Protein AF-A0A929ZGW4-F1 (afdb_monomer_lite)

Foldseek 3Di:
DVPDLFFKWKWFQLFFQSPDTKIKTKDFPFDRDDDLAQLFQGWIWIDIDPDDTDTGGRNAWDADDQFSRIFGAAQPDPQQVRDGARWGGQVNQPPDDDQDDPSTQWHGRRRTIHGNMDMDHDDNADPPDPPFDFADLQFFFWAFAAQDFDLFFDDAQKFFADFLPPDPDFPQWRFFEWDDQDQKIKTFGGGQAMAGFPPGDGDGAGGIFIAGNVHRHGPPQHKDFNFTFQYWDQDPVRKIKTAFQTQDIPNHGDAGIFIARPVPRDTDPLQFKDFAAPPVVFGDGWHEWDDDDQKIKTFFATFWIDDPPDDIAGAGRIFIAGPSNHTDNQAHFAFPDGWQYWDAAPQQRKIKTFFQGQATDPRQGAHRMWIFHPDGPRHTDNQQDDDAQDPDHDWIWNEWDYDHQWIWIWFQSQKTWIAGNPNSDTQWMKHLAPQRATWAYWEAFPSQKIKIFGLHWAKIFIPRHHRDPPPRGNDIATEDRMFIARNVRRHTSRHYRDPWDAPSSNGFNYWYADPQRKIKTFGRTAWTGNDPPDMGGHHGITITGGDDGDAFAEWADWDFPDDDPWKTKIFTHDTPQFCKKFKDARRGTDDIGSDRIDIGTDDDPRFIWMWGAGPNGIIRTIHRD

Structure (mmCIF, N/CA/C/O backbone):
data_AF-A0A929ZGW4-F1
#
_entry.id   AF-A0A929ZGW4-F1
#
loop_
_atom_site.group_PDB
_atom_site.id
_atom_site.type_symbol
_atom_site.label_atom_id
_atom_site.label_alt_id
_atom_site.label_comp_id
_atom_site.label_asym_id
_atom_site.label_entity_id
_atom_site.label_seq_id
_atom_site.pdbx_PDB_ins_code
_atom_site.Cartn_x
_atom_site.Cartn_y
_atom_site.Cartn_z
_atom_site.occupancy
_atom_site.B_iso_or_equiv
_atom_site.auth_seq_id
_atom_site.auth_comp_id
_atom_site.auth_asym_id
_atom_site.auth_atom_id
_atom_site.pdbx_PDB_model_num
ATOM 1 N N . VAL A 1 1 ? -26.237 13.673 29.118 1.00 53.03 1 VAL A N 1
ATOM 2 C CA . VAL A 1 1 ? -26.124 12.707 27.996 1.00 53.03 1 VAL A CA 1
ATOM 3 C C . VAL A 1 1 ? -27.483 12.127 27.616 1.00 53.03 1 VAL A C 1
ATOM 5 O O . VAL A 1 1 ? -27.784 12.096 26.434 1.00 53.03 1 VAL A O 1
ATOM 8 N N . LYS A 1 2 ? -28.330 11.761 28.597 1.00 45.22 2 LYS A N 1
ATOM 9 C CA . LYS A 1 2 ? -29.700 11.238 28.403 1.00 45.22 2 LYS A CA 1
ATOM 10 C C . LYS A 1 2 ? -30.576 12.021 27.403 1.00 45.22 2 LYS A C 1
ATOM 12 O O . LYS A 1 2 ? -31.358 11.400 26.692 1.00 45.22 2 LYS A O 1
ATOM 17 N N . ASP A 1 3 ? -30.396 13.339 27.302 1.00 54.88 3 ASP A N 1
ATOM 18 C CA . ASP A 1 3 ? -31.224 14.213 26.450 1.00 54.88 3 ASP A CA 1
ATOM 19 C C . ASP A 1 3 ? -30.641 14.485 25.049 1.00 54.88 3 ASP A C 1
ATOM 21 O O . ASP A 1 3 ? -31.132 15.361 24.342 1.00 54.88 3 ASP A O 1
ATOM 25 N N . GLN A 1 4 ? -29.564 13.803 24.641 1.00 60.78 4 GLN A N 1
ATOM 26 C CA . GLN A 1 4 ? -29.049 13.916 23.271 1.00 60.78 4 GLN A CA 1
ATOM 27 C C . GLN A 1 4 ? -29.622 12.821 22.381 1.00 60.78 4 GLN A C 1
ATOM 29 O O . GLN A 1 4 ? -29.531 11.651 22.746 1.00 60.78 4 GLN A O 1
ATOM 34 N N . ALA A 1 5 ? -30.199 13.218 21.243 1.00 60.53 5 ALA A N 1
ATOM 35 C CA . ALA A 1 5 ? -30.783 12.302 20.267 1.00 60.53 5 ALA A CA 1
ATOM 36 C C . ALA A 1 5 ? -29.721 11.359 19.676 1.00 60.53 5 ALA A C 1
ATOM 38 O O . ALA A 1 5 ? -29.942 10.166 19.755 1.00 60.53 5 ALA A O 1
ATOM 39 N N . ASP A 1 6 ? -28.570 11.895 19.232 1.00 67.06 6 ASP A N 1
ATOM 40 C CA . ASP A 1 6 ? -27.356 11.186 18.778 1.00 67.06 6 ASP A CA 1
ATOM 41 C C . ASP A 1 6 ? -26.136 12.137 18.853 1.00 67.06 6 ASP A C 1
ATOM 43 O O . ASP A 1 6 ? -26.317 13.362 18.818 1.00 67.06 6 ASP A O 1
ATOM 47 N N . GLY A 1 7 ? -24.905 11.602 18.948 1.00 75.56 7 GLY A N 1
ATOM 48 C CA . GLY A 1 7 ? -23.654 12.374 18.832 1.00 75.56 7 GLY A CA 1
ATOM 49 C C . GLY A 1 7 ? -22.710 12.363 20.047 1.00 75.56 7 GLY A C 1
ATOM 50 O O . GLY A 1 7 ? -22.718 11.447 20.873 1.00 75.56 7 GLY A O 1
ATOM 51 N N . VAL A 1 8 ? -21.850 13.386 20.129 1.00 84.69 8 VAL A N 1
ATOM 52 C CA . VAL A 1 8 ? -20.827 13.550 21.179 1.00 84.69 8 VAL A CA 1
ATOM 53 C C . VAL A 1 8 ? -21.098 14.828 21.960 1.00 84.69 8 VAL A C 1
ATOM 55 O O . VAL A 1 8 ? -21.173 15.911 21.379 1.00 84.69 8 VAL A O 1
ATOM 58 N N . ARG A 1 9 ? -21.175 14.723 23.288 1.00 89.56 9 ARG A N 1
ATOM 59 C CA . ARG A 1 9 ? -21.149 15.880 24.189 1.00 89.56 9 ARG A CA 1
ATOM 60 C C . ARG A 1 9 ? -19.779 16.005 24.821 1.00 89.56 9 ARG A C 1
ATOM 62 O O . ARG A 1 9 ? -19.270 15.041 25.369 1.00 89.56 9 ARG A O 1
ATOM 69 N N . VAL A 1 10 ? -19.232 17.205 24.844 1.00 91.56 10 VAL A N 1
ATOM 70 C CA . VAL A 1 10 ? -18.002 17.527 25.556 1.00 91.56 10 VAL A CA 1
ATOM 71 C C . VAL A 1 10 ? -18.309 18.579 26.611 1.00 91.56 10 VAL A C 1
ATOM 73 O O . VAL A 1 10 ? -18.920 19.607 26.316 1.00 91.56 10 VAL A O 1
ATOM 76 N N . LEU A 1 11 ? -17.894 18.326 27.848 1.00 94.94 11 LEU A N 1
ATOM 77 C CA . LEU A 1 11 ? -17.835 19.337 28.899 1.00 94.94 11 LEU A CA 1
ATOM 78 C C . LEU A 1 11 ? -16.381 19.750 29.043 1.00 94.94 11 LEU A C 1
ATOM 80 O O . LEU A 1 11 ? -15.556 18.946 29.467 1.00 94.94 11 LEU A O 1
ATOM 84 N N . ARG A 1 12 ? -16.055 20.981 28.656 1.00 95.44 12 ARG A N 1
ATOM 85 C CA . ARG A 1 12 ? -14.683 21.494 28.733 1.00 95.44 12 ARG A CA 1
ATOM 86 C C . ARG A 1 12 ? -14.593 22.673 29.684 1.00 95.44 12 ARG A C 1
ATOM 88 O O . ARG A 1 12 ? -15.490 23.516 29.680 1.00 95.44 12 ARG A O 1
ATOM 95 N N . ALA A 1 13 ? -13.546 22.713 30.503 1.00 96.69 13 ALA A N 1
ATOM 96 C CA . ALA A 1 13 ? -13.340 23.790 31.468 1.00 96.69 13 ALA A CA 1
ATOM 97 C C . ALA A 1 13 ? -13.337 25.152 30.757 1.00 96.69 13 ALA A C 1
ATOM 99 O O . ALA A 1 13 ? -12.750 25.273 29.689 1.00 96.69 13 ALA A O 1
ATOM 100 N N . ARG A 1 14 ? -13.986 26.164 31.341 1.00 94.69 14 ARG A N 1
ATOM 101 C CA . ARG A 1 14 ? -14.085 27.544 30.824 1.00 94.69 14 ARG A CA 1
ATOM 102 C C . ARG A 1 14 ? -13.102 28.501 31.501 1.00 94.69 14 ARG A C 1
ATOM 104 O O . ARG A 1 14 ? -12.905 29.616 31.029 1.00 94.69 14 ARG A O 1
ATOM 111 N N . ASN A 1 15 ? -12.457 28.058 32.577 1.00 94.31 15 ASN A N 1
ATOM 112 C CA . ASN A 1 15 ? -11.430 28.797 33.298 1.00 94.31 15 ASN A CA 1
ATOM 113 C C . ASN A 1 15 ? -10.309 27.862 33.787 1.00 94.31 15 ASN A C 1
ATOM 115 O O . ASN A 1 15 ? -10.465 26.641 33.826 1.00 94.31 15 ASN A O 1
ATOM 119 N N . SER A 1 16 ? -9.175 28.447 34.179 1.00 94.94 16 SER A N 1
ATOM 120 C CA . SER A 1 16 ? -7.986 27.704 34.615 1.00 94.94 16 SER A CA 1
ATOM 121 C C . SER A 1 16 ? -8.160 26.974 35.951 1.00 94.94 16 SER A C 1
ATOM 123 O O . SER A 1 16 ? -7.392 26.063 36.242 1.00 94.94 16 SER A O 1
ATOM 125 N N . SER A 1 17 ? -9.169 27.330 36.755 1.00 94.94 17 SER A N 1
ATOM 126 C CA . SER A 1 17 ? -9.496 26.651 38.015 1.00 94.94 17 SER A CA 1
ATOM 127 C C . SER A 1 17 ? -10.391 25.420 37.846 1.00 94.94 17 SER A C 1
ATOM 129 O O . SER A 1 17 ? -10.569 24.683 38.812 1.00 94.94 17 SER A O 1
ATOM 131 N N . GLY A 1 18 ? -10.994 25.212 36.669 1.00 93.19 18 GLY A N 1
ATOM 132 C CA . GLY A 1 18 ? -11.944 24.118 36.437 1.00 93.19 18 GLY A CA 1
ATOM 133 C C . GLY A 1 18 ? -13.288 24.287 37.157 1.00 93.19 18 GLY A C 1
ATOM 134 O O . GLY A 1 18 ? -14.015 23.311 37.338 1.00 93.19 18 GLY A O 1
ATOM 135 N N . SER A 1 19 ? -13.631 25.506 37.592 1.00 95.38 19 SER A N 1
ATOM 136 C CA . SER A 1 19 ? -14.876 25.780 38.331 1.00 95.38 19 SER A CA 1
ATOM 137 C C . SER A 1 19 ? -16.072 26.082 37.426 1.00 95.38 19 SER A C 1
ATOM 139 O O . SER A 1 19 ? -17.210 26.096 37.887 1.00 95.38 19 SER A O 1
ATOM 141 N N . GLU A 1 20 ? -15.826 26.318 36.139 1.00 95.88 20 GLU A N 1
ATOM 142 C CA . GLU A 1 20 ? -16.847 26.576 35.126 1.00 95.88 20 GLU A CA 1
ATOM 143 C C . GLU A 1 20 ? -16.610 25.690 33.908 1.00 95.88 20 GLU A C 1
ATOM 145 O O . GLU A 1 20 ? -15.464 25.414 33.553 1.00 95.88 20 GLU A O 1
ATOM 150 N N . TYR A 1 21 ? -17.688 25.292 33.230 1.00 95.50 21 TYR A N 1
ATOM 151 C CA . TYR A 1 21 ? -17.628 24.437 32.047 1.00 95.50 21 TYR A CA 1
ATOM 152 C C . TYR A 1 21 ? -18.452 25.026 30.906 1.00 95.50 21 TYR A C 1
ATOM 154 O O . TYR A 1 21 ? -19.541 25.561 31.112 1.00 95.50 21 TYR A O 1
ATOM 162 N N . GLN A 1 22 ? -17.932 24.892 29.691 1.00 95.75 22 GLN A N 1
ATOM 163 C CA . GLN A 1 22 ? -18.681 25.079 28.459 1.00 95.75 22 GLN A CA 1
ATOM 164 C C . GLN A 1 22 ? -19.182 23.719 27.981 1.00 95.75 22 GLN A C 1
ATOM 166 O O . GLN A 1 22 ? -18.421 22.748 27.908 1.00 95.75 22 GLN A O 1
ATOM 171 N N . LYS A 1 23 ? -20.462 23.664 27.624 1.00 93.88 23 LYS A N 1
ATOM 172 C CA . LYS A 1 23 ? -21.063 22.479 27.015 1.00 93.88 23 LYS A CA 1
ATOM 173 C C . LYS A 1 23 ? -20.917 22.570 25.501 1.00 93.88 23 LYS A C 1
ATOM 175 O O . LYS A 1 23 ? -21.338 23.556 24.906 1.00 93.88 23 LYS A O 1
ATOM 180 N N . LEU A 1 24 ? -20.377 21.534 24.882 1.00 92.12 24 LEU A N 1
ATOM 181 C CA . LEU A 1 24 ? -20.208 21.410 23.440 1.00 92.12 24 LEU A CA 1
ATOM 182 C C . LEU A 1 24 ? -20.940 20.156 22.961 1.00 92.12 24 LEU A C 1
ATOM 184 O O . LEU A 1 24 ? -20.586 19.049 23.338 1.00 92.12 24 LEU A O 1
ATOM 188 N N . ASP A 1 25 ? -21.951 20.335 22.129 1.00 89.94 25 ASP A N 1
ATOM 189 C CA . ASP A 1 25 ? -22.787 19.280 21.575 1.00 89.94 25 ASP A CA 1
ATOM 190 C C . ASP A 1 25 ? -22.466 19.130 20.076 1.00 89.94 25 ASP A C 1
ATOM 192 O O . ASP A 1 25 ? -22.524 20.108 19.328 1.00 89.94 25 ASP A O 1
ATOM 196 N N . LEU A 1 26 ? -22.093 17.922 19.643 1.00 87.00 26 LEU A N 1
ATOM 197 C CA . LEU A 1 26 ? -21.679 17.597 18.275 1.00 87.00 26 LEU A CA 1
ATOM 198 C C . LEU A 1 26 ? -22.591 16.523 17.685 1.00 87.00 26 LEU A C 1
ATOM 200 O O . LEU A 1 26 ? -22.729 15.451 18.269 1.00 87.00 26 LEU A O 1
ATOM 204 N N . GLN A 1 27 ? -23.148 16.778 16.503 1.00 86.19 27 GLN A N 1
ATOM 205 C CA . GLN A 1 27 ? -23.888 15.784 15.723 1.00 86.19 27 GLN A CA 1
ATOM 206 C C . GLN A 1 27 ? -23.189 15.562 14.389 1.00 86.19 27 GLN A C 1
ATOM 208 O O . GLN A 1 27 ? -23.043 16.499 13.604 1.00 86.19 27 GLN A O 1
ATOM 213 N N . PHE A 1 28 ? -22.777 14.330 14.118 1.00 81.75 28 PHE A N 1
ATOM 214 C CA . PHE A 1 28 ? -22.212 13.958 12.827 1.00 81.75 28 PHE A CA 1
ATOM 215 C C . PHE A 1 28 ? -23.346 13.545 11.893 1.00 81.75 28 PHE A C 1
ATOM 217 O O . PHE A 1 28 ? -24.110 12.637 12.202 1.00 81.75 28 PHE A O 1
ATOM 224 N N . THR A 1 29 ? -23.489 14.226 10.757 1.00 81.25 29 THR A N 1
ATOM 225 C CA . THR A 1 29 ? -24.658 14.041 9.873 1.00 81.25 29 THR A CA 1
ATOM 226 C C . THR A 1 29 ? -24.462 12.962 8.812 1.00 81.25 29 THR A C 1
ATOM 228 O O . THR A 1 29 ? -25.335 12.764 7.972 1.00 81.25 29 THR A O 1
ATOM 231 N N . LYS A 1 30 ? -23.307 12.288 8.815 1.00 83.00 30 LYS A N 1
ATOM 232 C CA . LYS A 1 30 ? -22.930 11.347 7.758 1.00 83.00 30 LYS A CA 1
ATOM 233 C C . LYS A 1 30 ? -22.222 10.106 8.276 1.00 83.00 30 LYS A C 1
ATOM 235 O O . LYS A 1 30 ? -22.668 9.001 8.010 1.00 83.00 30 LYS A O 1
ATOM 240 N N . MET A 1 31 ? -21.142 10.287 9.032 1.00 79.94 31 MET A N 1
ATOM 241 C CA . MET A 1 31 ? -20.497 9.184 9.738 1.00 79.94 31 MET A CA 1
ATOM 242 C C . MET A 1 31 ? -21.031 9.102 11.156 1.00 79.94 31 MET A C 1
ATOM 244 O O . MET A 1 31 ? -20.939 10.075 11.894 1.00 79.94 31 MET A O 1
ATOM 248 N N . THR A 1 32 ? -21.567 7.947 11.527 1.00 69.56 32 THR A N 1
ATOM 249 C CA . THR A 1 32 ? -22.071 7.677 12.880 1.00 69.56 32 THR A CA 1
ATOM 250 C C . THR A 1 32 ? -21.014 7.042 13.785 1.00 69.56 32 THR A C 1
ATOM 252 O O . THR A 1 32 ? -21.165 7.061 15.003 1.00 69.56 32 THR A O 1
ATOM 255 N N . ASP A 1 33 ? -19.925 6.518 13.212 1.00 72.19 33 ASP A N 1
ATOM 256 C CA . ASP A 1 33 ? -18.769 6.030 13.966 1.00 72.19 33 ASP A CA 1
ATOM 257 C C . ASP A 1 33 ? -18.014 7.209 14.595 1.00 72.19 33 ASP A C 1
ATOM 259 O O . ASP A 1 33 ? -17.675 8.182 13.913 1.00 72.19 33 ASP A O 1
ATOM 263 N N . PHE A 1 34 ? -17.682 7.105 15.882 1.00 72.69 34 PHE A N 1
ATOM 264 C CA . PHE A 1 34 ? -16.762 8.050 16.506 1.00 72.69 34 PHE A CA 1
ATOM 265 C C . PHE A 1 34 ? -15.330 7.785 16.028 1.00 72.69 34 PHE A C 1
ATOM 267 O O . PHE A 1 34 ? -14.795 6.695 16.228 1.00 72.69 34 PHE A O 1
ATOM 274 N N . VAL A 1 35 ? -14.689 8.802 15.449 1.00 69.12 35 VAL A N 1
ATOM 275 C CA . VAL A 1 35 ? -13.266 8.782 15.086 1.00 69.12 35 VAL A CA 1
ATOM 276 C C . VAL A 1 35 ? -12.576 10.016 15.663 1.00 69.12 35 VAL A C 1
ATOM 278 O O . VAL A 1 35 ? -13.096 11.125 15.576 1.00 69.12 35 VAL A O 1
ATOM 281 N N . TRP A 1 36 ? -11.405 9.831 16.277 1.00 64.94 36 TRP A N 1
ATOM 282 C CA . TRP A 1 36 ? -10.628 10.925 16.873 1.00 64.94 36 TRP A CA 1
ATOM 283 C C . TRP A 1 36 ? -10.068 11.953 15.871 1.00 64.94 36 TRP A C 1
ATOM 285 O O . TRP A 1 36 ? -10.062 13.144 16.202 1.00 64.94 36 TRP A O 1
ATOM 295 N N . PRO A 1 37 ? -9.580 11.582 14.669 1.00 63.09 37 PRO A N 1
ATOM 296 C CA . PRO A 1 37 ? -9.074 12.580 13.734 1.00 63.09 37 PRO A CA 1
ATOM 297 C C . PRO A 1 37 ? -10.231 13.280 13.010 1.00 63.09 37 PRO A C 1
ATOM 299 O O . PRO A 1 37 ? -10.662 12.868 11.941 1.00 63.09 37 PRO A O 1
ATOM 302 N N . PHE A 1 38 ? -10.714 14.395 13.563 1.00 66.25 38 PHE A N 1
ATOM 303 C CA . PHE A 1 38 ? -11.865 15.095 12.988 1.00 66.25 38 PHE A CA 1
ATOM 304 C C . PHE A 1 38 ? -11.579 15.989 11.759 1.00 66.25 38 PHE A C 1
ATOM 306 O O . PHE A 1 38 ? -12.533 16.467 11.153 1.00 66.25 38 PHE A O 1
ATOM 313 N N . LYS A 1 39 ? -10.321 16.247 11.358 1.00 62.25 39 LYS A N 1
ATOM 314 C CA . LYS A 1 39 ? -9.951 17.166 10.240 1.00 62.25 39 LYS A CA 1
ATOM 315 C C . LYS A 1 39 ? -10.190 16.587 8.838 1.00 62.25 39 LYS A C 1
ATOM 317 O O . LYS A 1 39 ? -9.501 16.909 7.881 1.00 62.25 39 LYS A O 1
ATOM 322 N N . MET A 1 40 ? -11.183 15.741 8.663 1.00 72.50 40 MET A N 1
ATOM 323 C CA . MET A 1 40 ? -11.356 15.040 7.391 1.00 72.50 40 MET A CA 1
ATOM 324 C C . MET A 1 40 ? -12.629 15.483 6.687 1.00 72.50 40 MET A C 1
ATOM 326 O O . MET A 1 40 ? -13.382 14.681 6.154 1.00 72.50 40 MET A O 1
ATOM 330 N N . ALA A 1 41 ? -12.908 16.791 6.737 1.00 75.75 41 ALA A N 1
ATOM 331 C CA . ALA A 1 41 ? -14.135 17.370 6.203 1.00 75.75 41 ALA A CA 1
ATOM 332 C C . ALA A 1 41 ? -15.406 16.722 6.776 1.00 75.75 41 ALA A C 1
ATOM 334 O O . ALA A 1 41 ? -16.425 16.680 6.087 1.00 75.75 41 ALA A O 1
ATOM 335 N N . HIS A 1 42 ? -15.370 16.193 8.006 1.00 80.69 42 HIS A N 1
ATOM 336 C CA . HIS A 1 42 ? -16.550 15.554 8.583 1.00 80.69 42 HIS A CA 1
ATOM 337 C C . HIS A 1 42 ? -17.669 16.592 8.721 1.00 80.69 42 HIS A C 1
ATOM 339 O O . HIS A 1 42 ? -17.467 17.612 9.393 1.00 80.69 42 HIS A O 1
ATOM 345 N N . PRO A 1 43 ? -18.840 16.362 8.103 1.00 83.81 43 PRO A N 1
ATOM 346 C CA . PRO A 1 43 ? -19.990 17.219 8.286 1.00 83.81 43 PRO A CA 1
ATOM 347 C C . PRO A 1 43 ? -20.470 17.093 9.726 1.00 83.81 43 PRO A C 1
ATOM 349 O O . PRO A 1 43 ? -20.740 15.992 10.217 1.00 83.81 43 PRO A O 1
ATOM 352 N N . VAL A 1 44 ? -20.542 18.230 10.408 1.00 85.00 44 VAL A N 1
ATOM 353 C CA . VAL A 1 44 ? -20.886 18.298 11.824 1.00 85.00 44 VAL A CA 1
ATOM 354 C C . VAL A 1 44 ? -21.836 19.460 12.077 1.00 85.00 44 VAL A C 1
ATOM 356 O O . VAL A 1 44 ? -21.642 20.562 11.559 1.00 85.00 44 VAL A O 1
ATOM 359 N N . ASN A 1 45 ? -22.842 19.232 12.915 1.00 89.62 45 ASN A N 1
ATOM 360 C CA . ASN A 1 45 ? -23.579 20.302 13.572 1.00 89.62 45 ASN A CA 1
ATOM 361 C C . ASN A 1 45 ? -22.998 20.500 14.967 1.00 89.62 45 ASN A C 1
ATOM 363 O O . ASN A 1 45 ? -22.848 19.543 15.726 1.00 89.62 45 ASN A O 1
ATOM 367 N N . VAL A 1 46 ? -22.677 21.745 15.299 1.00 90.56 46 VAL A N 1
ATOM 368 C CA . VAL A 1 46 ? -22.078 22.129 16.575 1.00 90.56 46 VAL A CA 1
ATOM 369 C C . VAL A 1 46 ? -23.025 23.057 17.315 1.00 90.56 46 VAL A C 1
ATOM 371 O O . VAL A 1 46 ? -23.506 24.039 16.747 1.00 90.56 46 VAL A O 1
ATOM 374 N N . GLN A 1 47 ? -23.250 22.777 18.592 1.00 92.44 47 GLN A N 1
ATOM 375 C CA . GLN A 1 47 ? -23.914 23.680 19.520 1.00 92.44 47 GLN A CA 1
ATOM 376 C C . GLN A 1 47 ? -23.032 23.876 20.753 1.00 92.44 47 GLN A C 1
ATOM 378 O O . GLN A 1 47 ? -22.652 22.923 21.422 1.00 92.44 47 GLN A O 1
ATOM 383 N N . MET A 1 48 ? -22.728 25.129 21.079 1.00 93.25 48 MET A N 1
ATOM 384 C CA . MET A 1 48 ? -22.065 25.507 22.328 1.00 93.25 48 MET A CA 1
ATOM 385 C C . MET A 1 48 ? -23.067 26.157 23.286 1.00 93.25 48 MET A C 1
ATOM 387 O O . MET A 1 48 ? -23.831 27.045 22.893 1.00 93.25 48 MET A O 1
ATOM 391 N N . ASP A 1 49 ? -23.069 25.694 24.533 1.00 90.69 49 ASP A N 1
ATOM 392 C CA . ASP A 1 49 ? -23.969 26.074 25.620 1.00 90.69 49 ASP A CA 1
ATOM 393 C C . ASP A 1 49 ? -25.458 26.022 25.219 1.00 90.69 49 ASP A C 1
ATOM 395 O O . ASP A 1 49 ? -26.004 24.944 24.959 1.00 90.69 49 ASP A O 1
ATOM 399 N N . LYS A 1 50 ? -26.130 27.178 25.203 1.00 81.94 50 LYS A N 1
ATOM 400 C CA . LYS A 1 50 ? -27.524 27.356 24.758 1.00 81.94 50 LYS A CA 1
ATOM 401 C C . LYS A 1 50 ? -27.616 28.106 23.420 1.00 81.94 50 LYS A C 1
ATOM 403 O O . LYS A 1 50 ? -28.682 28.608 23.077 1.00 81.94 50 LYS A O 1
ATOM 408 N N . GLY A 1 51 ? -26.503 28.227 22.691 1.00 85.06 51 GLY A N 1
ATOM 409 C CA . GLY A 1 51 ? -26.485 28.844 21.363 1.00 85.06 51 GLY A CA 1
ATOM 410 C C . GLY A 1 51 ? -27.235 28.009 20.318 1.00 85.06 51 GLY A C 1
ATOM 411 O O . GLY A 1 51 ? -27.604 26.862 20.564 1.00 85.06 51 GLY A O 1
ATOM 412 N N . GLY A 1 52 ? -27.471 28.583 19.139 1.00 89.94 52 GLY A N 1
ATOM 413 C CA . GLY A 1 52 ? -28.094 27.866 18.022 1.00 89.94 52 GLY A CA 1
ATOM 414 C C . GLY A 1 52 ? -27.133 26.886 17.342 1.00 89.94 52 GLY A C 1
ATOM 415 O O . GLY A 1 52 ? -25.935 27.147 17.271 1.00 89.94 52 GLY A O 1
ATOM 416 N N . TRP A 1 53 ? -27.661 25.786 16.802 1.00 91.94 53 TRP A N 1
ATOM 417 C CA . TRP A 1 53 ? -26.878 24.840 16.002 1.00 91.94 53 TRP A CA 1
ATOM 418 C C . TRP A 1 53 ? -26.212 25.527 14.805 1.00 91.94 53 TRP A C 1
ATOM 420 O O . TRP A 1 53 ? -26.846 26.309 14.095 1.00 91.94 53 TRP A O 1
ATOM 430 N N . ARG A 1 54 ? -24.944 25.196 14.551 1.00 91.00 54 ARG A N 1
ATOM 431 C CA . ARG A 1 54 ? -24.221 25.586 13.336 1.00 91.00 54 ARG A CA 1
ATOM 432 C C . ARG A 1 54 ? -23.672 24.371 12.610 1.00 91.00 54 ARG A C 1
ATOM 434 O O . ARG A 1 54 ? -22.889 23.616 13.179 1.00 91.00 54 ARG A O 1
ATOM 441 N N . SER A 1 55 ? -24.051 24.226 11.347 1.00 90.94 55 SER A N 1
ATOM 442 C CA . SER A 1 55 ? -23.486 23.228 10.440 1.00 90.94 55 SER A CA 1
ATOM 443 C C . SER A 1 55 ? -22.150 23.709 9.881 1.00 90.94 55 SER A C 1
ATOM 445 O O . SER A 1 55 ? -22.008 24.874 9.507 1.00 90.94 55 SER A O 1
ATOM 447 N N . SER A 1 56 ? -21.170 22.815 9.816 1.00 86.12 56 SER A N 1
ATOM 448 C CA . SER A 1 56 ? -19.857 23.087 9.235 1.00 86.12 56 SER A CA 1
ATOM 449 C C . SER A 1 56 ? -19.184 21.791 8.774 1.00 86.12 56 SER A C 1
ATOM 451 O O . SER A 1 56 ? -19.657 20.690 9.060 1.00 86.12 56 SER A O 1
ATOM 453 N N . LEU A 1 57 ? -18.055 21.925 8.081 1.00 82.50 57 LEU A N 1
ATOM 454 C CA . LEU A 1 57 ? -17.105 20.839 7.856 1.00 82.50 57 LEU A CA 1
ATOM 455 C C . LEU A 1 57 ? -15.971 20.987 8.867 1.00 82.50 57 LEU A C 1
ATOM 457 O O . LEU A 1 57 ? -15.358 22.055 8.970 1.00 82.50 57 LEU A O 1
ATOM 461 N N . MET A 1 58 ? -15.672 19.929 9.617 1.00 80.62 58 MET A N 1
ATOM 462 C CA . MET A 1 58 ? -14.596 19.982 10.599 1.00 80.62 58 MET A CA 1
ATOM 463 C C . MET A 1 58 ? -13.234 19.890 9.887 1.00 80.62 58 MET A C 1
ATOM 465 O O . MET A 1 58 ? -12.739 18.814 9.584 1.00 80.62 58 MET A O 1
ATOM 469 N N . TRP A 1 59 ? -12.641 21.046 9.567 1.00 76.25 59 TRP A N 1
ATOM 470 C CA . TRP A 1 59 ? -11.309 21.154 8.942 1.00 76.25 59 TRP A CA 1
ATOM 471 C C . TRP A 1 59 ? -10.200 21.574 9.907 1.00 76.25 59 TRP A C 1
ATOM 473 O O . TRP A 1 59 ? -9.026 21.327 9.664 1.00 76.25 59 TRP A O 1
ATOM 483 N N . GLY A 1 60 ? -10.533 22.265 10.988 1.00 72.00 60 GLY A N 1
ATOM 484 C CA . GLY A 1 60 ? -9.529 22.752 11.931 1.00 72.00 60 GLY A CA 1
ATOM 485 C C . GLY A 1 60 ? -10.120 23.662 12.991 1.00 72.00 60 GLY A C 1
ATOM 486 O O . GLY A 1 60 ? -9.807 23.490 14.161 1.00 72.00 60 GLY A O 1
ATOM 487 N N . LEU A 1 61 ? -11.023 24.562 12.594 1.00 81.88 61 LEU A N 1
ATOM 488 C CA . LEU A 1 61 ? -11.821 25.389 13.494 1.00 81.88 61 LEU A CA 1
ATOM 489 C C . LEU A 1 61 ? -13.288 25.359 13.054 1.00 81.88 61 LEU A C 1
ATOM 491 O O . LEU A 1 61 ? -13.592 25.551 11.879 1.00 81.88 61 LEU A O 1
ATOM 495 N N . THR A 1 62 ? -14.191 25.148 14.002 1.00 87.44 62 THR A N 1
ATOM 496 C CA . THR A 1 62 ? -15.641 25.319 13.828 1.00 87.44 62 THR A CA 1
ATOM 497 C C . THR A 1 62 ? -16.225 26.012 15.061 1.00 87.44 62 THR A C 1
ATOM 499 O O . THR A 1 62 ? -15.535 26.145 16.065 1.00 87.44 62 THR A O 1
ATOM 502 N N . GLY A 1 63 ? -17.476 26.465 15.015 1.00 89.19 63 GLY A N 1
ATOM 503 C CA . GLY A 1 63 ? -18.138 27.123 16.145 1.00 89.19 63 GLY A CA 1
ATOM 504 C C . GLY A 1 63 ? -18.661 28.519 15.820 1.00 89.19 63 GLY A C 1
ATOM 505 O O . GLY A 1 63 ? -19.055 28.809 14.686 1.00 89.19 63 GLY A O 1
ATOM 506 N N . TYR A 1 64 ? -18.742 29.369 16.842 1.00 92.00 64 TYR A N 1
ATOM 507 C CA . TYR A 1 64 ? -19.366 30.688 16.734 1.00 92.00 64 TYR A CA 1
ATOM 508 C C . TYR A 1 64 ? -18.364 31.813 16.461 1.00 92.00 64 TYR A C 1
ATOM 510 O O . TYR A 1 64 ? -18.727 32.767 15.771 1.00 92.00 64 TYR A O 1
ATOM 518 N N . ASP A 1 65 ? -17.129 31.675 16.952 1.00 91.12 65 ASP A N 1
ATOM 519 C CA . ASP A 1 65 ? -16.039 32.647 16.826 1.00 91.12 65 ASP A CA 1
ATOM 520 C C . ASP A 1 65 ? -14.653 31.960 16.795 1.00 91.12 65 ASP A C 1
ATOM 522 O O . ASP A 1 65 ? -14.547 30.732 16.795 1.00 91.12 65 ASP A O 1
ATOM 526 N N . ASN A 1 66 ? -13.580 32.759 16.724 1.00 90.19 66 ASN A N 1
ATOM 527 C CA . ASN A 1 66 ? -12.186 32.296 16.794 1.00 90.19 66 ASN A CA 1
ATOM 528 C C . ASN A 1 66 ? -11.571 32.487 18.199 1.00 90.19 66 ASN A C 1
ATOM 530 O O . ASN A 1 66 ? -10.351 32.564 18.341 1.00 90.19 66 ASN A O 1
ATOM 534 N N . GLU A 1 67 ? -12.407 32.571 19.233 1.00 92.75 67 GLU A N 1
ATOM 535 C CA . GLU A 1 67 ? -12.037 32.765 20.636 1.00 92.75 67 GLU A CA 1
ATOM 536 C C . GLU A 1 67 ? -12.619 31.614 21.486 1.00 92.75 67 GLU A C 1
ATOM 538 O O . GLU A 1 67 ? -12.414 30.433 21.191 1.00 92.75 67 GLU A O 1
ATOM 543 N N . TRP A 1 68 ? -13.336 31.935 22.563 1.00 93.06 68 TRP A N 1
ATOM 544 C CA . TRP A 1 68 ? -13.863 30.983 23.541 1.00 93.06 68 TRP A CA 1
ATOM 545 C C . TRP A 1 68 ? -15.065 30.172 23.036 1.00 93.06 68 TRP A C 1
ATOM 547 O O . TRP A 1 68 ? -15.426 29.167 23.651 1.00 93.06 68 TRP A O 1
ATOM 557 N N . ASN A 1 69 ? -15.674 30.551 21.909 1.00 93.69 69 ASN A N 1
ATOM 558 C CA . ASN A 1 69 ? -16.694 29.749 21.229 1.00 93.69 69 ASN A CA 1
ATOM 559 C C . ASN A 1 69 ? -16.177 29.178 19.897 1.00 93.69 69 ASN A C 1
ATOM 561 O O . ASN A 1 69 ? -16.961 28.853 19.000 1.00 93.69 69 ASN A O 1
ATOM 565 N N . GLY A 1 70 ? -14.857 29.034 19.778 1.00 91.25 70 GLY A N 1
ATOM 566 C CA . GLY A 1 70 ? -14.201 28.220 18.766 1.00 91.25 70 GLY A CA 1
ATOM 567 C C . GLY A 1 70 ? -13.958 26.796 19.268 1.00 91.25 70 GLY A C 1
ATOM 568 O O . GLY A 1 70 ? -13.608 26.575 20.428 1.00 91.25 70 GLY A O 1
ATOM 569 N N . LEU A 1 71 ? -14.143 25.815 18.394 1.00 89.56 71 LEU A N 1
ATOM 570 C CA . LEU A 1 71 ? -13.751 24.426 18.584 1.00 89.56 71 LEU A CA 1
ATOM 571 C C . LEU A 1 71 ? -12.599 24.114 17.637 1.00 89.56 71 LEU A C 1
ATOM 573 O O . LEU A 1 71 ? -12.796 23.982 16.427 1.00 89.56 71 LEU A O 1
ATOM 577 N N . GLN A 1 72 ? -11.415 23.965 18.215 1.00 86.25 72 GLN A N 1
ATOM 578 C CA . GLN A 1 72 ? -10.210 23.534 17.537 1.00 86.25 72 GLN A CA 1
ATOM 579 C C . GLN A 1 72 ? -9.851 22.121 17.987 1.00 86.25 72 GLN A C 1
ATOM 581 O O . GLN A 1 72 ? -9.447 21.902 19.127 1.00 86.25 72 GLN A O 1
ATOM 586 N N . THR A 1 73 ? -10.007 21.155 17.086 1.00 78.38 73 THR A N 1
ATOM 587 C CA . THR A 1 73 ? -9.807 19.733 17.398 1.00 78.38 73 THR A CA 1
ATOM 588 C C . THR A 1 73 ? -8.445 19.180 16.993 1.00 78.38 73 THR A C 1
ATOM 590 O O . THR A 1 73 ? -8.175 18.009 17.255 1.00 78.38 73 THR A O 1
ATOM 593 N N . TYR A 1 74 ? -7.589 19.977 16.330 1.00 69.44 74 TYR A N 1
ATOM 594 C CA . TYR A 1 74 ? -6.620 19.390 15.400 1.00 69.44 74 TYR A CA 1
ATOM 595 C C . TYR A 1 74 ? -5.103 19.734 15.562 1.00 69.44 74 TYR A C 1
ATOM 597 O O . TYR A 1 74 ? -4.750 20.895 15.800 1.00 69.44 74 TYR A O 1
ATOM 605 N N . PRO A 1 75 ? -4.204 18.747 15.301 1.00 54.97 75 PRO A N 1
ATOM 606 C CA . PRO A 1 75 ? -2.728 18.810 15.366 1.00 54.97 75 PRO A CA 1
ATOM 607 C C . PRO A 1 75 ? -1.886 19.389 14.187 1.00 54.97 75 PRO A C 1
ATOM 609 O O . PRO A 1 75 ? -0.684 19.526 14.356 1.00 54.97 75 PRO A O 1
ATOM 612 N N . SER A 1 76 ? -2.387 19.744 12.993 1.00 49.00 76 SER A N 1
ATOM 613 C CA . SER A 1 76 ? -1.546 19.905 11.756 1.00 49.00 76 SER A CA 1
ATOM 614 C C . SER A 1 76 ? -0.626 21.107 11.727 1.00 49.00 76 SER A C 1
ATOM 616 O O . SER A 1 76 ? 0.101 21.303 10.751 1.00 49.00 76 SER A O 1
ATOM 618 N N . ALA A 1 77 ? -0.695 21.976 12.717 1.00 54.75 77 ALA A N 1
ATOM 619 C CA . ALA A 1 77 ? 0.131 23.153 12.695 1.00 54.75 77 ALA A CA 1
ATOM 620 C C . ALA A 1 77 ? 1.309 22.950 13.637 1.00 54.75 77 ALA A C 1
ATOM 622 O O . ALA A 1 77 ? 1.158 22.574 14.798 1.00 54.75 77 ALA A O 1
ATOM 623 N N . ARG A 1 78 ? 2.495 23.359 13.175 1.00 53.94 78 ARG A N 1
ATOM 624 C CA . ARG A 1 78 ? 3.637 23.638 14.058 1.00 53.94 78 ARG A CA 1
ATOM 625 C C . ARG A 1 78 ? 3.227 24.554 15.229 1.00 53.94 78 ARG A C 1
ATOM 627 O O . ARG A 1 78 ? 3.860 24.532 16.275 1.00 53.94 78 ARG A O 1
ATOM 634 N N . THR A 1 79 ? 2.147 25.323 15.054 1.00 55.00 79 THR A N 1
ATOM 635 C CA . THR A 1 79 ? 1.522 26.194 16.051 1.00 55.00 79 THR A CA 1
ATOM 636 C C . THR A 1 79 ? 0.616 25.489 17.067 1.00 55.00 79 THR A C 1
ATOM 638 O O . THR A 1 79 ? 0.115 26.187 17.931 1.00 55.00 79 THR A O 1
ATOM 641 N N . THR A 1 80 ? 0.351 24.181 17.005 1.00 58.53 80 THR A N 1
ATOM 642 C CA . THR A 1 80 ? -0.404 23.446 18.052 1.00 58.53 80 THR A CA 1
ATOM 643 C C . THR A 1 80 ? 0.402 22.307 18.673 1.00 58.53 80 THR A C 1
ATOM 645 O O . THR A 1 80 ? -0.131 21.508 19.440 1.00 58.53 80 THR A O 1
ATOM 648 N N . GLY A 1 81 ? 1.695 22.214 18.331 1.00 61.31 81 GLY A N 1
ATOM 649 C CA . GLY A 1 81 ? 2.596 21.185 18.850 1.00 61.31 81 GLY A CA 1
ATOM 650 C C . GLY A 1 81 ? 2.150 19.758 18.528 1.00 61.31 81 GLY A C 1
ATOM 651 O O . GLY A 1 81 ? 2.553 18.844 19.238 1.00 61.31 81 GLY A O 1
ATOM 652 N N . TRP A 1 82 ? 1.314 19.581 17.499 1.00 65.88 82 TRP A N 1
ATOM 653 C CA . TRP A 1 82 ? 0.726 18.297 17.112 1.00 65.88 82 TRP A CA 1
ATOM 654 C C . TRP A 1 82 ? -0.157 17.644 18.183 1.00 65.88 82 TRP A C 1
ATOM 656 O O . TRP A 1 82 ? -0.370 16.435 18.162 1.00 65.88 82 TRP A O 1
ATOM 666 N N . LYS A 1 83 ? -0.727 18.440 19.098 1.00 73.44 83 LYS A N 1
ATOM 667 C CA . LYS A 1 83 ? -1.670 17.948 20.111 1.00 73.44 83 LYS A CA 1
ATOM 668 C C . LYS A 1 83 ? -3.100 17.865 19.565 1.00 73.44 83 LYS A C 1
ATOM 670 O O . LYS A 1 83 ? -3.555 18.761 18.854 1.00 73.44 83 LYS A O 1
ATOM 675 N N . ILE A 1 84 ? -3.804 16.796 19.932 1.00 76.44 84 ILE A N 1
ATOM 676 C CA . ILE A 1 84 ? -5.241 16.584 19.689 1.00 76.44 84 ILE A CA 1
ATOM 677 C C . ILE A 1 84 ? -5.995 16.901 20.984 1.00 76.44 84 ILE A C 1
ATOM 679 O O . ILE A 1 84 ? -5.493 16.640 22.077 1.00 76.44 84 ILE A O 1
ATOM 683 N N . GLY A 1 85 ? -7.200 17.456 20.877 1.00 82.62 85 GLY A N 1
ATOM 684 C CA . GLY A 1 85 ? -8.046 17.717 22.038 1.00 82.62 85 GLY A CA 1
ATOM 685 C C . GLY A 1 85 ? -9.228 18.617 21.706 1.00 82.62 85 GLY A C 1
ATOM 686 O O . GLY A 1 85 ? -9.542 18.838 20.545 1.00 82.62 85 GLY A O 1
ATOM 687 N N . TRP A 1 86 ? -9.872 19.167 22.732 1.00 88.69 86 TRP A N 1
ATOM 688 C CA . TRP A 1 86 ? -11.075 19.998 22.601 1.00 88.69 86 TRP A CA 1
ATOM 689 C C . TRP A 1 86 ? -10.757 21.491 22.774 1.00 88.69 86 TRP A C 1
ATOM 691 O O . TRP A 1 86 ? -11.321 22.168 23.635 1.00 88.69 86 TRP A O 1
ATOM 701 N N . GLY A 1 87 ? -9.815 21.998 21.977 1.00 90.38 87 GLY A N 1
ATOM 702 C CA . GLY A 1 87 ? -9.228 23.332 22.118 1.00 90.38 87 GLY A CA 1
ATOM 703 C C . GLY A 1 87 ? -10.153 24.491 21.746 1.00 90.38 87 GLY A C 1
ATOM 704 O O . GLY A 1 87 ? -11.125 24.338 20.999 1.00 90.38 87 GLY A O 1
ATOM 705 N N . TYR A 1 88 ? -9.842 25.669 22.279 1.00 92.69 88 TYR A N 1
ATOM 706 C CA . TYR A 1 88 ? -10.490 26.931 21.913 1.00 92.69 88 TYR A CA 1
ATOM 707 C C . TYR A 1 88 ? -9.938 27.519 20.607 1.00 92.69 88 TYR A C 1
ATOM 709 O O . TYR A 1 88 ? -8.931 27.046 20.083 1.00 92.69 88 TYR A O 1
ATOM 717 N N . GLY A 1 89 ? -10.597 28.550 20.070 1.00 90.06 89 GLY A N 1
ATOM 718 C CA . GLY A 1 89 ? -10.140 29.256 18.874 1.00 90.06 89 GLY A CA 1
ATOM 719 C C . GLY A 1 89 ? -8.799 29.971 19.077 1.00 90.06 89 GLY A C 1
ATOM 720 O O . GLY A 1 89 ? -8.406 30.309 20.198 1.00 90.06 89 GLY A O 1
ATOM 721 N N . ALA A 1 90 ? -8.086 30.216 17.979 1.00 86.50 90 ALA A N 1
ATOM 722 C CA . ALA A 1 90 ? -6.686 30.637 17.995 1.00 86.50 90 ALA A CA 1
ATOM 723 C C . ALA A 1 90 ? -6.444 32.022 18.629 1.00 86.50 90 ALA A C 1
ATOM 725 O O . ALA A 1 90 ? -5.332 32.305 19.072 1.00 86.50 90 ALA A O 1
ATOM 726 N N . LEU A 1 91 ? -7.458 32.894 18.703 1.00 89.56 91 LEU A N 1
ATOM 727 C CA . LEU A 1 91 ? -7.324 34.208 19.347 1.00 89.56 91 LEU A CA 1
ATOM 728 C C . LEU A 1 91 ? -7.274 34.115 20.881 1.00 89.56 91 LEU A C 1
ATOM 730 O O . LEU A 1 91 ? -6.758 35.030 21.524 1.00 89.56 91 LEU A O 1
ATOM 734 N N . THR A 1 92 ? -7.690 32.986 21.474 1.00 90.25 92 THR A N 1
ATOM 735 C CA . THR A 1 92 ? -7.506 32.736 22.919 1.00 90.25 92 THR A CA 1
ATOM 736 C C . THR A 1 92 ? -6.038 32.648 23.331 1.00 90.25 92 THR A C 1
ATOM 738 O O . THR A 1 92 ? -5.726 32.806 24.509 1.00 90.25 92 THR A O 1
ATOM 741 N N . ALA A 1 93 ? -5.110 32.483 22.380 1.00 86.00 93 ALA A N 1
ATOM 742 C CA . ALA A 1 93 ? -3.675 32.468 22.646 1.00 86.00 93 ALA A CA 1
ATOM 743 C C . ALA A 1 93 ? -3.173 33.715 23.389 1.00 86.00 93 ALA A C 1
ATOM 745 O O . ALA A 1 93 ? -2.169 33.629 24.095 1.00 86.00 93 ALA A O 1
ATOM 746 N N . ASN A 1 94 ? -3.835 34.862 23.219 1.00 88.50 94 ASN A N 1
ATOM 747 C CA . ASN A 1 94 ? -3.445 36.125 23.847 1.00 88.50 94 ASN A CA 1
ATOM 748 C C . ASN A 1 94 ? -3.971 36.276 25.282 1.00 88.50 94 ASN A C 1
ATOM 750 O O . ASN A 1 94 ? -3.672 37.271 25.939 1.00 88.50 94 ASN A O 1
ATOM 754 N N . TRP A 1 95 ? -4.753 35.313 25.776 1.00 91.81 95 TRP A N 1
ATOM 755 C CA . TRP A 1 95 ? -5.222 35.313 27.153 1.00 91.81 95 TRP A CA 1
ATOM 756 C C . TRP A 1 95 ? -4.050 35.140 28.127 1.00 91.81 95 TRP A C 1
ATOM 758 O O . TRP A 1 95 ? -3.188 34.283 27.937 1.00 91.81 95 TRP A O 1
ATOM 768 N N . THR A 1 96 ? -4.020 35.971 29.168 1.00 89.94 96 THR A N 1
ATOM 769 C CA . THR A 1 96 ? -2.890 36.102 30.104 1.00 89.94 96 THR A CA 1
ATOM 770 C C . THR A 1 96 ? -3.076 35.342 31.417 1.00 89.94 96 THR A C 1
ATOM 772 O O . THR A 1 96 ? -2.232 35.450 32.304 1.00 89.94 96 THR A O 1
ATOM 775 N N . GLY A 1 97 ? -4.175 34.598 31.569 1.00 92.06 97 GLY A N 1
ATOM 776 C CA . GLY A 1 97 ? -4.404 33.771 32.750 1.00 92.06 97 GLY A CA 1
ATOM 777 C C . GLY A 1 97 ? -3.537 32.509 32.777 1.00 92.06 97 GLY A C 1
ATOM 778 O O . GLY A 1 97 ? -2.687 32.282 31.914 1.00 92.06 97 GLY A O 1
ATOM 779 N N . ASP A 1 98 ? -3.744 31.678 33.796 1.00 94.88 98 ASP A N 1
ATOM 780 C CA . ASP A 1 98 ? -2.895 30.513 34.039 1.00 94.88 98 ASP A CA 1
ATOM 781 C C . ASP A 1 98 ? -3.135 29.393 33.014 1.00 94.88 98 ASP A C 1
ATOM 783 O O . ASP A 1 98 ? -4.152 28.703 33.042 1.00 94.88 98 ASP A O 1
ATOM 787 N N . VAL A 1 99 ? -2.172 29.193 32.117 1.00 91.75 99 VAL A N 1
ATOM 788 C CA . VAL A 1 99 ? -2.164 28.127 31.096 1.00 91.75 99 VAL A CA 1
ATOM 789 C C . VAL A 1 99 ? -0.920 27.236 31.184 1.00 91.75 99 VAL A C 1
ATOM 791 O O . VAL A 1 99 ? -0.620 26.488 30.247 1.00 91.75 99 VAL A O 1
ATOM 794 N N . THR A 1 100 ? -0.149 27.377 32.267 1.00 90.44 100 THR A N 1
ATOM 795 C CA . THR A 1 100 ? 1.180 26.764 32.412 1.00 90.44 100 THR A CA 1
ATOM 796 C C . THR A 1 100 ? 1.377 26.024 33.727 1.00 90.44 100 THR A C 1
ATOM 798 O O . THR A 1 100 ? 2.239 25.149 33.778 1.00 90.44 100 THR A O 1
ATOM 801 N N . SER A 1 101 ? 0.633 26.360 34.787 1.00 93.62 101 SER A N 1
ATOM 802 C CA . SER A 1 101 ? 0.725 25.637 36.057 1.00 93.62 101 SER A CA 1
ATOM 803 C C . SER A 1 101 ? 0.319 24.174 35.891 1.00 93.62 101 SER A C 1
ATOM 805 O O . SER A 1 101 ? -0.615 23.857 35.157 1.00 93.62 101 SER A O 1
ATOM 807 N N . ALA A 1 102 ? 0.963 23.282 36.646 1.00 92.38 102 ALA A N 1
ATOM 808 C CA . ALA A 1 102 ? 0.601 21.865 36.705 1.00 92.38 102 ALA A CA 1
ATOM 809 C C . ALA A 1 102 ? -0.813 21.622 37.269 1.00 92.38 102 ALA A C 1
ATOM 811 O O . ALA A 1 102 ? -1.384 20.559 37.049 1.00 92.38 102 ALA A O 1
ATOM 812 N N . THR A 1 103 ? -1.376 22.596 37.992 1.00 93.50 103 THR A N 1
ATOM 813 C CA . THR A 1 103 ? -2.745 22.545 38.532 1.00 93.50 103 THR A CA 1
ATOM 814 C C . THR A 1 103 ? -3.766 23.251 37.646 1.00 93.50 103 THR A C 1
ATOM 816 O O . THR A 1 103 ? -4.945 23.279 37.996 1.00 93.50 103 THR A O 1
ATOM 819 N N . SER A 1 104 ? -3.333 23.874 36.546 1.00 95.81 104 SER A N 1
ATOM 820 C CA . SER A 1 104 ? -4.257 24.553 35.647 1.00 95.81 104 SER A CA 1
ATOM 821 C C . SER A 1 104 ? -5.074 23.530 34.869 1.00 95.81 104 SER A C 1
ATOM 823 O O . SER A 1 104 ? -4.544 22.567 34.315 1.00 95.81 104 SER A O 1
ATOM 825 N N . TYR A 1 105 ? -6.373 23.789 34.763 1.00 96.50 105 TYR A N 1
ATOM 826 C CA . TYR A 1 105 ? -7.255 23.069 33.850 1.00 96.50 105 TYR A CA 1
ATOM 827 C C . TYR A 1 105 ? -7.016 23.475 32.393 1.00 96.50 105 TYR A C 1
ATOM 829 O O . TYR A 1 105 ? -7.611 22.882 31.499 1.00 96.50 105 TYR A O 1
ATOM 837 N N . PHE A 1 106 ? -6.159 24.466 32.132 1.00 94.44 106 PHE A N 1
ATOM 838 C CA . PHE A 1 106 ? -5.749 24.880 30.798 1.00 94.44 106 PHE A CA 1
ATOM 839 C C . PHE A 1 106 ? -4.294 24.528 30.524 1.00 94.44 106 PHE A C 1
ATOM 841 O O . PHE A 1 106 ? -3.398 24.782 31.324 1.00 94.44 106 PHE A O 1
ATOM 848 N N . HIS A 1 107 ? -4.055 24.045 29.312 1.00 90.75 107 HIS A N 1
ATOM 849 C CA . HIS A 1 107 ? -2.728 23.837 28.774 1.00 90.75 107 HIS A CA 1
ATOM 850 C C . HIS A 1 107 ? -2.609 24.492 27.400 1.00 90.75 107 HIS A C 1
ATOM 852 O O . HIS A 1 107 ? -3.324 24.144 26.458 1.00 90.75 107 HIS A O 1
ATOM 858 N N . LYS A 1 108 ? -1.683 25.439 27.255 1.00 88.38 108 LYS A N 1
ATOM 859 C CA . LYS A 1 108 ? -1.446 26.099 25.968 1.00 88.38 108 LYS A CA 1
ATOM 860 C C . LYS A 1 108 ? -0.433 25.327 25.126 1.00 88.38 108 LYS A C 1
ATOM 862 O O . LYS A 1 108 ? 0.670 25.031 25.577 1.00 88.38 108 LYS A O 1
ATOM 867 N N . SER A 1 109 ? -0.776 25.070 23.866 1.00 85.25 109 SER A N 1
ATOM 868 C CA . SER A 1 109 ? 0.163 24.575 22.859 1.00 85.25 109 SER A CA 1
ATOM 869 C C . SER A 1 109 ? 0.118 25.467 21.623 1.00 85.25 109 SER A C 1
ATOM 871 O O . SER A 1 109 ? -0.890 25.541 20.923 1.00 85.25 109 SER A O 1
ATOM 873 N N . GLY A 1 110 ? 1.214 26.204 21.417 1.00 84.31 110 GLY A N 1
ATOM 874 C CA . GLY A 1 110 ? 1.325 27.316 20.474 1.00 84.31 110 GLY A CA 1
ATOM 875 C C . GLY A 1 110 ? 0.142 28.292 20.537 1.00 84.31 110 GLY A C 1
ATOM 876 O O . GLY A 1 110 ? 0.070 29.062 21.491 1.00 84.31 110 GLY A O 1
ATOM 877 N N . LEU A 1 111 ? -0.749 28.309 19.540 1.00 84.31 111 LEU A N 1
ATOM 878 C CA . LEU A 1 111 ? -1.897 29.231 19.476 1.00 84.31 111 LEU A CA 1
ATOM 879 C C . LEU A 1 111 ? -3.185 28.682 20.108 1.00 84.31 111 LEU A C 1
ATOM 881 O O . LEU A 1 111 ? -4.176 29.400 20.184 1.00 84.31 111 LEU A O 1
ATOM 885 N N . THR A 1 112 ? -3.202 27.434 20.562 1.00 86.81 112 THR A N 1
ATOM 886 C CA . THR A 1 112 ? -4.425 26.817 21.084 1.00 86.81 112 THR A CA 1
ATOM 887 C C . THR A 1 112 ? -4.333 26.654 22.592 1.00 86.81 112 THR A C 1
ATOM 889 O O . THR A 1 112 ? -3.354 26.116 23.114 1.00 86.81 112 THR A O 1
ATOM 892 N N . VAL A 1 113 ? -5.374 27.096 23.296 1.00 91.31 113 VAL A N 1
ATOM 893 C CA . VAL A 1 113 ? -5.599 26.752 24.702 1.00 91.31 113 VAL A CA 1
ATOM 894 C C . VAL A 1 113 ? -6.437 25.478 24.735 1.00 91.31 113 VAL A C 1
ATOM 896 O O . VAL A 1 113 ? -7.589 25.474 24.294 1.00 91.31 113 VAL A O 1
ATOM 899 N N . PHE A 1 114 ? -5.845 24.390 25.220 1.00 91.44 114 PHE A N 1
ATOM 900 C CA . PHE A 1 114 ? -6.527 23.121 25.439 1.00 91.44 114 PHE A CA 1
ATOM 901 C C . PHE A 1 114 ? -7.030 23.053 26.882 1.00 91.44 114 PHE A C 1
ATOM 903 O O . PHE A 1 114 ? -6.211 23.054 27.802 1.00 91.44 114 PHE A O 1
ATOM 910 N N . PRO A 1 115 ? -8.349 22.999 27.101 1.00 93.88 115 PRO A N 1
ATOM 911 C CA . PRO A 1 115 ? -8.902 22.751 28.420 1.00 93.88 115 PRO A CA 1
ATOM 912 C C . PRO A 1 115 ? -8.893 21.256 28.760 1.00 93.88 115 PRO A C 1
ATOM 914 O O . PRO A 1 115 ? -8.969 20.404 27.870 1.00 93.88 115 PRO A O 1
ATOM 917 N N . TYR A 1 116 ? -8.902 20.940 30.054 1.00 94.44 116 TYR A N 1
ATOM 918 C CA . TYR A 1 116 ? -9.441 19.675 30.537 1.00 94.44 116 TYR A CA 1
ATOM 919 C C . TYR A 1 116 ? -10.871 19.533 30.018 1.00 94.44 116 TYR A C 1
ATOM 921 O O . TYR A 1 116 ? -11.672 20.477 30.065 1.00 94.44 116 TYR A O 1
ATOM 929 N N . ALA A 1 117 ? -11.175 18.357 29.488 1.00 93.50 117 ALA A N 1
ATOM 930 C CA . ALA A 1 117 ? -12.434 18.100 28.830 1.00 93.50 117 ALA A CA 1
ATOM 931 C C . ALA A 1 117 ? -12.856 16.647 29.014 1.00 93.50 117 ALA A C 1
ATOM 933 O O . ALA A 1 117 ? -12.053 15.728 28.864 1.00 93.50 117 ALA A O 1
ATOM 934 N N . GLU A 1 118 ? -14.144 16.460 29.265 1.00 93.25 118 GLU A N 1
ATOM 935 C CA . GLU A 1 118 ? -14.792 15.160 29.366 1.00 93.25 118 GLU A CA 1
ATOM 936 C C . GLU A 1 118 ? -15.688 14.965 28.151 1.00 93.25 118 GLU A C 1
ATOM 938 O O . GLU A 1 118 ? -16.617 15.745 27.926 1.00 93.25 118 GLU A O 1
ATOM 943 N N . ALA A 1 119 ? -15.400 13.936 27.356 1.00 88.56 119 ALA A N 1
ATOM 944 C CA . ALA A 1 119 ? -16.209 13.562 26.208 1.00 88.56 119 ALA A CA 1
ATOM 945 C C . ALA A 1 119 ? -17.160 12.420 26.583 1.00 88.56 119 ALA A C 1
ATOM 947 O O . ALA A 1 119 ? -16.753 11.381 27.096 1.00 88.56 119 ALA A O 1
ATOM 948 N N . TYR A 1 120 ? -18.433 12.618 26.280 1.00 86.50 120 TYR A N 1
ATOM 949 C CA . TYR A 1 120 ? -19.524 11.694 26.508 1.00 86.50 120 TYR A CA 1
ATOM 950 C C . TYR A 1 120 ? -20.066 11.257 25.150 1.00 86.50 120 TYR A C 1
ATOM 952 O O . TYR A 1 120 ? -20.664 12.055 24.423 1.00 86.50 120 TYR A O 1
ATOM 960 N N . VAL A 1 121 ? -19.862 9.986 24.819 1.00 81.38 121 VAL A N 1
ATOM 961 C CA . VAL A 1 121 ? -20.375 9.362 23.595 1.00 81.38 121 VAL A CA 1
ATOM 962 C C . VAL A 1 121 ? -21.609 8.549 23.965 1.00 81.38 121 VAL A C 1
ATOM 964 O O . VAL A 1 121 ? -21.544 7.705 24.860 1.00 81.38 121 VAL A O 1
ATOM 967 N N . ARG A 1 122 ? -22.748 8.813 23.316 1.00 71.94 122 ARG A N 1
ATOM 968 C CA . ARG A 1 122 ? -23.957 8.005 23.511 1.00 71.94 122 ARG A CA 1
ATOM 969 C C . ARG A 1 122 ? -24.008 6.912 22.436 1.00 71.94 122 ARG A C 1
ATOM 971 O O . ARG A 1 122 ? -24.067 7.259 21.260 1.00 71.94 122 ARG A O 1
ATOM 978 N N . PRO A 1 123 ? -24.027 5.619 22.796 1.00 66.19 123 PRO A N 1
ATOM 979 C CA . PRO A 1 123 ? -24.294 4.568 21.821 1.00 66.19 123 PRO A CA 1
ATOM 980 C C . PRO A 1 123 ? -25.741 4.666 21.312 1.00 66.19 123 PRO A C 1
ATOM 982 O O . PRO A 1 123 ? -26.657 4.957 22.083 1.00 66.19 123 PRO A O 1
ATOM 985 N N . HIS A 1 124 ? -25.949 4.394 20.020 1.00 66.31 124 HIS A N 1
ATOM 986 C CA . HIS A 1 124 ? -27.275 4.415 19.375 1.00 66.31 124 HIS A CA 1
ATOM 987 C C . HIS A 1 124 ? -28.221 3.330 19.921 1.00 66.31 124 HIS A C 1
ATOM 989 O O . HIS A 1 124 ? -29.434 3.398 19.743 1.00 66.31 124 HIS A O 1
ATOM 995 N N . ILE A 1 125 ? -27.666 2.323 20.598 1.00 65.38 125 ILE A N 1
ATOM 996 C CA . ILE A 1 125 ? -28.408 1.220 21.198 1.00 65.38 125 ILE A CA 1
ATOM 997 C C . ILE A 1 125 ? -28.157 1.256 22.708 1.00 65.38 125 ILE A C 1
ATOM 999 O O . ILE A 1 125 ? -27.021 1.126 23.162 1.00 65.38 125 ILE A O 1
ATOM 1003 N N . SER A 1 126 ? -29.216 1.466 23.491 1.00 70.56 126 SER A N 1
ATOM 1004 C CA . SER A 1 126 ? -29.166 1.366 24.951 1.00 70.56 126 SER A CA 1
ATOM 1005 C C . SER A 1 126 ? -29.221 -0.091 25.401 1.00 70.56 126 SER A C 1
ATOM 1007 O O . SER A 1 126 ? -29.793 -0.932 24.713 1.00 70.56 126 SER A O 1
ATOM 1009 N N . SER A 1 127 ? -28.686 -0.401 26.585 1.00 68.31 127 SER A N 1
ATOM 1010 C CA . SER A 1 127 ? -28.695 -1.767 27.129 1.00 68.31 127 SER A CA 1
ATOM 1011 C C . SER A 1 127 ? -30.095 -2.336 27.417 1.00 68.31 127 SER A C 1
ATOM 1013 O O . SER A 1 127 ? -30.221 -3.511 27.728 1.00 68.31 127 SER A O 1
ATOM 1015 N N . ASP A 1 128 ? -31.158 -1.558 27.298 1.00 71.75 128 ASP A N 1
ATOM 1016 C CA . ASP A 1 128 ? -32.559 -1.987 27.394 1.00 71.75 128 ASP A CA 1
ATOM 1017 C C . ASP A 1 128 ? -33.287 -1.946 26.036 1.00 71.75 128 ASP A C 1
ATOM 1019 O O . ASP A 1 128 ? -34.497 -2.150 25.969 1.00 71.75 128 ASP A O 1
ATOM 1023 N N . SER A 1 129 ? -32.565 -1.687 24.942 1.00 74.75 129 SER A N 1
ATOM 1024 C CA . SER A 1 129 ? -33.141 -1.612 23.602 1.00 74.75 129 SER A CA 1
ATOM 1025 C C . SER A 1 129 ? -33.686 -2.963 23.140 1.00 74.75 129 SER A C 1
ATOM 1027 O O . SER A 1 129 ? -32.999 -3.981 23.210 1.00 74.75 129 SER A O 1
ATOM 1029 N N . ALA A 1 130 ? -34.888 -2.948 22.562 1.00 75.69 130 ALA A N 1
ATOM 1030 C CA . ALA A 1 130 ? -35.486 -4.104 21.894 1.00 75.69 130 ALA A CA 1
ATOM 1031 C C . ALA A 1 130 ? -34.793 -4.475 20.564 1.00 75.69 130 ALA A C 1
ATOM 1033 O O . ALA A 1 130 ? -35.166 -5.460 19.937 1.00 75.69 130 ALA A O 1
ATOM 1034 N N . ALA A 1 131 ? -33.808 -3.686 20.110 1.00 76.06 131 ALA A N 1
ATOM 1035 C CA . ALA A 1 131 ? -33.037 -3.970 18.897 1.00 76.06 131 ALA A CA 1
ATOM 1036 C C . ALA A 1 131 ? -32.012 -5.104 19.078 1.00 76.06 131 ALA A C 1
ATOM 1038 O O . ALA A 1 131 ? -31.484 -5.615 18.090 1.00 76.06 131 ALA A O 1
ATOM 1039 N N . PHE A 1 132 ? -31.710 -5.493 20.320 1.00 78.31 132 PHE A N 1
ATOM 1040 C CA . PHE A 1 132 ? -30.883 -6.666 20.558 1.00 78.31 132 PHE A CA 1
ATOM 1041 C C . PHE A 1 132 ? -31.635 -7.920 20.124 1.00 78.31 132 PHE A C 1
ATOM 1043 O O . PHE A 1 132 ? -32.771 -8.168 20.524 1.00 78.31 132 PHE A O 1
ATOM 1050 N N . THR A 1 133 ? -30.998 -8.687 19.246 1.00 85.38 133 THR A N 1
ATOM 1051 C CA . THR A 1 133 ? -31.588 -9.899 18.689 1.00 85.38 133 THR A CA 1
ATOM 1052 C C . THR A 1 133 ? -31.197 -11.083 19.555 1.00 85.38 133 THR A C 1
ATOM 1054 O O . THR A 1 133 ? -30.031 -11.232 19.918 1.00 85.38 133 THR A O 1
ATOM 1057 N N . ARG A 1 134 ? -32.175 -11.938 19.863 1.00 91.38 134 ARG A N 1
ATOM 1058 C CA . ARG A 1 134 ? -31.962 -13.203 20.572 1.00 91.38 134 ARG A CA 1
ATOM 1059 C C . ARG A 1 134 ? -30.845 -14.003 19.888 1.00 91.38 134 ARG A C 1
ATOM 1061 O O . ARG A 1 134 ? -30.944 -14.290 18.697 1.00 91.38 134 ARG A O 1
ATOM 1068 N N . ILE A 1 135 ? -29.821 -14.399 20.642 1.00 94.56 135 ILE A N 1
ATOM 1069 C CA . ILE A 1 135 ? -28.796 -15.340 20.173 1.00 94.56 135 ILE A CA 1
ATOM 1070 C C . ILE A 1 135 ? -29.472 -16.708 19.977 1.00 94.56 135 ILE A C 1
ATOM 1072 O O . ILE A 1 135 ? -30.194 -17.135 20.885 1.00 94.56 135 ILE A O 1
ATOM 1076 N N . PRO A 1 136 ? -29.303 -17.395 18.836 1.00 96.19 136 PRO A N 1
ATOM 1077 C CA . PRO A 1 136 ? -29.844 -18.740 18.634 1.00 96.19 136 PRO A CA 1
ATOM 1078 C C . PRO A 1 136 ? -29.339 -19.740 19.684 1.00 96.19 136 PRO A C 1
ATOM 1080 O O . PRO A 1 136 ? -28.310 -19.503 20.309 1.00 96.19 136 PRO A O 1
ATOM 1083 N N . ASP A 1 137 ? -30.046 -20.847 19.914 1.00 95.75 137 ASP A N 1
ATOM 1084 C CA . ASP A 1 137 ? -29.647 -21.801 20.966 1.00 95.75 137 ASP A CA 1
ATOM 1085 C C . ASP A 1 137 ? -28.325 -22.520 20.614 1.00 95.75 137 ASP A C 1
ATOM 1087 O O . ASP A 1 137 ? -27.561 -22.903 21.499 1.00 95.75 137 ASP A O 1
ATOM 1091 N N . GLU A 1 138 ? -28.014 -22.623 19.320 1.00 96.31 138 GLU A N 1
ATOM 1092 C CA . GLU A 1 138 ? -26.731 -23.078 18.783 1.00 96.31 138 GLU A CA 1
ATOM 1093 C C . GLU A 1 138 ? -25.571 -22.085 18.985 1.00 96.31 138 GLU A C 1
ATOM 1095 O O . GLU A 1 138 ? -24.415 -22.459 18.793 1.00 96.31 138 GLU A O 1
ATOM 1100 N N . GLY A 1 139 ? -25.857 -20.843 19.388 1.00 95.62 139 GLY A N 1
ATOM 1101 C CA . GLY A 1 139 ? -24.856 -19.809 19.627 1.00 95.62 139 GLY A CA 1
ATOM 1102 C C . GLY A 1 139 ? -24.556 -18.904 18.427 1.00 95.62 139 GLY A C 1
ATOM 1103 O O . GLY A 1 139 ? -25.286 -18.854 17.437 1.00 95.62 139 GLY A O 1
ATOM 1104 N N . LEU A 1 140 ? -23.476 -18.128 18.544 1.00 96.38 140 LEU A N 1
ATOM 1105 C CA . LEU A 1 140 ? -22.958 -17.253 17.488 1.00 96.38 140 LEU A CA 1
ATOM 1106 C C . LEU A 1 140 ? -21.734 -17.879 16.818 1.00 96.38 140 LEU A C 1
ATOM 1108 O O . LEU A 1 140 ? -20.908 -18.509 17.479 1.00 96.38 140 LEU A O 1
ATOM 1112 N N . GLY A 1 141 ? -21.577 -17.628 15.518 1.00 97.38 141 GLY A N 1
ATOM 1113 C CA . GLY A 1 141 ? -20.356 -17.969 14.790 1.00 97.38 141 GLY A CA 1
ATOM 1114 C C . GLY A 1 141 ? -19.136 -17.175 15.271 1.00 97.38 141 GLY A C 1
ATOM 1115 O O . GLY A 1 141 ? -19.257 -16.130 15.915 1.00 97.38 141 GLY A O 1
ATOM 1116 N N . ALA A 1 142 ? -17.951 -17.680 14.927 1.00 96.50 142 ALA A N 1
ATOM 1117 C CA . ALA A 1 142 ? -16.688 -17.005 15.193 1.00 96.50 142 ALA A CA 1
ATOM 1118 C C . ALA A 1 142 ? -16.586 -15.658 14.455 1.00 96.50 142 ALA A C 1
ATOM 1120 O O . ALA A 1 142 ? -17.174 -15.467 13.388 1.00 96.50 142 ALA A O 1
ATOM 1121 N N . SER A 1 143 ? -15.801 -14.729 15.001 1.00 94.25 143 SER A N 1
ATOM 1122 C CA . SER A 1 143 ? -15.509 -13.438 14.371 1.00 94.25 143 SER A CA 1
ATOM 1123 C C . SER A 1 143 ? -14.045 -13.069 14.560 1.00 94.25 143 SER A C 1
ATOM 1125 O O . SER A 1 143 ? -13.554 -13.078 15.687 1.00 94.25 143 SER A O 1
ATOM 1127 N N . THR A 1 144 ? -13.368 -12.684 13.487 1.00 92.19 144 THR A N 1
ATOM 1128 C CA . THR A 1 144 ? -11.935 -12.375 13.498 1.00 92.19 144 THR A CA 1
ATOM 1129 C C . THR A 1 144 ? -11.685 -10.885 13.295 1.00 92.19 144 THR A C 1
ATOM 1131 O O . THR A 1 144 ? -12.546 -10.144 12.810 1.00 92.19 144 THR A O 1
ATOM 1134 N N . VAL A 1 145 ? -10.503 -10.421 13.694 1.00 88.38 145 VAL A N 1
ATOM 1135 C CA . VAL A 1 145 ? -10.033 -9.083 13.339 1.00 88.38 145 VAL A CA 1
ATOM 1136 C C . VAL A 1 145 ? -9.714 -9.011 11.844 1.00 88.38 145 VAL A C 1
ATOM 1138 O O . VAL A 1 145 ? -9.484 -10.023 11.181 1.00 88.38 145 VAL A O 1
ATOM 1141 N N . SER A 1 146 ? -9.694 -7.798 11.288 1.00 86.19 146 SER A N 1
ATOM 1142 C CA . SER A 1 146 ? -9.324 -7.577 9.885 1.00 86.19 146 SER A CA 1
ATOM 1143 C C . SER A 1 146 ? -7.950 -8.177 9.567 1.00 86.19 146 SER A C 1
ATOM 1145 O O . SER A 1 146 ? -7.027 -8.024 10.364 1.00 86.19 146 SER A O 1
ATOM 1147 N N . GLY A 1 147 ? -7.776 -8.745 8.369 1.00 88.25 147 GLY A N 1
ATOM 1148 C CA . GLY A 1 147 ? -6.515 -9.351 7.906 1.00 88.25 147 GLY A CA 1
ATOM 1149 C C . GLY A 1 147 ? -5.354 -8.378 7.638 1.00 88.25 147 GLY A C 1
ATOM 1150 O O . GLY A 1 147 ? -4.419 -8.734 6.922 1.00 88.25 147 GLY A O 1
ATOM 1151 N N . VAL A 1 148 ? -5.420 -7.151 8.160 1.00 94.94 148 VAL A N 1
ATOM 1152 C CA . VAL A 1 148 ? -4.355 -6.144 8.056 1.00 94.94 148 VAL A CA 1
ATOM 1153 C C . VAL A 1 148 ? -3.204 -6.462 9.018 1.00 94.94 148 VAL A C 1
ATOM 1155 O O . VAL A 1 148 ? -3.396 -7.074 10.069 1.00 94.94 148 VAL A O 1
ATOM 1158 N N . VAL A 1 149 ? -1.998 -6.019 8.670 1.00 96.44 149 VAL A N 1
ATOM 1159 C CA . VAL A 1 149 ? -0.789 -6.152 9.501 1.00 96.44 149 VAL A CA 1
ATOM 1160 C C . VAL A 1 149 ? -0.866 -5.315 10.788 1.00 96.44 149 VAL A C 1
ATOM 1162 O O . VAL A 1 149 ? -1.763 -4.491 10.982 1.00 96.44 149 VAL A O 1
ATOM 1165 N N . SER A 1 150 ? 0.095 -5.498 11.695 1.00 94.81 150 SER A N 1
ATOM 1166 C CA . SER A 1 150 ? 0.262 -4.637 12.870 1.00 94.81 150 SER A CA 1
ATOM 1167 C C . SER A 1 150 ? 0.406 -3.169 12.465 1.00 94.81 150 SER A C 1
ATOM 1169 O O . SER A 1 150 ? 1.028 -2.848 11.459 1.00 94.81 150 SER A O 1
ATOM 1171 N N . GLN A 1 151 ? -0.146 -2.253 13.262 1.00 93.81 151 GLN A N 1
ATOM 1172 C CA . GLN A 1 151 ? 0.104 -0.815 13.098 1.00 93.81 151 GLN A CA 1
ATOM 1173 C C . GLN A 1 151 ? 1.498 -0.403 13.598 1.00 93.81 151 GLN A C 1
ATOM 1175 O O . GLN A 1 151 ? 1.994 0.667 13.241 1.00 93.81 151 GLN A O 1
ATOM 1180 N N . TYR A 1 152 ? 2.125 -1.234 14.434 1.00 96.06 152 TYR A N 1
ATOM 1181 C CA . TYR A 1 152 ? 3.482 -1.033 14.928 1.00 96.06 152 TYR A CA 1
ATOM 1182 C C . TYR A 1 152 ? 4.470 -1.786 14.048 1.00 96.06 152 TYR A C 1
ATOM 1184 O O . TYR A 1 152 ? 4.216 -2.913 13.623 1.00 96.06 152 TYR A O 1
ATOM 1192 N N . ALA A 1 153 ? 5.602 -1.149 13.777 1.00 97.25 153 ALA A N 1
ATOM 1193 C CA . ALA A 1 153 ? 6.646 -1.744 12.971 1.00 97.25 153 ALA A CA 1
ATOM 1194 C C . ALA A 1 153 ? 7.324 -2.896 13.724 1.00 97.25 153 ALA A C 1
ATOM 1196 O O . ALA A 1 153 ? 7.594 -2.804 14.926 1.00 97.25 153 ALA A O 1
ATOM 1197 N N . ALA A 1 154 ? 7.664 -3.944 12.982 1.00 96.62 154 ALA A N 1
ATOM 1198 C CA . ALA A 1 154 ? 8.578 -4.984 13.409 1.00 96.62 154 ALA A CA 1
ATOM 1199 C C . ALA A 1 154 ? 9.924 -4.364 13.808 1.00 96.62 154 ALA A C 1
ATOM 1201 O O . ALA A 1 154 ? 10.372 -3.359 13.238 1.00 96.62 154 ALA A O 1
ATOM 1202 N N . LYS A 1 155 ? 10.592 -4.975 14.786 1.00 95.69 155 LYS A N 1
ATOM 1203 C CA . LYS A 1 155 ? 11.922 -4.525 15.201 1.00 95.69 155 LYS A CA 1
ATOM 1204 C C . LYS A 1 155 ? 12.921 -4.786 14.082 1.00 95.69 155 LYS A C 1
ATOM 1206 O O . LYS A 1 155 ? 13.058 -5.919 13.637 1.00 95.69 155 LYS A O 1
ATOM 1211 N N . THR A 1 156 ? 13.657 -3.757 13.682 1.00 93.31 156 THR A N 1
ATOM 1212 C CA . THR A 1 156 ? 14.715 -3.866 12.669 1.00 93.31 156 THR A CA 1
ATOM 1213 C C . THR A 1 156 ? 15.974 -3.173 13.158 1.00 93.31 156 THR A C 1
ATOM 1215 O O . THR A 1 156 ? 15.900 -2.079 13.718 1.00 93.31 156 THR A O 1
ATOM 1218 N N . SER A 1 157 ? 17.137 -3.784 12.928 1.00 94.00 157 SER A N 1
ATOM 1219 C CA . SER A 1 157 ? 18.428 -3.183 13.290 1.00 94.00 157 SER A CA 1
ATOM 1220 C C . SER A 1 157 ? 19.196 -2.623 12.089 1.00 94.00 157 SER A C 1
ATOM 1222 O O . SER A 1 157 ? 20.084 -1.791 12.273 1.00 94.00 157 SER A O 1
ATOM 1224 N N . TRP A 1 158 ? 18.820 -3.010 10.867 1.00 98.19 158 TRP A N 1
ATOM 1225 C CA . TRP A 1 158 ? 19.491 -2.628 9.628 1.00 98.19 158 TRP A CA 1
ATOM 1226 C C . TRP A 1 158 ? 18.591 -1.818 8.693 1.00 98.19 158 TRP A C 1
ATOM 1228 O O . TRP A 1 158 ? 17.369 -1.938 8.709 1.00 98.19 158 TRP A O 1
ATOM 1238 N N . GLY A 1 159 ? 19.216 -1.000 7.849 1.00 98.00 159 GLY A N 1
ATOM 1239 C CA . GLY A 1 159 ? 18.546 -0.270 6.778 1.00 98.00 159 GLY A CA 1
ATOM 1240 C C . GLY A 1 159 ? 19.540 0.400 5.831 1.00 98.00 159 GLY A C 1
ATOM 1241 O O . GLY A 1 159 ? 20.747 0.385 6.071 1.00 98.00 159 GLY A O 1
ATOM 1242 N N . VAL A 1 160 ? 19.047 0.990 4.744 1.00 98.25 160 VAL A N 1
ATOM 1243 C CA . VAL A 1 160 ? 19.876 1.665 3.733 1.00 98.25 160 VAL A CA 1
ATOM 1244 C C . VAL A 1 160 ? 20.189 3.123 4.096 1.00 98.25 160 VAL A C 1
ATOM 1246 O O . VAL A 1 160 ? 19.493 3.761 4.891 1.00 98.25 160 VAL A O 1
ATOM 1249 N N . SER A 1 161 ? 21.240 3.684 3.497 1.00 96.94 161 SER A N 1
ATOM 1250 C CA . SER A 1 161 ? 21.727 5.040 3.770 1.00 96.94 161 SER A CA 1
ATOM 1251 C C . SER A 1 161 ? 22.317 5.743 2.545 1.00 96.94 161 SER A C 1
ATOM 1253 O O . SER A 1 161 ? 22.615 5.152 1.509 1.00 96.94 161 SER A O 1
ATOM 1255 N N . GLY A 1 162 ? 22.471 7.062 2.666 1.00 95.12 162 GLY A N 1
ATOM 1256 C CA . GLY A 1 162 ? 23.066 7.899 1.628 1.00 95.12 162 GLY A CA 1
ATOM 1257 C C . GLY A 1 162 ? 22.119 8.255 0.481 1.00 95.12 162 GLY A C 1
ATOM 1258 O O . GLY A 1 162 ? 20.898 8.114 0.589 1.00 95.12 162 GLY A O 1
ATOM 1259 N N . ASN A 1 163 ? 22.700 8.803 -0.587 1.00 95.31 163 ASN A N 1
ATOM 1260 C CA . ASN A 1 163 ? 22.003 9.298 -1.774 1.00 95.31 163 ASN A CA 1
ATOM 1261 C C . ASN A 1 163 ? 22.899 9.088 -3.000 1.00 95.31 163 ASN A C 1
ATOM 1263 O O . ASN A 1 163 ? 23.907 9.778 -3.154 1.00 95.31 163 ASN A O 1
ATOM 1267 N N . LEU A 1 164 ? 22.535 8.131 -3.853 1.00 96.12 164 LEU A N 1
ATOM 1268 C CA . LEU A 1 164 ? 23.400 7.642 -4.927 1.00 96.12 164 LEU A CA 1
ATOM 1269 C C . LEU A 1 164 ? 23.677 8.692 -6.008 1.00 96.12 164 LEU A C 1
ATOM 1271 O O . LEU A 1 164 ? 24.810 8.817 -6.470 1.00 96.12 164 LEU A O 1
ATOM 1275 N N . ASN A 1 165 ? 22.648 9.442 -6.405 1.00 92.88 165 ASN A N 1
ATOM 1276 C CA . ASN A 1 165 ? 22.720 10.404 -7.506 1.00 92.88 165 ASN A CA 1
ATOM 1277 C C . ASN A 1 165 ? 22.740 11.877 -7.055 1.00 92.88 165 ASN A C 1
ATOM 1279 O O . ASN A 1 165 ? 22.679 12.777 -7.891 1.00 92.88 165 ASN A O 1
ATOM 1283 N N . GLY A 1 166 ? 22.770 12.132 -5.743 1.00 92.25 166 GLY A N 1
ATOM 1284 C CA . GLY A 1 166 ? 22.776 13.475 -5.153 1.00 92.25 166 GLY A CA 1
ATOM 1285 C C . GLY A 1 166 ? 21.460 14.256 -5.286 1.00 92.25 166 GLY A C 1
ATOM 1286 O O . GLY A 1 166 ? 21.321 15.323 -4.689 1.00 92.25 166 GLY A O 1
ATOM 1287 N N . SER A 1 167 ? 20.467 13.741 -6.016 1.00 91.75 167 SER A N 1
ATOM 1288 C CA . SER A 1 167 ? 19.164 14.382 -6.178 1.00 91.75 167 SER A CA 1
ATOM 1289 C C . SER A 1 167 ? 18.243 14.037 -5.014 1.00 91.75 167 SER A C 1
ATOM 1291 O O . SER A 1 167 ? 18.185 12.901 -4.547 1.00 91.75 167 SER A O 1
ATOM 1293 N N . VAL A 1 168 ? 17.482 15.027 -4.556 1.00 87.25 168 VAL A N 1
ATOM 1294 C CA . VAL A 1 168 ? 16.407 14.855 -3.564 1.00 87.25 168 VAL A CA 1
ATOM 1295 C C . VAL A 1 168 ? 15.037 15.229 -4.124 1.00 87.25 168 VAL A C 1
ATOM 1297 O O . VAL A 1 168 ? 14.075 15.308 -3.368 1.00 87.25 168 VAL A O 1
ATOM 1300 N N . ARG A 1 169 ? 14.951 15.472 -5.440 1.00 89.12 169 ARG A N 1
ATOM 1301 C CA . ARG A 1 169 ? 13.680 15.738 -6.121 1.00 89.12 169 ARG A CA 1
ATOM 1302 C C . ARG A 1 169 ? 12.777 14.514 -6.045 1.00 89.12 169 ARG A C 1
ATOM 1304 O O . ARG A 1 169 ? 13.269 13.389 -5.949 1.00 89.12 169 ARG A O 1
ATOM 1311 N N . GLU A 1 170 ? 11.477 14.743 -6.163 1.00 83.44 170 GLU A N 1
ATOM 1312 C CA . GLU A 1 170 ? 10.481 13.681 -6.265 1.00 83.44 170 GLU A CA 1
ATOM 1313 C C . GLU A 1 170 ? 10.888 12.606 -7.288 1.00 83.44 170 GLU A C 1
ATOM 1315 O O . GLU A 1 170 ? 11.534 12.892 -8.304 1.00 83.44 170 GLU A O 1
ATOM 1320 N N . GLY A 1 171 ? 10.623 11.343 -6.950 1.00 84.50 171 GLY A N 1
ATOM 1321 C CA . GLY A 1 171 ? 11.130 10.193 -7.691 1.00 84.50 171 GLY A CA 1
ATOM 1322 C C . GLY A 1 171 ? 12.625 9.890 -7.497 1.00 84.50 171 GLY A C 1
ATOM 1323 O O . GLY A 1 171 ? 13.139 9.043 -8.220 1.00 84.50 171 GLY A O 1
ATOM 1324 N N . ASN A 1 172 ? 13.345 10.537 -6.565 1.00 91.25 172 ASN A N 1
ATOM 1325 C CA . ASN A 1 172 ? 14.724 10.190 -6.157 1.00 91.25 172 ASN A CA 1
ATOM 1326 C C . ASN A 1 172 ? 14.772 9.744 -4.688 1.00 91.25 172 ASN A C 1
ATOM 1328 O O . ASN A 1 172 ? 15.268 10.439 -3.791 1.00 91.25 172 ASN A O 1
ATOM 1332 N N . ILE A 1 173 ? 14.200 8.571 -4.443 1.00 92.88 173 ILE A N 1
ATOM 1333 C CA . ILE A 1 173 ? 13.849 8.053 -3.120 1.00 92.88 173 ILE A CA 1
ATOM 1334 C C . ILE A 1 173 ? 14.764 6.898 -2.732 1.00 92.88 173 ILE A C 1
ATOM 1336 O O . ILE A 1 173 ? 15.177 6.120 -3.595 1.00 92.88 173 ILE A O 1
ATOM 1340 N N . GLN A 1 174 ? 15.108 6.821 -1.444 1.00 95.81 174 GLN A N 1
ATOM 1341 C CA . GLN A 1 174 ? 16.081 5.850 -0.947 1.00 95.81 174 GLN A CA 1
ATOM 1342 C C . GLN A 1 174 ? 15.636 4.421 -1.232 1.00 95.81 174 GLN A C 1
ATOM 1344 O O . GLN A 1 174 ? 16.424 3.696 -1.811 1.00 95.81 174 GLN A O 1
ATOM 1349 N N . VAL A 1 175 ? 14.391 4.049 -0.949 1.00 98.06 175 VAL A N 1
ATOM 1350 C CA . VAL A 1 175 ? 13.834 2.743 -1.322 1.00 98.06 175 VAL A CA 1
ATOM 1351 C C . VAL A 1 175 ? 12.651 2.934 -2.268 1.00 98.06 175 VAL A C 1
ATOM 1353 O O . VAL A 1 175 ? 11.733 3.695 -1.968 1.00 98.06 175 VAL A O 1
ATOM 1356 N N . GLN A 1 176 ? 12.701 2.274 -3.427 1.00 96.62 176 GLN A N 1
ATOM 1357 C CA . GLN A 1 176 ? 11.710 2.364 -4.514 1.00 96.62 176 GLN A CA 1
ATOM 1358 C C . GLN A 1 176 ? 11.284 1.013 -5.079 1.00 96.62 176 GLN A C 1
ATOM 1360 O O . GLN A 1 176 ? 10.329 0.961 -5.845 1.00 96.62 176 GLN A O 1
ATOM 1365 N N . ALA A 1 177 ? 11.949 -0.075 -4.705 1.00 98.38 177 ALA A N 1
ATOM 1366 C CA . ALA A 1 177 ? 11.559 -1.400 -5.143 1.00 98.38 177 ALA A CA 1
ATOM 1367 C C . ALA A 1 177 ? 11.869 -2.441 -4.074 1.00 98.38 177 ALA A C 1
ATOM 1369 O O . ALA A 1 177 ? 12.872 -2.338 -3.364 1.00 98.38 177 ALA A O 1
ATOM 1370 N N . PHE A 1 178 ? 11.027 -3.466 -4.032 1.00 98.81 178 PHE A N 1
ATOM 1371 C CA . PHE A 1 178 ? 11.252 -4.684 -3.276 1.00 98.81 178 PHE A CA 1
ATOM 1372 C C . PHE A 1 178 ? 11.032 -5.893 -4.178 1.00 98.81 178 PHE A C 1
ATOM 1374 O O . PHE A 1 178 ? 10.172 -5.856 -5.055 1.00 98.81 178 PHE A O 1
ATOM 1381 N N . ALA A 1 179 ? 11.777 -6.966 -3.938 1.00 98.56 179 ALA A N 1
ATOM 1382 C CA . ALA A 1 179 ? 11.417 -8.294 -4.416 1.00 98.56 179 ALA A CA 1
ATOM 1383 C C . ALA A 1 179 ? 11.966 -9.346 -3.461 1.00 98.56 179 ALA A C 1
ATOM 1385 O O . ALA A 1 179 ? 13.133 -9.297 -3.072 1.00 98.56 179 ALA A O 1
ATOM 1386 N N . GLN A 1 180 ? 11.134 -10.320 -3.118 1.00 98.38 180 GLN A N 1
ATOM 1387 C CA . GLN A 1 180 ? 11.563 -11.460 -2.329 1.00 98.38 180 GLN A CA 1
ATOM 1388 C C . GLN A 1 180 ? 12.031 -12.595 -3.243 1.00 98.38 180 GLN A C 1
ATOM 1390 O O . GLN A 1 180 ? 11.307 -12.991 -4.154 1.00 98.38 180 GLN A O 1
ATOM 1395 N N . VAL A 1 181 ? 13.203 -13.167 -2.959 1.00 98.31 181 VAL A N 1
ATOM 1396 C CA . VAL A 1 181 ? 13.629 -14.462 -3.505 1.00 98.31 181 VAL A CA 1
ATOM 1397 C C . VAL A 1 181 ? 14.013 -15.377 -2.347 1.00 98.31 181 VAL A C 1
ATOM 1399 O O . VAL A 1 181 ? 14.948 -15.089 -1.602 1.00 98.31 181 VAL A O 1
ATOM 1402 N N . GLY A 1 182 ? 13.289 -16.486 -2.181 1.00 96.31 182 GLY A N 1
ATOM 1403 C CA . GLY A 1 182 ? 13.495 -17.390 -1.047 1.00 96.31 182 GLY A CA 1
ATOM 1404 C C . GLY A 1 182 ? 13.321 -16.661 0.290 1.00 96.31 182 GLY A C 1
ATOM 1405 O O . GLY A 1 182 ? 12.308 -16.001 0.512 1.00 96.31 182 GLY A O 1
ATOM 1406 N N . SER A 1 183 ? 14.313 -16.756 1.176 1.00 96.62 183 SER A N 1
ATOM 1407 C CA . SER A 1 183 ? 14.331 -16.059 2.472 1.00 96.62 183 SER A CA 1
ATOM 1408 C C . SER A 1 183 ? 14.923 -14.646 2.411 1.00 96.62 183 SER A C 1
ATOM 1410 O O . SER A 1 183 ? 15.111 -14.025 3.453 1.00 96.62 183 SER A O 1
ATOM 1412 N N . THR A 1 184 ? 15.236 -14.125 1.223 1.00 98.25 184 THR A N 1
ATOM 1413 C CA . THR A 1 184 ? 15.907 -12.831 1.057 1.00 98.25 184 THR A CA 1
ATOM 1414 C C . THR A 1 184 ? 14.973 -11.791 0.451 1.00 98.25 184 THR A C 1
ATOM 1416 O O . THR A 1 184 ? 14.403 -11.995 -0.620 1.00 98.25 184 THR A O 1
ATOM 1419 N N . MET A 1 185 ? 14.854 -10.646 1.119 1.00 98.69 185 MET A N 1
ATOM 1420 C CA . MET A 1 185 ? 14.225 -9.440 0.605 1.00 98.69 185 MET A CA 1
ATOM 1421 C C . MET A 1 185 ? 15.289 -8.558 -0.048 1.00 98.69 185 MET A C 1
ATOM 1423 O O . MET A 1 185 ? 16.174 -8.022 0.624 1.00 98.69 185 MET A O 1
ATOM 1427 N N . TYR A 1 186 ? 15.191 -8.384 -1.361 1.00 98.88 186 TYR A N 1
ATOM 1428 C CA . TYR A 1 186 ? 15.993 -7.420 -2.100 1.00 98.88 186 TYR A CA 1
ATOM 1429 C C . TYR A 1 186 ? 15.333 -6.048 -2.055 1.00 98.88 186 TYR A C 1
ATOM 1431 O O . TYR A 1 186 ? 14.140 -5.909 -2.316 1.00 98.88 186 TYR A O 1
ATOM 1439 N N . VAL A 1 187 ? 16.133 -5.032 -1.744 1.00 98.88 187 VAL A N 1
ATOM 1440 C CA . VAL A 1 187 ? 15.716 -3.639 -1.570 1.00 98.88 187 VAL A CA 1
ATOM 1441 C C . VAL A 1 187 ? 16.467 -2.784 -2.581 1.00 98.88 187 VAL A C 1
ATOM 1443 O O . VAL A 1 187 ? 17.694 -2.690 -2.531 1.00 98.88 187 VAL A O 1
ATOM 1446 N N . GLY A 1 188 ? 15.734 -2.166 -3.504 1.00 98.75 188 GLY A N 1
ATOM 1447 C CA . GLY A 1 188 ? 16.274 -1.330 -4.575 1.00 98.75 188 GLY A CA 1
ATOM 1448 C C . GLY A 1 188 ? 15.923 0.148 -4.401 1.00 98.75 188 GLY A C 1
ATOM 1449 O O . GLY A 1 188 ? 14.834 0.481 -3.928 1.00 98.75 188 GLY A O 1
ATOM 1450 N N . GLY A 1 189 ? 16.821 1.052 -4.799 1.00 98.25 189 GLY A N 1
ATOM 1451 C CA . GLY A 1 189 ? 16.530 2.487 -4.806 1.00 98.25 189 GLY A CA 1
ATOM 1452 C C . GLY A 1 189 ? 17.733 3.409 -5.030 1.00 98.25 189 GLY A C 1
ATOM 1453 O O . GLY A 1 189 ? 18.619 3.120 -5.832 1.00 98.25 189 GLY A O 1
ATOM 1454 N N . ASN A 1 190 ? 17.727 4.569 -4.361 1.00 97.75 190 ASN A N 1
ATOM 1455 C CA . ASN A 1 190 ? 18.699 5.665 -4.515 1.00 97.75 190 ASN A CA 1
ATOM 1456 C C . ASN A 1 190 ? 19.606 5.823 -3.279 1.00 97.75 190 ASN A C 1
ATOM 1458 O O . ASN A 1 190 ? 19.586 6.864 -2.618 1.00 97.75 190 ASN A O 1
ATOM 1462 N N . PHE A 1 191 ? 20.387 4.800 -2.942 1.00 98.25 191 PHE A N 1
ATOM 1463 C CA . PHE A 1 191 ? 21.233 4.767 -1.740 1.00 98.25 191 PHE A CA 1
ATOM 1464 C C . PHE A 1 191 ? 22.670 4.334 -2.055 1.00 98.25 191 PHE A C 1
ATOM 1466 O O . PHE A 1 191 ? 22.926 3.725 -3.095 1.00 98.25 191 PHE A O 1
ATOM 1473 N N . THR A 1 192 ? 23.612 4.682 -1.173 1.00 98.31 192 THR A N 1
ATOM 1474 C CA . THR A 1 192 ? 25.043 4.361 -1.330 1.00 98.31 192 THR A CA 1
ATOM 1475 C C . THR A 1 192 ? 25.503 3.186 -0.479 1.00 98.31 192 THR A C 1
ATOM 1477 O O . THR A 1 192 ? 26.515 2.568 -0.810 1.00 98.31 192 THR A O 1
ATOM 1480 N N . GLY A 1 193 ? 24.773 2.861 0.586 1.00 98.19 193 GLY A N 1
ATOM 1481 C CA . GLY A 1 193 ? 25.152 1.773 1.472 1.00 98.19 193 GLY A CA 1
ATOM 1482 C C . GLY A 1 193 ? 24.068 1.333 2.439 1.00 98.19 193 GLY A C 1
ATOM 1483 O O . GLY A 1 193 ? 22.908 1.737 2.341 1.00 98.19 193 GLY A O 1
ATOM 1484 N N . VAL A 1 194 ? 24.483 0.475 3.366 1.00 98.62 194 VAL A N 1
ATOM 1485 C CA . VAL A 1 194 ? 23.667 -0.139 4.415 1.00 98.62 194 VAL A CA 1
ATOM 1486 C C . VAL A 1 194 ? 24.309 0.146 5.773 1.00 98.62 194 VAL A C 1
ATOM 1488 O O . VAL A 1 194 ? 25.535 0.191 5.889 1.00 98.62 194 VAL A O 1
ATOM 1491 N N . LYS A 1 195 ? 23.491 0.345 6.808 1.00 98.12 195 LYS A N 1
ATOM 1492 C CA . LYS A 1 195 ? 23.929 0.623 8.181 1.00 98.12 195 LYS A CA 1
ATOM 1493 C C . LYS A 1 195 ? 23.150 -0.208 9.187 1.00 98.12 195 LYS A C 1
ATOM 1495 O O . LYS A 1 195 ? 21.958 -0.449 8.997 1.00 98.12 195 LYS A O 1
ATOM 1500 N N . GLN A 1 196 ? 23.815 -0.548 10.288 1.00 97.38 196 GLN A N 1
ATOM 1501 C CA . GLN A 1 196 ? 23.165 -1.045 11.495 1.00 97.38 196 GLN A CA 1
ATOM 1502 C C . GLN A 1 196 ? 22.904 0.124 12.453 1.00 97.38 196 GLN A C 1
ATOM 1504 O O . GLN A 1 196 ? 23.833 0.664 13.057 1.00 97.38 196 GLN A O 1
ATOM 1509 N N . GLY A 1 197 ? 21.649 0.549 12.569 1.00 95.31 197 GLY A N 1
ATOM 1510 C CA . GLY A 1 197 ? 21.263 1.735 13.332 1.00 95.31 197 GLY A CA 1
ATOM 1511 C C . GLY A 1 197 ? 21.748 3.069 12.739 1.00 95.31 197 GLY A C 1
ATOM 1512 O O . GLY A 1 197 ? 22.543 3.143 11.797 1.00 95.31 197 GLY A O 1
ATOM 1513 N N . ASP A 1 198 ? 21.287 4.167 13.340 1.00 92.50 198 ASP A N 1
ATOM 1514 C CA . ASP A 1 198 ? 21.566 5.539 12.896 1.00 92.50 198 ASP A CA 1
ATOM 1515 C C . ASP A 1 198 ? 23.061 5.908 12.963 1.00 92.50 198 ASP A C 1
ATOM 1517 O O . ASP A 1 198 ? 23.561 6.648 12.109 1.00 92.50 198 ASP A O 1
ATOM 1521 N N . LYS A 1 199 ? 23.784 5.356 13.945 1.00 94.50 199 LYS A N 1
ATOM 1522 C CA . LYS A 1 199 ? 25.209 5.604 14.229 1.00 94.50 199 LYS A CA 1
ATOM 1523 C C . LYS A 1 199 ? 26.157 4.506 13.742 1.00 94.50 199 LYS A C 1
ATOM 1525 O O . LYS A 1 199 ? 27.363 4.654 13.924 1.00 94.50 199 LYS A O 1
ATOM 1530 N N . GLY A 1 200 ? 25.649 3.435 13.127 1.00 95.44 200 GLY A N 1
ATOM 1531 C CA . GLY A 1 200 ? 26.496 2.377 12.570 1.00 95.44 200 GLY A CA 1
ATOM 1532 C C . GLY A 1 200 ? 27.448 2.888 11.486 1.00 95.44 200 GLY A C 1
ATOM 1533 O O . GLY A 1 200 ? 27.226 3.951 10.901 1.00 95.44 200 GLY A O 1
ATOM 1534 N N . ALA A 1 201 ? 28.505 2.131 11.194 1.00 96.94 201 ALA A N 1
ATOM 1535 C CA . ALA A 1 201 ? 29.332 2.383 10.016 1.00 96.94 201 ALA A CA 1
ATOM 1536 C C . ALA A 1 201 ? 28.546 2.049 8.736 1.00 96.94 201 ALA A C 1
ATOM 1538 O O . ALA A 1 201 ? 27.746 1.114 8.726 1.00 96.94 201 ALA A O 1
ATOM 1539 N N . GLU A 1 202 ? 28.758 2.819 7.666 1.00 97.88 202 GLU A N 1
ATOM 1540 C CA . GLU A 1 202 ? 28.169 2.516 6.357 1.00 97.88 202 GLU A CA 1
ATOM 1541 C C . GLU A 1 202 ? 28.987 1.433 5.649 1.00 97.88 202 GLU A C 1
ATOM 1543 O O . GLU A 1 202 ? 30.194 1.580 5.453 1.00 97.88 202 GLU A O 1
ATOM 1548 N N . ILE A 1 203 ? 28.310 0.356 5.255 1.00 98.50 203 ILE A N 1
ATOM 1549 C CA . ILE A 1 203 ? 28.829 -0.677 4.359 1.00 98.50 203 ILE A CA 1
ATOM 1550 C C . ILE A 1 203 ? 28.386 -0.309 2.944 1.00 98.50 203 ILE A C 1
ATOM 1552 O O . ILE A 1 203 ? 27.191 -0.162 2.688 1.00 98.50 203 ILE A O 1
ATOM 1556 N N . SER A 1 204 ? 29.337 -0.152 2.020 1.00 98.12 204 SER A N 1
ATOM 1557 C CA . SER A 1 204 ? 29.029 0.219 0.634 1.00 98.12 204 SER A CA 1
ATOM 1558 C C . SER A 1 204 ? 28.218 -0.878 -0.058 1.00 98.12 204 SER A C 1
ATOM 1560 O O . SER A 1 204 ? 28.689 -2.000 -0.223 1.00 98.12 204 SER A O 1
ATOM 1562 N N . SER A 1 205 ? 27.016 -0.521 -0.499 1.00 98.25 205 SER A N 1
ATOM 1563 C CA . SER A 1 205 ? 26.149 -1.308 -1.373 1.00 98.25 205 SER A CA 1
ATOM 1564 C C . SER A 1 205 ? 25.232 -0.318 -2.073 1.00 98.25 205 SER A C 1
ATOM 1566 O O . SER A 1 205 ? 24.335 0.263 -1.462 1.00 98.25 205 SER A O 1
ATOM 1568 N N . ARG A 1 206 ? 25.532 -0.025 -3.332 1.00 98.38 206 ARG A N 1
ATOM 1569 C CA . ARG A 1 206 ? 24.964 1.098 -4.072 1.00 98.38 206 ARG A CA 1
ATOM 1570 C C . ARG A 1 206 ? 23.779 0.614 -4.893 1.00 98.38 206 ARG A C 1
ATOM 1572 O O . ARG A 1 206 ? 23.920 -0.287 -5.713 1.00 98.38 206 ARG A O 1
ATOM 1579 N N . GLY A 1 207 ? 22.615 1.220 -4.672 1.00 98.38 207 GLY A N 1
ATOM 1580 C CA . GLY A 1 207 ? 21.379 0.991 -5.430 1.00 98.38 207 GLY A CA 1
ATOM 1581 C C . GLY A 1 207 ? 20.614 -0.304 -5.123 1.00 98.38 207 GLY A C 1
ATOM 1582 O O . GLY A 1 207 ? 19.393 -0.300 -5.269 1.00 98.38 207 GLY A O 1
ATOM 1583 N N . LEU A 1 208 ? 21.284 -1.368 -4.668 1.00 98.81 208 LEU A N 1
ATOM 1584 C CA . LEU A 1 208 ? 20.672 -2.641 -4.270 1.00 98.81 208 LEU A CA 1
ATOM 1585 C C . LEU A 1 208 ? 21.277 -3.152 -2.953 1.00 98.81 208 LEU A C 1
ATOM 1587 O O . LEU A 1 208 ? 22.463 -2.952 -2.692 1.00 98.81 208 LEU A O 1
ATOM 1591 N N . ALA A 1 209 ? 20.459 -3.792 -2.120 1.00 98.62 209 ALA A N 1
ATOM 1592 C CA . ALA A 1 209 ? 20.856 -4.457 -0.881 1.00 98.62 209 ALA A CA 1
ATOM 1593 C C . ALA A 1 209 ? 19.928 -5.648 -0.607 1.00 98.62 209 ALA A C 1
ATOM 1595 O O . ALA A 1 209 ? 18.808 -5.691 -1.116 1.00 98.62 209 ALA A O 1
ATOM 1596 N N . ALA A 1 210 ? 20.393 -6.604 0.192 1.00 98.50 210 ALA A N 1
ATOM 1597 C CA . ALA A 1 210 ? 19.681 -7.845 0.481 1.00 98.50 210 ALA A CA 1
ATOM 1598 C C . ALA A 1 210 ? 19.576 -8.074 1.992 1.00 98.50 210 ALA A C 1
ATOM 1600 O O . ALA A 1 210 ? 20.591 -8.037 2.699 1.00 98.50 210 ALA A O 1
ATOM 1601 N N . PHE A 1 211 ? 18.362 -8.336 2.470 1.00 98.50 211 PHE A N 1
ATOM 1602 C CA . PHE A 1 211 ? 18.034 -8.520 3.883 1.00 9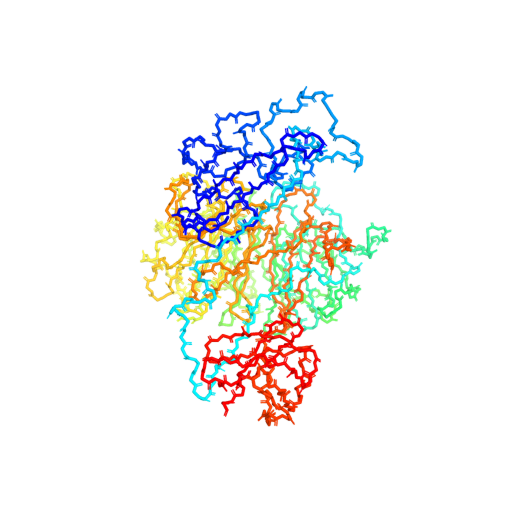8.50 211 PHE A CA 1
ATOM 1603 C C . PHE A 1 211 ? 17.326 -9.856 4.099 1.00 98.50 211 PHE A C 1
ATOM 1605 O O . PHE A 1 211 ? 16.592 -10.311 3.225 1.00 98.50 211 PHE A O 1
ATOM 1612 N N . ASP A 1 212 ? 17.525 -10.487 5.249 1.00 97.62 212 ASP A N 1
ATOM 1613 C CA . ASP A 1 212 ? 16.737 -11.654 5.631 1.00 97.62 212 ASP A CA 1
ATOM 1614 C C . ASP A 1 212 ? 15.277 -11.243 5.872 1.00 97.62 212 ASP A C 1
ATOM 1616 O O . ASP A 1 212 ? 14.995 -10.254 6.551 1.00 97.62 212 ASP A O 1
ATOM 1620 N N . VAL A 1 213 ? 14.335 -11.985 5.295 1.00 97.12 213 VAL A N 1
ATOM 1621 C CA . VAL A 1 213 ? 12.907 -11.657 5.378 1.00 97.12 213 VAL A CA 1
ATOM 1622 C C . VAL A 1 213 ? 12.396 -11.811 6.808 1.00 97.12 213 VAL A C 1
ATOM 1624 O O . VAL A 1 213 ? 11.584 -10.999 7.240 1.00 97.12 213 VAL A O 1
ATOM 1627 N N . ALA A 1 214 ? 12.863 -12.819 7.550 1.00 94.12 214 ALA A N 1
ATOM 1628 C CA . ALA A 1 214 ? 12.367 -13.133 8.884 1.00 94.12 214 ALA A CA 1
ATOM 1629 C C . ALA A 1 214 ? 12.931 -12.184 9.949 1.00 94.12 214 ALA A C 1
ATOM 1631 O O . ALA A 1 214 ? 12.172 -11.736 10.812 1.00 94.12 214 ALA A O 1
ATOM 1632 N N . THR A 1 215 ? 14.215 -11.821 9.872 1.00 93.56 215 THR A N 1
ATOM 1633 C CA . THR A 1 215 ? 14.873 -10.979 10.890 1.00 93.56 215 THR A CA 1
ATOM 1634 C C . THR A 1 215 ? 15.043 -9.515 10.483 1.00 93.56 215 THR A C 1
ATOM 1636 O O . THR A 1 215 ? 15.178 -8.651 11.348 1.00 93.56 215 THR A O 1
ATOM 1639 N N . GLY A 1 216 ? 15.028 -9.210 9.183 1.00 94.88 216 GLY A N 1
ATOM 1640 C CA . GLY A 1 216 ? 15.371 -7.886 8.658 1.00 94.88 216 GLY A CA 1
ATOM 1641 C C . GLY A 1 216 ? 16.871 -7.572 8.698 1.00 94.88 216 GLY A C 1
ATOM 1642 O O . GLY A 1 216 ? 17.254 -6.419 8.489 1.00 94.88 216 GLY A O 1
ATOM 1643 N N . ASP A 1 217 ? 17.727 -8.559 8.977 1.00 96.88 217 ASP A N 1
ATOM 1644 C CA . ASP A 1 217 ? 19.173 -8.355 9.042 1.00 96.88 217 ASP A CA 1
ATOM 1645 C C . ASP A 1 217 ? 19.812 -8.289 7.658 1.00 96.88 217 ASP A C 1
ATOM 1647 O O . ASP A 1 217 ? 19.398 -8.966 6.719 1.00 96.88 217 ASP A O 1
ATOM 1651 N N . PHE A 1 218 ? 20.863 -7.480 7.528 1.00 98.19 218 PHE A N 1
ATOM 1652 C CA . PHE A 1 218 ? 21.642 -7.410 6.298 1.00 98.19 218 PHE A CA 1
ATOM 1653 C C . PHE A 1 218 ? 22.380 -8.733 6.042 1.00 98.19 218 PHE A C 1
ATOM 1655 O O . PHE A 1 218 ? 23.118 -9.221 6.895 1.00 98.19 218 PHE A O 1
ATOM 1662 N N . THR A 1 219 ? 22.228 -9.289 4.839 1.00 97.38 219 THR A N 1
ATOM 1663 C CA . THR A 1 219 ? 22.818 -10.592 4.461 1.00 97.38 219 THR A CA 1
ATOM 1664 C C . THR A 1 219 ? 24.331 -10.551 4.226 1.00 97.38 219 THR A C 1
ATOM 1666 O O . THR A 1 219 ? 24.964 -11.596 4.108 1.00 97.38 219 THR A O 1
ATOM 1669 N N . GLY A 1 220 ? 24.920 -9.356 4.108 1.00 96.62 220 GLY A N 1
ATOM 1670 C CA . GLY A 1 220 ? 26.322 -9.174 3.727 1.00 96.62 220 GLY A CA 1
ATOM 1671 C C . GLY A 1 220 ? 26.563 -9.059 2.217 1.00 96.62 220 GLY A C 1
ATOM 1672 O O . GLY A 1 220 ? 27.671 -8.701 1.822 1.00 96.62 220 GLY A O 1
ATOM 1673 N N . GLN A 1 221 ? 25.558 -9.314 1.367 1.00 96.19 221 GLN A N 1
ATOM 1674 C CA . GLN A 1 221 ? 25.693 -9.136 -0.084 1.00 96.19 221 GLN A CA 1
ATOM 1675 C C . GLN A 1 221 ? 25.773 -7.652 -0.454 1.00 96.19 221 GLN A C 1
ATOM 1677 O O . GLN A 1 221 ? 24.914 -6.860 -0.062 1.00 96.19 221 GLN A O 1
ATOM 1682 N N . THR A 1 222 ? 26.781 -7.287 -1.247 1.00 97.00 222 THR A N 1
ATOM 1683 C CA . THR A 1 222 ? 26.992 -5.916 -1.715 1.00 97.00 222 THR A CA 1
ATOM 1684 C C . THR A 1 222 ? 26.932 -5.823 -3.233 1.00 97.00 222 THR A C 1
ATOM 1686 O O . THR A 1 222 ? 27.290 -6.753 -3.954 1.00 97.00 222 THR A O 1
ATOM 1689 N N . PHE A 1 223 ? 26.473 -4.671 -3.714 1.00 98.12 223 PHE A N 1
ATOM 1690 C CA . PHE A 1 223 ? 26.278 -4.388 -5.133 1.00 98.12 223 PHE A CA 1
ATOM 1691 C C . PHE A 1 223 ? 26.804 -2.991 -5.474 1.00 98.12 223 PHE A C 1
ATOM 1693 O O . PHE A 1 223 ? 26.840 -2.116 -4.606 1.00 98.12 223 PHE A O 1
ATOM 1700 N N . ASP A 1 224 ? 27.181 -2.752 -6.731 1.00 98.12 224 ASP A N 1
ATOM 1701 C CA . ASP A 1 224 ? 27.601 -1.427 -7.201 1.00 98.12 224 ASP A CA 1
ATOM 1702 C C . ASP A 1 224 ? 26.840 -0.989 -8.458 1.00 98.12 224 ASP A C 1
ATOM 1704 O O . ASP A 1 224 ? 27.288 -1.186 -9.589 1.00 98.12 224 ASP A O 1
ATOM 1708 N N . PHE A 1 225 ? 25.667 -0.385 -8.257 1.00 98.50 225 PHE A N 1
ATOM 1709 C CA . PHE A 1 225 ? 24.919 0.288 -9.317 1.00 98.50 225 PHE A CA 1
ATOM 1710 C C . PHE A 1 225 ? 25.334 1.760 -9.423 1.00 98.50 225 PHE A C 1
ATOM 1712 O O . PHE A 1 225 ? 25.425 2.481 -8.426 1.00 98.50 225 PHE A O 1
ATOM 1719 N N . ASN A 1 226 ? 25.512 2.255 -10.652 1.00 97.44 226 ASN A N 1
ATOM 1720 C CA . ASN A 1 226 ? 25.829 3.671 -10.884 1.00 97.44 226 ASN A CA 1
ATOM 1721 C C . ASN A 1 226 ? 24.597 4.593 -10.971 1.00 97.44 226 ASN A C 1
ATOM 1723 O O . ASN A 1 226 ? 24.749 5.810 -11.082 1.00 97.44 226 ASN A O 1
ATOM 1727 N N . GLY A 1 227 ? 23.392 4.026 -10.936 1.00 97.06 227 GLY A N 1
ATOM 1728 C CA . GLY A 1 227 ? 22.118 4.731 -11.034 1.00 97.06 227 GLY A CA 1
ATOM 1729 C C . GLY A 1 227 ? 21.038 4.039 -10.207 1.00 97.06 227 GLY A C 1
ATOM 1730 O O . GLY A 1 227 ? 21.262 2.980 -9.628 1.00 97.06 227 GLY A O 1
ATOM 1731 N N . GLN A 1 228 ? 19.864 4.661 -10.124 1.00 97.31 228 GLN A N 1
ATOM 1732 C CA . GLN A 1 228 ? 18.784 4.171 -9.268 1.00 97.31 228 GLN A CA 1
ATOM 1733 C C . GLN A 1 228 ? 18.242 2.830 -9.756 1.00 97.31 228 GLN A C 1
ATOM 1735 O O . GLN A 1 228 ? 17.941 2.680 -10.941 1.00 97.31 228 GLN A O 1
ATOM 1740 N N . VAL A 1 229 ? 18.014 1.915 -8.819 1.00 98.69 229 VAL A N 1
ATOM 1741 C CA . VAL A 1 229 ? 17.141 0.759 -9.038 1.00 98.69 229 VAL A CA 1
ATOM 1742 C C . VAL A 1 229 ? 15.697 1.208 -8.810 1.00 98.69 229 VAL A C 1
ATOM 1744 O O . VAL A 1 229 ? 15.390 1.835 -7.797 1.00 98.69 229 VAL A O 1
ATOM 1747 N N . LYS A 1 230 ? 14.820 0.944 -9.779 1.00 98.06 230 LYS A N 1
ATOM 1748 C CA . LYS A 1 230 ? 13.418 1.400 -9.796 1.00 98.06 230 LYS A CA 1
ATOM 1749 C C . LYS A 1 230 ? 12.412 0.261 -9.759 1.00 98.06 230 LYS A C 1
ATOM 1751 O O . LYS A 1 230 ? 11.289 0.481 -9.332 1.00 98.06 230 LYS A O 1
ATOM 1756 N N . ALA A 1 231 ? 12.809 -0.921 -10.213 1.00 98.56 231 ALA A N 1
ATOM 1757 C CA . ALA A 1 231 ? 11.968 -2.101 -10.262 1.00 98.56 231 ALA A CA 1
ATOM 1758 C C . ALA A 1 231 ? 12.795 -3.335 -9.909 1.00 98.56 231 ALA A C 1
ATOM 1760 O O . ALA A 1 231 ? 13.966 -3.442 -10.278 1.00 98.56 231 ALA A O 1
ATOM 1761 N N . LEU A 1 232 ? 12.165 -4.272 -9.216 1.00 98.81 232 LEU A N 1
ATOM 1762 C CA . LEU A 1 232 ? 12.713 -5.584 -8.914 1.00 98.81 232 LEU A CA 1
ATOM 1763 C C . LEU A 1 232 ? 11.639 -6.620 -9.228 1.00 98.81 232 LEU A C 1
ATOM 1765 O O . LEU A 1 232 ? 10.464 -6.393 -8.952 1.00 98.81 232 LEU A O 1
ATOM 1769 N N . LEU A 1 233 ? 12.042 -7.740 -9.818 1.00 98.69 233 LEU A N 1
ATOM 1770 C CA . LEU A 1 233 ? 11.151 -8.847 -10.138 1.00 98.69 233 LEU A CA 1
ATOM 1771 C C . LEU A 1 233 ? 11.859 -10.164 -9.826 1.00 98.69 233 LEU A C 1
ATOM 1773 O O . LEU A 1 233 ? 12.895 -10.474 -10.416 1.00 98.69 233 LEU A O 1
ATOM 1777 N N . ALA A 1 234 ? 11.284 -10.943 -8.913 1.00 98.25 234 ALA A N 1
ATOM 1778 C CA . ALA A 1 234 ? 11.673 -12.332 -8.724 1.00 98.25 234 ALA A CA 1
ATOM 1779 C C . ALA A 1 234 ? 11.196 -13.147 -9.933 1.00 98.25 234 ALA A C 1
ATOM 1781 O O . ALA A 1 234 ? 10.011 -13.141 -10.268 1.00 98.25 234 ALA A O 1
ATOM 1782 N N . LEU A 1 235 ? 12.126 -13.809 -10.614 1.00 97.44 235 LEU A N 1
ATOM 1783 C CA . LEU A 1 235 ? 11.826 -14.677 -11.745 1.00 97.44 235 LEU A CA 1
ATOM 1784 C C . LEU A 1 235 ? 11.454 -16.084 -11.245 1.00 97.44 235 LEU A C 1
ATOM 1786 O O . LEU A 1 235 ? 11.948 -16.519 -10.201 1.00 97.44 235 LEU A O 1
ATOM 1790 N N . PRO A 1 236 ? 10.616 -16.833 -11.986 1.00 95.69 236 PRO A N 1
ATOM 1791 C CA . PRO A 1 236 ? 10.171 -18.173 -11.582 1.00 95.69 236 PRO A CA 1
ATOM 1792 C C . PRO A 1 236 ? 11.309 -19.201 -11.475 1.00 95.69 236 PRO A C 1
ATOM 1794 O O . PRO A 1 236 ? 11.146 -20.232 -10.833 1.00 95.69 236 PRO A O 1
ATOM 1797 N N . ASP A 1 237 ? 12.460 -18.931 -12.093 1.00 93.19 237 ASP A N 1
ATOM 1798 C CA . ASP A 1 237 ? 13.667 -19.760 -12.020 1.00 93.19 237 ASP A CA 1
ATOM 1799 C C . ASP A 1 237 ? 14.572 -19.419 -10.818 1.00 93.19 237 ASP A C 1
ATOM 1801 O O . ASP A 1 237 ? 15.688 -19.927 -10.715 1.00 93.19 237 ASP A O 1
ATOM 1805 N N . GLY A 1 238 ? 14.103 -18.562 -9.904 1.00 94.19 238 GLY A N 1
ATOM 1806 C CA . GLY A 1 238 ? 14.830 -18.165 -8.699 1.00 94.19 238 GLY A CA 1
ATOM 1807 C C . GLY A 1 238 ? 15.892 -17.091 -8.930 1.00 94.19 238 GLY A C 1
ATOM 1808 O O . GLY A 1 238 ? 16.650 -16.788 -8.010 1.00 94.19 238 GLY A O 1
ATOM 1809 N N . ARG A 1 239 ? 15.969 -16.500 -10.130 1.00 96.62 239 ARG A N 1
ATOM 1810 C CA . ARG A 1 239 ? 16.824 -15.336 -10.400 1.00 96.62 239 ARG A CA 1
ATOM 1811 C C . ARG A 1 239 ? 16.119 -14.026 -10.045 1.00 96.62 239 ARG A C 1
ATOM 1813 O O . ARG A 1 239 ? 14.896 -13.967 -9.928 1.00 96.62 239 ARG A O 1
ATOM 1820 N N . LEU A 1 240 ? 16.891 -12.951 -9.903 1.00 98.56 240 LEU A N 1
ATOM 1821 C CA . LEU A 1 240 ? 16.367 -11.606 -9.668 1.00 98.56 240 LEU A CA 1
ATOM 1822 C C . LEU A 1 240 ? 16.597 -10.730 -10.900 1.00 98.56 240 LEU A C 1
ATOM 1824 O O . LEU A 1 240 ? 17.741 -10.436 -11.238 1.00 98.56 240 LEU A O 1
ATOM 1828 N N . LEU A 1 241 ? 15.527 -10.260 -11.538 1.00 98.69 241 LEU A N 1
ATOM 1829 C CA . LEU A 1 241 ? 15.614 -9.217 -12.556 1.00 98.69 241 LEU A CA 1
ATOM 1830 C C . LEU A 1 241 ? 15.540 -7.837 -11.894 1.00 98.69 241 LEU A C 1
ATOM 1832 O O . LEU A 1 241 ? 14.615 -7.536 -11.138 1.00 98.69 241 LEU A O 1
ATOM 1836 N N . VAL A 1 242 ? 16.504 -6.984 -12.223 1.00 98.88 242 VAL A N 1
ATOM 1837 C CA . VAL A 1 242 ? 16.625 -5.617 -11.714 1.00 98.88 242 VAL A CA 1
ATOM 1838 C C . VAL A 1 242 ? 16.401 -4.635 -12.857 1.00 98.88 242 VAL A C 1
ATOM 1840 O O . VAL A 1 242 ? 17.038 -4.754 -13.902 1.00 98.88 242 VAL A O 1
ATOM 1843 N N . GLY A 1 243 ? 15.518 -3.656 -12.655 1.00 98.69 243 GLY A N 1
ATOM 1844 C CA . GLY A 1 243 ? 15.218 -2.573 -13.593 1.00 98.69 243 GLY A CA 1
ATOM 1845 C C . GLY A 1 243 ? 15.503 -1.194 -12.993 1.00 98.69 243 GLY A C 1
ATOM 1846 O O . GLY A 1 243 ? 15.321 -0.985 -11.791 1.00 98.69 243 GLY A O 1
ATOM 1847 N N . GLY A 1 244 ? 15.959 -0.231 -13.797 1.00 98.31 244 GLY A N 1
ATOM 1848 C CA . GLY A 1 244 ? 16.226 1.115 -13.289 1.00 98.31 244 GLY A CA 1
ATOM 1849 C C . GLY A 1 244 ? 16.770 2.127 -14.292 1.00 98.31 244 GLY A C 1
ATOM 1850 O O . GLY A 1 244 ? 16.580 1.996 -15.500 1.00 98.31 244 GLY A O 1
ATOM 1851 N N . ASP A 1 245 ? 17.440 3.147 -13.751 1.00 97.69 245 ASP A N 1
ATOM 1852 C CA . ASP A 1 245 ? 18.060 4.269 -14.480 1.00 97.69 245 ASP A CA 1
ATOM 1853 C C . ASP A 1 245 ? 19.581 4.068 -14.682 1.00 97.69 245 ASP A C 1
ATOM 1855 O O . ASP A 1 245 ? 20.294 4.982 -15.099 1.00 97.69 245 ASP A O 1
ATOM 1859 N N . PHE A 1 246 ? 20.115 2.908 -14.294 1.00 97.94 246 PHE A N 1
ATOM 1860 C CA . PHE A 1 246 ? 21.549 2.619 -14.314 1.00 97.94 246 PHE A CA 1
ATOM 1861 C C . PHE A 1 246 ? 22.064 2.295 -15.723 1.00 97.94 246 PHE A C 1
ATOM 1863 O O . PHE A 1 246 ? 21.329 1.830 -16.597 1.00 97.94 246 PHE A O 1
ATOM 1870 N N . THR A 1 247 ? 23.361 2.530 -15.921 1.00 97.31 247 THR A N 1
ATOM 1871 C CA . THR A 1 247 ? 24.102 2.179 -17.147 1.00 97.31 247 THR A CA 1
ATOM 1872 C C . THR A 1 247 ? 25.279 1.245 -16.887 1.00 97.31 247 THR A C 1
ATOM 1874 O O . THR A 1 247 ? 25.854 0.706 -17.836 1.00 97.31 247 THR A O 1
ATOM 1877 N N . ARG A 1 248 ? 25.658 1.057 -15.616 1.00 97.38 248 ARG A N 1
ATOM 1878 C CA . ARG A 1 248 ? 26.704 0.127 -15.192 1.00 97.38 248 ARG A CA 1
ATOM 1879 C C . ARG A 1 248 ? 26.347 -0.545 -13.872 1.00 97.38 248 ARG A C 1
ATOM 1881 O O . ARG A 1 248 ? 25.783 0.103 -12.987 1.00 97.38 248 ARG A O 1
ATOM 1888 N N . VAL A 1 249 ? 26.736 -1.811 -13.752 1.00 98.12 249 VAL A N 1
ATOM 1889 C CA . VAL A 1 249 ? 26.577 -2.640 -12.550 1.00 98.12 249 VAL A CA 1
ATOM 1890 C C . VAL A 1 249 ? 27.884 -3.391 -12.330 1.00 98.12 249 VAL A C 1
ATOM 1892 O O . VAL A 1 249 ? 28.385 -4.014 -13.261 1.00 98.12 249 VAL A O 1
ATOM 1895 N N . ASN A 1 250 ? 28.477 -3.280 -11.141 1.00 95.75 250 ASN A N 1
ATOM 1896 C CA . ASN A 1 250 ? 29.772 -3.888 -10.798 1.00 95.75 250 ASN A CA 1
ATOM 1897 C C . ASN A 1 250 ? 30.889 -3.574 -11.824 1.00 95.75 250 ASN A C 1
ATOM 1899 O O . ASN A 1 250 ? 31.761 -4.391 -12.098 1.00 95.75 250 ASN A O 1
ATOM 1903 N N . GLY A 1 251 ? 30.853 -2.377 -12.424 1.00 94.69 251 GLY A N 1
ATOM 1904 C CA . GLY A 1 251 ? 31.795 -1.932 -13.461 1.00 94.69 251 GLY A CA 1
ATOM 1905 C C . GLY A 1 251 ? 31.463 -2.367 -14.899 1.00 94.69 251 GLY A C 1
ATOM 1906 O O . GLY A 1 251 ? 31.960 -1.742 -15.849 1.00 94.69 251 GLY A O 1
ATOM 1907 N N . GLU A 1 252 ? 30.579 -3.349 -15.079 1.00 96.06 252 GLU A N 1
ATOM 1908 C CA . GLU A 1 252 ? 30.121 -3.865 -16.375 1.00 96.06 252 GLU A CA 1
ATOM 1909 C C . GLU A 1 252 ? 29.000 -3.003 -16.968 1.00 96.06 252 GLU A C 1
ATOM 1911 O O . GLU A 1 252 ? 28.263 -2.330 -16.247 1.00 96.06 252 GLU A O 1
ATOM 1916 N N . ALA A 1 253 ? 28.888 -2.966 -18.299 1.00 95.38 253 ALA A N 1
ATOM 1917 C CA . ALA A 1 253 ? 27.894 -2.150 -18.991 1.00 95.38 253 ALA A CA 1
ATOM 1918 C C . ALA A 1 253 ? 26.541 -2.873 -19.059 1.00 95.38 253 ALA A C 1
ATOM 1920 O O . ALA A 1 253 ? 26.369 -3.806 -19.836 1.00 95.38 253 ALA A O 1
ATOM 1921 N N . HIS A 1 254 ? 25.567 -2.384 -18.291 1.00 96.00 254 HIS A N 1
ATOM 1922 C CA . HIS A 1 254 ? 24.184 -2.858 -18.299 1.00 96.00 254 HIS A CA 1
ATOM 1923 C C . HIS A 1 254 ? 23.260 -1.647 -18.241 1.00 96.00 254 HIS A C 1
ATOM 1925 O O . HIS A 1 254 ? 23.251 -0.916 -17.254 1.00 96.00 254 HIS A O 1
ATOM 1931 N N . SER A 1 255 ? 22.510 -1.403 -19.315 1.00 95.81 255 SER A N 1
ATOM 1932 C CA . SER A 1 255 ? 21.623 -0.243 -19.420 1.00 95.81 255 SER A CA 1
ATOM 1933 C C . SER A 1 255 ? 20.183 -0.642 -19.128 1.00 95.81 255 SER A C 1
ATOM 1935 O O . SER A 1 255 ? 19.581 -1.406 -19.882 1.00 95.81 255 SER A O 1
ATOM 1937 N N . GLY A 1 256 ? 19.622 -0.104 -18.048 1.00 97.44 256 GLY A N 1
ATOM 1938 C CA . GLY A 1 256 ? 18.213 -0.249 -17.684 1.00 97.44 256 GLY A CA 1
ATOM 1939 C C . GLY A 1 256 ? 17.821 -1.585 -17.052 1.00 97.44 256 GLY A C 1
ATOM 1940 O O . GLY A 1 256 ? 16.951 -1.573 -16.186 1.00 97.44 256 GLY A O 1
ATOM 1941 N N . THR A 1 257 ? 18.443 -2.709 -17.431 1.00 97.94 257 THR A N 1
ATOM 1942 C CA . THR A 1 257 ? 18.185 -4.028 -16.820 1.00 97.94 257 THR A CA 1
ATOM 1943 C C . THR A 1 257 ? 19.438 -4.864 -16.602 1.00 97.94 257 THR A C 1
ATOM 1945 O O . THR A 1 257 ? 20.360 -4.813 -17.415 1.00 97.94 257 THR A O 1
ATOM 1948 N N . VAL A 1 258 ? 19.420 -5.694 -15.559 1.00 97.94 258 VAL A N 1
ATOM 1949 C CA . VAL A 1 258 ? 20.393 -6.769 -15.308 1.00 97.94 258 VAL A CA 1
ATOM 1950 C C . VAL A 1 258 ? 19.707 -7.912 -14.556 1.00 97.94 258 VAL A C 1
ATOM 1952 O O . VAL A 1 258 ? 18.764 -7.664 -13.805 1.00 97.94 258 VAL A O 1
ATOM 1955 N N . VAL A 1 259 ? 20.170 -9.149 -14.730 1.00 98.06 259 VAL A N 1
ATOM 1956 C CA . VAL A 1 259 ? 19.754 -10.283 -13.891 1.00 98.06 259 VAL A CA 1
ATOM 1957 C C . VAL A 1 259 ? 20.867 -10.605 -12.901 1.00 98.06 259 VAL A C 1
ATOM 1959 O O . VAL A 1 259 ? 22.038 -10.641 -13.268 1.00 98.06 259 VAL A O 1
ATOM 1962 N N . ILE A 1 260 ? 20.496 -10.829 -11.645 1.00 98.00 260 ILE A N 1
ATOM 1963 C CA . ILE A 1 260 ? 21.390 -11.219 -10.556 1.00 98.00 260 ILE A CA 1
ATOM 1964 C C . ILE A 1 260 ? 21.039 -12.639 -10.131 1.00 98.00 260 ILE A C 1
ATOM 1966 O O . ILE A 1 260 ? 19.861 -12.979 -10.011 1.00 98.00 260 ILE A O 1
ATOM 1970 N N . ASN A 1 261 ? 22.062 -13.453 -9.869 1.00 96.00 261 ASN A N 1
ATOM 1971 C CA . ASN A 1 261 ? 21.919 -14.728 -9.182 1.00 96.00 261 ASN A CA 1
ATOM 1972 C C . ASN A 1 261 ? 21.863 -14.486 -7.659 1.00 96.00 261 ASN A C 1
ATOM 1974 O O . ASN A 1 261 ? 22.882 -14.113 -7.070 1.00 96.00 261 ASN A O 1
ATOM 1978 N N . PRO A 1 262 ? 20.719 -14.734 -6.997 1.00 94.50 262 PRO A N 1
ATOM 1979 C CA . PRO A 1 262 ? 20.547 -14.435 -5.575 1.00 94.50 262 PRO A CA 1
ATOM 1980 C C . PRO A 1 262 ? 21.482 -15.221 -4.649 1.00 94.50 262 PRO A C 1
ATOM 1982 O O . PRO A 1 262 ? 21.860 -14.730 -3.588 1.00 94.50 262 PRO A O 1
ATOM 1985 N N . SER A 1 263 ? 21.915 -16.417 -5.062 1.00 90.25 263 SER A N 1
ATOM 1986 C CA . SER A 1 263 ? 22.816 -17.259 -4.261 1.00 90.25 263 SER A CA 1
ATOM 1987 C C . SER A 1 263 ? 24.254 -16.732 -4.202 1.00 90.25 263 SER A C 1
ATOM 1989 O O . SER A 1 263 ? 24.948 -16.958 -3.213 1.00 90.25 263 SER A O 1
ATOM 1991 N N . THR A 1 264 ? 24.707 -16.016 -5.238 1.00 92.25 264 THR A N 1
ATOM 1992 C CA . THR A 1 264 ? 26.097 -15.538 -5.358 1.00 92.25 264 THR A CA 1
ATOM 1993 C C . THR A 1 264 ? 26.224 -14.015 -5.338 1.00 92.25 264 THR A C 1
ATOM 1995 O O . THR A 1 264 ? 27.333 -13.497 -5.196 1.00 92.25 264 THR A O 1
ATOM 1998 N N . GLY A 1 265 ? 25.119 -13.289 -5.531 1.00 92.38 265 GLY A N 1
ATOM 1999 C CA . GLY A 1 265 ? 25.108 -11.838 -5.734 1.00 92.38 265 GLY A CA 1
ATOM 2000 C C . GLY A 1 265 ? 25.740 -11.385 -7.058 1.00 92.38 265 GLY A C 1
ATOM 2001 O O . GLY A 1 265 ? 25.927 -10.189 -7.263 1.00 92.38 265 GLY A O 1
ATOM 2002 N N . GLN A 1 266 ? 26.091 -12.315 -7.953 1.00 95.31 266 GLN A N 1
ATOM 2003 C CA . GLN A 1 266 ? 26.756 -12.008 -9.222 1.00 95.31 266 GLN A CA 1
ATOM 2004 C C . GLN A 1 266 ? 25.753 -11.747 -10.346 1.00 95.31 266 GLN A C 1
ATOM 2006 O O . GLN A 1 266 ? 24.629 -12.253 -10.325 1.00 95.31 266 GLN A O 1
ATOM 2011 N N . ILE A 1 267 ? 26.192 -10.983 -11.348 1.00 96.94 267 ILE A N 1
ATOM 2012 C CA . ILE A 1 267 ? 25.456 -10.784 -12.600 1.00 96.94 267 ILE A CA 1
ATOM 2013 C C . ILE A 1 267 ? 25.352 -12.128 -13.331 1.00 96.94 267 ILE A C 1
ATOM 2015 O O . ILE A 1 267 ? 26.326 -12.876 -13.416 1.00 96.94 267 ILE A O 1
ATOM 2019 N N . ASP A 1 268 ? 24.170 -12.436 -13.860 1.00 94.94 268 ASP A N 1
ATOM 2020 C CA . ASP A 1 268 ? 23.967 -13.561 -14.768 1.00 94.94 268 ASP A CA 1
ATOM 2021 C C . ASP A 1 268 ? 24.273 -13.120 -16.213 1.00 94.94 268 ASP A C 1
ATOM 2023 O O . ASP A 1 268 ? 23.494 -12.360 -16.799 1.00 94.94 268 ASP A O 1
ATOM 2027 N N . PRO A 1 269 ? 25.377 -13.596 -16.820 1.00 92.19 269 PRO A N 1
ATOM 2028 C CA . PRO A 1 269 ? 25.797 -13.162 -18.149 1.00 92.19 269 PRO A CA 1
ATOM 2029 C C . PRO A 1 269 ? 24.893 -13.691 -19.271 1.00 92.19 269 PRO A C 1
ATOM 2031 O O . PRO A 1 269 ? 25.019 -13.243 -20.409 1.00 92.19 269 PRO A O 1
ATOM 2034 N N . SER A 1 270 ? 23.991 -14.641 -18.987 1.00 90.81 270 SER A N 1
ATOM 2035 C CA . SER A 1 270 ? 23.024 -15.128 -19.979 1.00 90.81 270 SER A CA 1
ATOM 2036 C C . SER A 1 270 ? 21.952 -14.089 -20.322 1.00 90.81 270 SER A C 1
ATOM 2038 O O . SER A 1 270 ? 21.286 -14.213 -21.349 1.00 90.81 270 SER A O 1
ATOM 2040 N N . TRP A 1 271 ? 21.793 -13.054 -19.490 1.00 92.88 271 TRP A N 1
ATOM 2041 C CA . TRP A 1 271 ? 20.910 -11.929 -19.766 1.00 92.88 271 TRP A CA 1
ATOM 2042 C C . TRP A 1 271 ? 21.634 -10.850 -20.581 1.00 92.88 271 TRP A C 1
ATOM 2044 O O . TRP A 1 271 ? 22.239 -9.926 -20.037 1.00 92.88 271 TRP A O 1
ATOM 2054 N N . ASP A 1 272 ? 21.541 -10.944 -21.907 1.00 91.56 272 ASP A N 1
ATOM 2055 C CA . ASP A 1 272 ? 22.216 -10.046 -22.856 1.00 91.56 272 ASP A CA 1
ATOM 2056 C C . ASP A 1 272 ? 21.319 -8.912 -23.400 1.00 91.56 272 ASP A C 1
ATOM 2058 O O . ASP A 1 272 ? 21.721 -8.181 -24.314 1.00 91.56 272 ASP A O 1
ATOM 2062 N N . LEU A 1 273 ? 20.115 -8.736 -22.838 1.00 95.56 273 LEU A N 1
ATOM 2063 C CA . LEU A 1 273 ? 19.143 -7.733 -23.277 1.00 95.56 273 LEU A CA 1
ATOM 2064 C C . LEU A 1 273 ? 19.727 -6.312 -23.214 1.00 95.56 273 LEU A C 1
ATOM 2066 O O . LEU A 1 273 ? 20.105 -5.802 -22.161 1.00 95.56 273 LEU A O 1
ATOM 2070 N N . GLN A 1 274 ? 19.709 -5.638 -24.358 1.00 95.25 274 GLN A N 1
ATOM 2071 C CA . GLN A 1 274 ? 20.079 -4.244 -24.546 1.00 95.25 274 GLN A CA 1
ATOM 2072 C C . GLN A 1 274 ? 18.832 -3.384 -24.733 1.00 95.25 274 GLN A C 1
ATOM 2074 O O . GLN A 1 274 ? 18.024 -3.615 -25.640 1.00 95.25 274 GLN A O 1
ATOM 2079 N N . ILE A 1 275 ? 18.717 -2.341 -23.914 1.00 96.44 275 ILE A N 1
ATOM 2080 C CA . ILE A 1 275 ? 17.614 -1.379 -23.950 1.00 96.44 275 ILE A CA 1
ATOM 2081 C C . ILE A 1 275 ? 18.149 -0.032 -24.416 1.00 96.44 275 ILE A C 1
ATOM 2083 O O . ILE A 1 275 ? 19.162 0.456 -23.915 1.00 96.44 275 ILE A O 1
ATOM 2087 N N . THR A 1 276 ? 17.459 0.594 -25.373 1.00 95.94 276 THR A N 1
ATOM 2088 C CA . THR A 1 276 ? 17.857 1.912 -25.884 1.00 95.94 276 THR A CA 1
ATOM 2089 C C . THR A 1 276 ? 16.686 2.878 -26.004 1.00 95.94 276 THR A C 1
ATOM 2091 O O . THR A 1 276 ? 15.551 2.521 -26.346 1.00 95.94 276 THR A O 1
ATOM 2094 N N . ASN A 1 277 ? 16.992 4.153 -25.787 1.00 96.44 277 ASN A N 1
ATOM 2095 C CA . ASN A 1 277 ? 16.106 5.266 -26.073 1.00 96.44 277 ASN A CA 1
ATOM 2096 C C . ASN A 1 277 ? 16.675 6.050 -27.266 1.00 96.44 277 ASN A C 1
ATOM 2098 O O . ASN A 1 277 ? 17.698 6.714 -27.156 1.00 96.44 277 ASN A O 1
ATOM 2102 N N . ALA A 1 278 ? 16.044 5.909 -28.432 1.00 95.00 278 ALA A N 1
ATOM 2103 C CA . ALA A 1 278 ? 16.478 6.527 -29.682 1.00 95.00 278 ALA A CA 1
ATOM 2104 C C . ALA A 1 278 ? 16.007 7.985 -29.823 1.00 95.00 278 ALA A C 1
ATOM 2106 O O . ALA A 1 278 ? 16.297 8.631 -30.829 1.00 95.00 278 ALA A O 1
ATOM 2107 N N . LEU A 1 279 ? 15.270 8.511 -28.839 1.00 92.88 279 LEU A N 1
ATOM 2108 C CA . LEU A 1 279 ? 14.916 9.924 -28.795 1.00 92.88 279 LEU A CA 1
ATOM 2109 C C . LEU A 1 279 ? 16.160 10.748 -28.451 1.00 92.88 279 LEU A C 1
ATOM 2111 O O . LEU A 1 279 ? 16.986 10.350 -27.630 1.00 92.88 279 LEU A O 1
ATOM 2115 N N . ARG A 1 280 ? 16.304 11.920 -29.075 1.00 89.44 280 ARG A N 1
ATOM 2116 C CA . ARG A 1 280 ? 17.463 12.796 -28.867 1.00 89.44 280 ARG A CA 1
ATOM 2117 C C . ARG A 1 280 ? 17.586 13.183 -27.388 1.00 89.44 280 ARG A C 1
ATOM 2119 O O . ARG A 1 280 ? 16.704 13.848 -26.857 1.00 89.44 280 ARG A O 1
ATOM 2126 N N . GLY A 1 281 ? 18.691 12.789 -26.749 1.00 85.50 281 GLY A N 1
ATOM 2127 C CA . GLY A 1 281 ? 18.933 13.032 -25.320 1.00 85.50 281 GLY A CA 1
ATOM 2128 C C . GLY A 1 281 ? 18.100 12.156 -24.375 1.00 85.50 281 GLY A C 1
ATOM 2129 O O . GLY A 1 281 ? 18.073 12.418 -23.176 1.00 85.50 281 GLY A O 1
ATOM 2130 N N . GLY A 1 282 ? 17.410 11.137 -24.896 1.00 87.50 282 GLY A N 1
ATOM 2131 C CA . GLY A 1 282 ? 16.594 10.229 -24.102 1.00 87.50 282 GLY A CA 1
ATOM 2132 C C . GLY A 1 282 ? 17.450 9.308 -23.237 1.00 87.50 282 GLY A C 1
ATOM 2133 O O . GLY A 1 282 ? 18.253 8.533 -23.754 1.00 87.50 282 GLY A O 1
ATOM 2134 N N . ALA A 1 283 ? 17.249 9.359 -21.922 1.00 93.88 283 ALA A N 1
ATOM 2135 C CA . ALA A 1 283 ? 17.778 8.357 -21.004 1.00 93.88 283 ALA A CA 1
ATOM 2136 C C . ALA A 1 283 ? 16.902 7.094 -21.030 1.00 93.88 283 ALA A C 1
ATOM 2138 O O . ALA A 1 283 ? 15.698 7.169 -21.294 1.00 93.88 283 ALA A O 1
ATOM 2139 N N . VAL A 1 284 ? 17.512 5.938 -20.765 1.00 97.56 284 VAL A N 1
ATOM 2140 C CA . VAL A 1 284 ? 16.783 4.689 -20.516 1.00 97.56 284 VAL A CA 1
ATOM 2141 C C . VAL A 1 284 ? 16.344 4.669 -19.057 1.00 97.56 284 VAL A C 1
ATOM 2143 O O . VAL A 1 284 ? 17.140 4.954 -18.167 1.00 97.56 284 VAL A O 1
ATOM 2146 N N . SER A 1 285 ? 15.084 4.320 -18.824 1.00 97.62 285 SER A N 1
ATOM 2147 C CA . SER A 1 285 ? 14.547 4.042 -17.493 1.00 97.62 285 SER A CA 1
ATOM 2148 C C . SER A 1 285 ? 13.596 2.858 -17.596 1.00 97.62 285 SER A C 1
ATOM 2150 O O . SER A 1 285 ? 12.674 2.891 -18.413 1.00 97.62 285 SER A O 1
ATOM 2152 N N . VAL A 1 286 ? 13.808 1.820 -16.792 1.00 98.44 286 VAL A N 1
ATOM 2153 C CA . VAL A 1 286 ? 12.847 0.722 -16.613 1.00 98.44 286 VAL A CA 1
ATOM 2154 C C . VAL A 1 286 ? 12.205 0.890 -15.245 1.00 98.44 286 VAL A C 1
ATOM 2156 O O . VAL A 1 286 ? 12.884 0.806 -14.225 1.00 98.44 286 VAL A O 1
ATOM 2159 N N . ARG A 1 287 ? 10.906 1.193 -15.237 1.00 97.56 287 ARG A N 1
ATOM 2160 C CA . ARG A 1 287 ? 10.149 1.620 -14.050 1.00 97.56 287 ARG A CA 1
ATOM 2161 C C . ARG A 1 287 ? 9.271 0.530 -13.469 1.00 97.56 287 ARG A C 1
ATOM 2163 O O . ARG A 1 287 ? 9.028 0.546 -12.272 1.00 97.56 287 ARG A O 1
ATOM 2170 N N . ALA A 1 288 ? 8.816 -0.399 -14.300 1.00 98.12 288 ALA A N 1
ATOM 2171 C CA . ALA A 1 288 ? 7.907 -1.445 -13.874 1.00 98.12 288 ALA A CA 1
ATOM 2172 C C . ALA A 1 288 ? 8.217 -2.758 -14.594 1.00 98.12 288 ALA A C 1
ATOM 2174 O O . ALA A 1 288 ? 8.569 -2.765 -15.777 1.00 98.12 288 ALA A O 1
ATOM 2175 N N . LEU A 1 289 ? 8.091 -3.856 -13.856 1.00 98.50 289 LEU A N 1
ATOM 2176 C CA . LEU A 1 289 ? 8.360 -5.216 -14.301 1.00 98.50 289 LEU A CA 1
ATOM 2177 C C . LEU A 1 289 ? 7.257 -6.121 -13.754 1.00 98.50 289 LEU A C 1
ATOM 2179 O O . LEU A 1 289 ? 6.909 -6.027 -12.581 1.00 98.50 289 LEU A O 1
ATOM 2183 N N . THR A 1 290 ? 6.725 -7.010 -14.585 1.00 97.88 290 THR A N 1
ATOM 2184 C CA . THR A 1 290 ? 5.826 -8.080 -14.141 1.00 97.88 290 THR A CA 1
ATOM 2185 C C . THR A 1 290 ? 6.054 -9.329 -14.981 1.00 97.88 290 THR A C 1
ATOM 2187 O O . THR A 1 290 ? 6.495 -9.236 -16.129 1.00 97.88 290 THR A O 1
ATOM 2190 N N . TYR A 1 291 ? 5.800 -10.498 -14.405 1.00 97.44 291 TYR A N 1
ATOM 2191 C CA . TYR A 1 291 ? 5.920 -11.779 -15.088 1.00 97.44 291 TYR A CA 1
ATOM 2192 C C . TYR A 1 291 ? 4.534 -12.362 -15.329 1.00 97.44 291 TYR A C 1
ATOM 2194 O O . TYR A 1 291 ? 3.713 -12.400 -14.417 1.00 97.44 291 TYR A O 1
ATOM 2202 N N . TYR A 1 292 ? 4.294 -12.842 -16.543 1.00 96.50 292 TYR A N 1
ATOM 2203 C CA . TYR A 1 292 ? 3.088 -13.582 -16.879 1.00 96.50 292 TYR A CA 1
ATOM 2204 C C . TYR A 1 292 ? 3.350 -14.507 -18.069 1.00 96.50 292 TYR A C 1
ATOM 2206 O O . TYR A 1 292 ? 3.965 -14.099 -19.057 1.00 96.50 292 TYR A O 1
ATOM 2214 N N . ASP A 1 293 ? 2.888 -15.754 -17.961 1.00 94.69 293 ASP A N 1
ATOM 2215 C CA . ASP A 1 293 ? 2.898 -16.757 -19.034 1.00 94.69 293 ASP A CA 1
ATOM 2216 C C . ASP A 1 293 ? 4.252 -16.872 -19.770 1.00 94.69 293 ASP A C 1
ATOM 2218 O O . ASP A 1 293 ? 4.380 -16.611 -20.967 1.00 94.69 293 ASP A O 1
ATOM 2222 N N . GLY A 1 294 ? 5.329 -17.166 -19.030 1.00 94.19 294 GLY A N 1
ATOM 2223 C CA . GLY A 1 294 ? 6.669 -17.353 -19.608 1.00 94.19 294 GLY A CA 1
ATOM 2224 C C . GLY A 1 294 ? 7.410 -16.067 -19.985 1.00 94.19 294 GLY A C 1
ATOM 2225 O O . GLY A 1 294 ? 8.529 -16.138 -20.498 1.00 94.19 294 GLY A O 1
ATOM 2226 N N . ASN A 1 295 ? 6.812 -14.897 -19.753 1.00 96.69 295 ASN A N 1
ATOM 2227 C CA . ASN A 1 295 ? 7.317 -13.634 -20.268 1.00 96.69 295 ASN A CA 1
ATOM 2228 C C . ASN A 1 295 ? 7.378 -12.543 -19.206 1.00 96.69 295 ASN A C 1
ATOM 2230 O O . ASN A 1 295 ? 6.507 -12.418 -18.352 1.00 96.69 295 ASN A O 1
ATOM 2234 N N . VAL A 1 296 ? 8.412 -11.717 -19.309 1.00 97.88 296 VAL A N 1
ATOM 2235 C CA . VAL A 1 296 ? 8.552 -10.481 -18.552 1.00 97.88 296 VAL A CA 1
ATOM 2236 C C . VAL A 1 296 ? 7.982 -9.342 -19.386 1.00 97.88 296 VAL A C 1
ATOM 2238 O O . VAL A 1 296 ? 8.452 -9.065 -20.492 1.00 97.88 296 VAL A O 1
ATOM 2241 N N . TYR A 1 297 ? 6.993 -8.658 -18.830 1.00 98.25 297 TYR A N 1
ATOM 2242 C CA . TYR A 1 297 ? 6.471 -7.401 -19.341 1.00 98.25 297 TYR A CA 1
ATOM 2243 C C . TYR A 1 297 ? 7.177 -6.259 -18.621 1.00 98.25 297 TYR A C 1
ATOM 2245 O O . TYR A 1 297 ? 7.322 -6.265 -17.397 1.00 98.25 297 TYR A O 1
ATOM 2253 N N . MET A 1 298 ? 7.621 -5.274 -19.389 1.00 98.00 298 MET A N 1
ATOM 2254 C CA . MET A 1 298 ? 8.393 -4.144 -18.890 1.00 98.00 298 MET A CA 1
ATOM 2255 C C . MET A 1 298 ? 7.784 -2.828 -19.346 1.00 98.00 298 MET A C 1
ATOM 2257 O O . MET A 1 298 ? 7.382 -2.694 -20.500 1.00 98.00 298 MET A O 1
ATOM 2261 N N . GLY A 1 299 ? 7.748 -1.859 -18.433 1.00 98.25 299 GLY A N 1
ATOM 2262 C CA . GLY A 1 299 ? 7.296 -0.491 -18.666 1.00 98.25 299 GLY A CA 1
ATOM 2263 C C . GLY A 1 299 ? 8.356 0.524 -18.241 1.00 98.25 299 GLY A C 1
ATOM 2264 O O . GLY A 1 299 ? 9.101 0.303 -17.283 1.00 98.25 299 GLY A O 1
ATOM 2265 N N . GLY A 1 300 ? 8.456 1.637 -18.965 1.00 97.88 300 GLY A N 1
ATOM 2266 C CA . GLY A 1 300 ? 9.407 2.697 -18.649 1.00 97.88 300 GLY A CA 1
ATOM 2267 C C . GLY A 1 300 ? 9.531 3.764 -19.732 1.00 97.88 300 GLY A C 1
ATOM 2268 O O . GLY A 1 300 ? 8.580 4.056 -20.457 1.00 97.88 300 GLY A O 1
ATOM 2269 N N . ALA A 1 301 ? 10.728 4.343 -19.835 1.00 97.44 301 ALA A N 1
ATOM 2270 C CA . ALA A 1 301 ? 11.132 5.285 -20.872 1.00 97.44 301 ALA A CA 1
ATOM 2271 C C . ALA A 1 301 ? 12.239 4.661 -21.737 1.00 97.44 301 ALA A C 1
ATOM 2273 O O . ALA A 1 301 ? 13.427 4.716 -21.417 1.00 97.44 301 ALA A O 1
ATOM 2274 N N . PHE A 1 302 ? 11.835 4.045 -22.844 1.00 97.69 302 PHE A N 1
ATOM 2275 C CA . PHE A 1 302 ? 12.715 3.456 -23.850 1.00 97.69 302 PHE A CA 1
ATOM 2276 C C . PHE A 1 302 ? 11.963 3.321 -25.177 1.00 97.69 302 PHE A C 1
ATOM 2278 O O . PHE A 1 302 ? 10.761 3.568 -25.265 1.00 97.69 302 PHE A O 1
ATOM 2285 N N . THR A 1 303 ? 12.682 2.962 -26.237 1.00 96.56 303 THR A N 1
ATOM 2286 C CA . THR A 1 303 ? 12.101 2.856 -27.588 1.00 96.56 303 THR A CA 1
ATOM 2287 C C . THR A 1 303 ? 12.365 1.522 -28.259 1.00 96.56 303 THR A C 1
ATOM 2289 O O . THR A 1 303 ? 11.619 1.146 -29.158 1.00 96.56 303 THR A O 1
ATOM 2292 N N . HIS A 1 304 ? 13.448 0.838 -27.885 1.00 96.62 304 HIS A N 1
ATOM 2293 C CA . HIS A 1 304 ? 13.856 -0.384 -28.555 1.00 96.62 304 HIS A CA 1
ATOM 2294 C C . HIS A 1 304 ? 14.543 -1.358 -27.607 1.00 96.62 304 HIS A C 1
ATOM 2296 O O . HIS A 1 304 ? 15.268 -0.943 -26.698 1.00 96.62 304 HIS A O 1
ATOM 2302 N N . LEU A 1 305 ? 14.371 -2.637 -27.928 1.00 97.25 305 LEU A N 1
ATOM 2303 C CA . LEU A 1 305 ? 14.978 -3.790 -27.277 1.00 97.25 305 LEU A CA 1
ATOM 2304 C C . LEU A 1 305 ? 15.799 -4.587 -28.304 1.00 97.25 305 LEU A C 1
ATOM 2306 O O . LEU A 1 305 ? 15.432 -4.667 -29.478 1.00 97.25 305 LEU A O 1
ATOM 2310 N N . SER A 1 306 ? 16.905 -5.189 -27.886 1.00 94.88 306 SER A N 1
ATOM 2311 C CA . SER A 1 306 ? 17.710 -6.120 -28.698 1.00 94.88 306 SER A CA 1
ATOM 2312 C C . SER A 1 306 ? 18.476 -7.076 -27.790 1.00 94.88 306 SER A C 1
ATOM 2314 O O . SER A 1 306 ? 18.725 -6.718 -26.652 1.00 94.88 306 SER A O 1
ATOM 2316 N N . GLY A 1 307 ? 18.860 -8.258 -28.266 1.00 90.12 307 GLY A N 1
ATOM 2317 C CA . GLY A 1 307 ? 19.474 -9.304 -27.431 1.00 90.12 307 GLY A CA 1
ATOM 2318 C C . GLY A 1 307 ? 18.881 -10.678 -27.737 1.00 90.12 307 GLY A C 1
ATOM 2319 O O . GLY A 1 307 ? 17.950 -10.784 -28.547 1.00 90.12 307 GLY A O 1
ATOM 2320 N N . GLY A 1 308 ? 19.443 -11.738 -27.161 1.00 81.69 308 GLY A N 1
ATOM 2321 C CA . GLY A 1 308 ? 18.990 -13.117 -27.348 1.00 81.69 308 GLY A CA 1
ATOM 2322 C C . GLY A 1 308 ? 18.969 -13.536 -28.820 1.00 81.69 308 GLY A C 1
ATOM 2323 O O . GLY A 1 308 ? 18.011 -14.162 -29.280 1.00 81.69 308 GLY A O 1
ATOM 2324 N N . GLY A 1 309 ? 19.959 -13.082 -29.600 1.00 80.56 309 GLY A N 1
ATOM 2325 C CA . GLY A 1 309 ? 20.062 -13.328 -31.046 1.00 80.56 309 GLY A CA 1
ATOM 2326 C C . GLY A 1 309 ? 19.032 -12.597 -31.924 1.00 80.56 309 GLY A C 1
ATOM 2327 O O . GLY A 1 309 ? 18.945 -12.876 -33.119 1.00 80.56 309 GLY A O 1
ATOM 2328 N N . SER A 1 310 ? 18.240 -11.670 -31.373 1.00 81.62 310 SER A N 1
ATOM 2329 C CA . SER A 1 310 ? 17.220 -10.926 -32.127 1.00 81.62 310 SER A CA 1
ATOM 2330 C C . SER A 1 310 ? 17.714 -9.560 -32.606 1.00 81.62 310 SER A C 1
ATOM 2332 O O . SER A 1 310 ? 18.383 -8.827 -31.876 1.00 81.62 310 SER A O 1
ATOM 2334 N N . SER A 1 311 ? 17.329 -9.179 -33.830 1.00 87.06 311 SER A N 1
ATOM 2335 C CA . SER A 1 311 ? 17.523 -7.811 -34.322 1.00 87.06 311 SER A CA 1
ATOM 2336 C C . SER A 1 311 ? 16.601 -6.824 -33.603 1.00 87.06 311 SER A C 1
ATOM 2338 O O . SER A 1 311 ? 15.539 -7.204 -33.108 1.00 87.06 311 SER A O 1
ATOM 2340 N N . ARG A 1 312 ? 17.016 -5.552 -33.570 1.00 94.12 312 ARG A N 1
ATOM 2341 C CA . ARG A 1 312 ? 16.348 -4.435 -32.883 1.00 94.12 312 ARG A CA 1
ATOM 2342 C C . ARG A 1 312 ? 14.819 -4.472 -33.045 1.00 94.12 312 ARG A C 1
ATOM 2344 O O . ARG A 1 312 ? 14.306 -4.423 -34.161 1.00 94.12 312 ARG A O 1
ATOM 2351 N N . VAL A 1 313 ? 14.110 -4.554 -31.924 1.00 96.25 313 VAL A N 1
ATOM 2352 C CA . VAL A 1 313 ? 12.646 -4.568 -31.812 1.00 96.25 313 VAL A CA 1
ATOM 2353 C C . VAL A 1 313 ? 12.181 -3.206 -31.318 1.00 96.25 313 VAL A C 1
ATOM 2355 O O . VAL A 1 313 ? 12.728 -2.686 -30.348 1.00 96.25 313 VAL A O 1
ATOM 2358 N N . TYR A 1 314 ? 11.198 -2.615 -31.994 1.00 95.25 314 TYR A N 1
ATOM 2359 C CA . TYR A 1 314 ? 10.539 -1.396 -31.531 1.00 95.25 314 TYR A CA 1
ATOM 2360 C C . TYR A 1 314 ? 9.558 -1.742 -30.404 1.00 95.25 314 TYR A C 1
ATOM 2362 O O . TYR A 1 314 ? 8.724 -2.627 -30.564 1.00 95.25 314 TYR A O 1
ATOM 2370 N N . ALA A 1 315 ? 9.705 -1.072 -29.264 1.00 95.38 315 ALA A N 1
ATOM 2371 C CA . ALA A 1 315 ? 8.949 -1.316 -28.037 1.00 95.38 315 ALA A CA 1
ATOM 2372 C C . ALA A 1 315 ? 8.889 0.001 -27.259 1.00 95.38 315 ALA A C 1
ATOM 2374 O O . ALA A 1 315 ? 9.642 0.231 -26.312 1.00 95.38 315 ALA A O 1
ATOM 2375 N N . ARG A 1 316 ? 8.109 0.960 -27.761 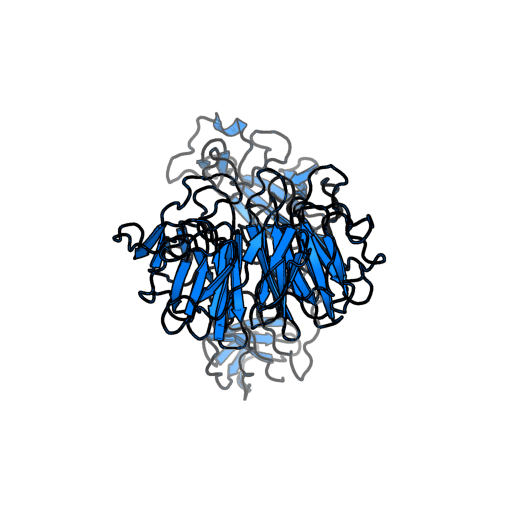1.00 94.38 316 ARG A N 1
ATOM 2376 C CA . ARG A 1 316 ? 8.082 2.302 -27.177 1.00 94.38 316 ARG A CA 1
ATOM 2377 C C . ARG A 1 316 ? 7.336 2.278 -25.848 1.00 94.38 316 ARG A C 1
ATOM 2379 O O . ARG A 1 316 ? 6.144 1.995 -25.811 1.00 94.38 316 ARG A O 1
ATOM 2386 N N . ASN A 1 317 ? 8.058 2.624 -24.782 1.00 96.88 317 ASN A N 1
ATOM 2387 C CA . ASN A 1 317 ? 7.614 2.743 -23.389 1.00 96.88 317 ASN A CA 1
ATOM 2388 C C . ASN A 1 317 ? 7.081 1.462 -22.718 1.00 96.88 317 ASN A C 1
ATOM 2390 O O . ASN A 1 317 ? 7.026 1.422 -21.490 1.00 96.88 317 ASN A O 1
ATOM 2394 N N . ALA A 1 318 ? 6.752 0.411 -23.471 1.00 97.62 318 ALA A N 1
ATOM 2395 C CA . ALA A 1 318 ? 6.517 -0.926 -22.946 1.00 97.62 318 ALA A CA 1
ATOM 2396 C C . ALA A 1 318 ? 6.935 -2.009 -23.950 1.00 97.62 318 ALA A C 1
ATOM 2398 O O . ALA A 1 318 ? 6.906 -1.792 -25.163 1.00 97.62 318 ALA A O 1
ATOM 2399 N N . GLY A 1 319 ? 7.323 -3.175 -23.437 1.00 96.88 319 GLY A N 1
ATOM 2400 C CA . GLY A 1 319 ? 7.725 -4.330 -24.237 1.00 96.88 319 GLY A CA 1
ATOM 2401 C C . GLY A 1 319 ? 7.622 -5.640 -23.460 1.00 96.88 319 GLY A C 1
ATOM 2402 O O . GLY A 1 319 ? 7.449 -5.639 -22.241 1.00 96.88 319 GLY A O 1
ATOM 2403 N N . ARG A 1 320 ? 7.741 -6.752 -24.183 1.00 96.00 320 ARG A N 1
ATOM 2404 C CA . ARG A 1 320 ? 7.705 -8.115 -23.648 1.00 96.00 320 ARG A CA 1
ATOM 2405 C C . ARG A 1 320 ? 8.990 -8.846 -24.028 1.00 96.00 320 ARG A C 1
ATOM 2407 O O . ARG A 1 320 ? 9.449 -8.751 -25.169 1.00 96.00 320 ARG A O 1
ATOM 2414 N N . VAL A 1 321 ? 9.576 -9.568 -23.080 1.00 96.44 321 VAL A N 1
ATOM 2415 C CA . VAL A 1 321 ? 10.793 -10.366 -23.276 1.00 96.44 321 VAL A CA 1
ATOM 2416 C C . VAL A 1 321 ? 10.629 -11.745 -22.636 1.00 96.44 321 VAL A C 1
ATOM 2418 O O . VAL A 1 321 ? 9.971 -11.893 -21.610 1.00 96.44 321 VAL A O 1
ATOM 2421 N N . SER A 1 322 ? 11.238 -12.766 -23.228 1.00 94.75 322 SER A N 1
ATOM 2422 C CA . SER A 1 322 ? 11.310 -14.102 -22.618 1.00 94.75 322 SER A CA 1
ATOM 2423 C C . SER A 1 322 ? 12.294 -14.143 -21.438 1.00 94.75 322 SER A C 1
ATOM 2425 O O . SER A 1 322 ? 13.128 -13.250 -21.276 1.00 94.75 322 SER A O 1
ATOM 2427 N N . LEU A 1 323 ? 12.264 -15.226 -20.654 1.00 92.75 323 LEU A N 1
ATOM 2428 C CA . LEU A 1 323 ? 13.211 -15.458 -19.548 1.00 92.75 323 LEU A CA 1
ATOM 2429 C C . LEU A 1 323 ? 14.685 -15.564 -19.985 1.00 92.75 323 LEU A C 1
ATOM 2431 O O . LEU A 1 323 ? 15.581 -15.405 -19.157 1.00 92.75 323 LEU A O 1
ATOM 2435 N N . SER A 1 324 ? 14.949 -15.802 -21.274 1.00 89.75 324 SER A N 1
ATOM 2436 C CA . SER A 1 324 ? 16.301 -15.799 -21.844 1.00 89.75 324 SER A CA 1
ATOM 2437 C C . SER A 1 324 ? 16.717 -14.427 -22.392 1.00 89.75 324 SER A C 1
ATOM 2439 O O . SER A 1 324 ? 17.637 -14.351 -23.198 1.00 89.75 324 SER A O 1
ATOM 2441 N N . GLY A 1 325 ? 15.983 -13.355 -22.075 1.00 92.06 325 GLY A N 1
ATOM 2442 C CA . GLY A 1 325 ? 16.285 -11.995 -22.535 1.00 92.06 325 GLY A CA 1
ATOM 2443 C C . GLY A 1 325 ? 15.930 -11.714 -23.998 1.00 92.06 325 GLY A C 1
ATOM 2444 O O . GLY A 1 325 ? 16.200 -10.622 -24.491 1.00 92.06 325 GLY A O 1
ATOM 2445 N N . ARG A 1 326 ? 15.297 -12.655 -24.714 1.00 94.69 326 ARG A N 1
ATOM 2446 C CA . ARG A 1 326 ? 14.899 -12.450 -26.116 1.00 94.69 326 ARG A CA 1
ATOM 2447 C C . ARG A 1 326 ? 13.641 -11.571 -26.204 1.00 94.69 326 ARG A C 1
ATOM 2449 O O . ARG A 1 326 ? 12.611 -12.002 -25.676 1.00 94.69 326 ARG A O 1
ATOM 2456 N N . PRO A 1 327 ? 13.676 -10.407 -26.886 1.00 96.69 327 PRO A N 1
ATOM 2457 C CA . PRO A 1 327 ? 12.493 -9.568 -27.074 1.00 96.69 327 PRO A CA 1
ATOM 2458 C C . PRO A 1 327 ? 11.463 -10.182 -28.022 1.00 96.69 327 PRO A C 1
ATOM 2460 O O . PRO A 1 327 ? 11.821 -10.736 -29.064 1.00 96.69 327 PRO A O 1
ATOM 2463 N N . ASP A 1 328 ? 10.184 -10.018 -27.694 1.00 95.81 328 ASP A N 1
ATOM 2464 C CA . ASP A 1 328 ? 9.067 -10.406 -28.551 1.00 95.81 328 ASP A CA 1
ATOM 2465 C C . ASP A 1 328 ? 8.703 -9.259 -29.505 1.00 95.81 328 ASP A C 1
ATOM 2467 O O . ASP A 1 328 ? 8.220 -8.208 -29.093 1.00 95.81 328 ASP A O 1
ATOM 2471 N N . ARG A 1 329 ? 8.939 -9.457 -30.807 1.00 94.62 329 ARG A N 1
ATOM 2472 C CA . ARG A 1 329 ? 8.592 -8.472 -31.846 1.00 94.62 329 ARG A CA 1
ATOM 2473 C C . ARG A 1 329 ? 7.093 -8.387 -32.113 1.00 94.62 329 ARG A C 1
ATOM 2475 O O . ARG A 1 329 ? 6.637 -7.384 -32.653 1.00 94.62 329 ARG A O 1
ATOM 2482 N N . SER A 1 330 ? 6.349 -9.442 -31.807 1.00 95.19 330 SER A N 1
ATOM 2483 C CA . SER A 1 330 ? 4.927 -9.504 -32.116 1.00 95.19 330 SER A CA 1
ATOM 2484 C C . SER A 1 330 ? 4.078 -8.709 -31.127 1.00 95.19 330 SER A C 1
ATOM 2486 O O . SER A 1 330 ? 2.937 -8.401 -31.443 1.00 95.19 330 SER A O 1
ATOM 2488 N N . TRP A 1 331 ? 4.621 -8.332 -29.968 1.00 96.50 331 TRP A N 1
ATOM 2489 C CA . TRP A 1 331 ? 3.889 -7.641 -28.912 1.00 96.50 331 TRP A CA 1
ATOM 2490 C C . TRP A 1 331 ? 4.414 -6.212 -28.716 1.00 96.50 331 TRP A C 1
ATOM 2492 O O . TRP A 1 331 ? 5.514 -6.008 -28.202 1.00 96.50 331 TRP A O 1
ATOM 2502 N N . ASN A 1 332 ? 3.633 -5.208 -29.129 1.00 93.56 332 ASN A N 1
ATOM 2503 C CA . ASN A 1 332 ? 3.990 -3.796 -28.982 1.00 93.56 332 ASN A CA 1
ATOM 2504 C C . ASN A 1 332 ? 2.739 -2.916 -28.771 1.00 93.56 332 ASN A C 1
ATOM 2506 O O . ASN A 1 332 ? 1.987 -2.707 -29.719 1.00 93.56 332 ASN A O 1
ATOM 2510 N N . PRO A 1 333 ? 2.529 -2.354 -27.569 1.00 95.06 333 PRO A N 1
ATOM 2511 C CA . PRO A 1 333 ? 1.350 -1.538 -27.263 1.00 95.06 333 PRO A CA 1
ATOM 2512 C C . PRO A 1 333 ? 1.437 -0.083 -27.773 1.00 95.06 333 PRO A C 1
ATOM 2514 O O . PRO A 1 333 ? 0.461 0.661 -27.671 1.00 95.06 333 PRO A O 1
ATOM 2517 N N . GLU A 1 334 ? 2.592 0.350 -28.299 1.00 93.06 334 GLU A N 1
ATOM 2518 C CA . GLU A 1 334 ? 2.821 1.691 -28.869 1.00 93.06 334 GLU A CA 1
ATOM 2519 C C . GLU A 1 334 ? 2.335 2.858 -27.987 1.00 93.06 334 GLU A C 1
ATOM 2521 O O . GLU A 1 334 ? 1.553 3.715 -28.405 1.00 93.06 334 GLU A O 1
ATOM 2526 N N . ILE A 1 335 ? 2.808 2.911 -26.743 1.00 95.94 335 ILE A N 1
ATOM 2527 C CA . ILE A 1 335 ? 2.353 3.898 -25.757 1.00 95.94 335 ILE A CA 1
ATOM 2528 C C . ILE A 1 335 ? 3.059 5.248 -25.977 1.00 95.94 335 ILE A C 1
ATOM 2530 O O . ILE A 1 335 ? 4.288 5.320 -26.096 1.00 95.94 335 ILE A O 1
ATOM 2534 N N . SER A 1 336 ? 2.305 6.354 -26.009 1.00 94.94 336 SER A N 1
ATOM 2535 C CA . SER A 1 336 ? 2.845 7.667 -26.407 1.00 94.94 336 SER A CA 1
ATOM 2536 C C . SER A 1 336 ? 3.797 8.319 -25.395 1.00 94.94 336 SER A C 1
ATOM 2538 O O . SER A 1 336 ? 4.666 9.102 -25.799 1.00 94.94 336 SER A O 1
ATOM 2540 N N . GLY A 1 337 ? 3.709 7.947 -24.116 1.00 94.62 337 GLY A N 1
ATOM 2541 C CA . GLY A 1 337 ? 4.505 8.489 -23.009 1.00 94.62 337 GLY A CA 1
ATOM 2542 C C . GLY A 1 337 ? 5.025 7.418 -22.048 1.00 94.62 337 GLY A C 1
ATOM 2543 O O . GLY A 1 337 ? 4.699 6.242 -22.181 1.00 94.62 337 GLY A O 1
ATOM 2544 N N . ALA A 1 338 ? 5.877 7.825 -21.104 1.00 95.44 338 ALA A N 1
ATOM 2545 C CA . ALA A 1 338 ? 6.549 6.898 -20.194 1.00 95.44 338 ALA A CA 1
ATOM 2546 C C . ALA A 1 338 ? 5.544 6.116 -19.336 1.00 95.44 338 ALA A C 1
ATOM 2548 O O . ALA A 1 338 ? 4.630 6.705 -18.749 1.00 95.44 338 ALA A O 1
ATOM 2549 N N . VAL A 1 339 ? 5.748 4.804 -19.240 1.00 98.12 339 VAL A N 1
ATOM 2550 C CA . VAL A 1 339 ? 4.970 3.917 -18.367 1.00 98.12 339 VAL A CA 1
ATOM 2551 C C . VAL A 1 339 ? 5.620 3.892 -16.986 1.00 98.12 339 VAL A C 1
ATOM 2553 O O . VAL A 1 339 ? 6.828 3.689 -16.876 1.00 98.12 339 VAL A O 1
ATOM 2556 N N . GLN A 1 340 ? 4.822 4.116 -15.943 1.00 97.31 340 GLN A N 1
ATOM 2557 C CA . GLN A 1 340 ? 5.265 4.128 -14.545 1.00 97.31 340 GLN A CA 1
ATOM 2558 C C . GLN A 1 340 ? 4.918 2.832 -13.815 1.00 97.31 340 GLN A C 1
ATOM 2560 O O . GLN A 1 340 ? 5.693 2.394 -12.972 1.00 97.31 340 GLN A O 1
ATOM 2565 N N . ALA A 1 341 ? 3.790 2.208 -14.159 1.00 97.75 341 ALA A N 1
ATOM 2566 C CA . ALA A 1 341 ? 3.324 0.974 -13.544 1.00 97.75 341 ALA A CA 1
ATOM 2567 C C . ALA A 1 341 ? 2.726 0.026 -14.576 1.00 97.75 341 ALA A C 1
ATOM 2569 O O . ALA A 1 341 ? 2.130 0.458 -15.567 1.00 97.75 341 ALA A O 1
ATOM 2570 N N . VAL A 1 342 ? 2.876 -1.269 -14.312 1.00 98.38 342 VAL A N 1
ATOM 2571 C CA . VAL A 1 342 ? 2.260 -2.340 -15.092 1.00 98.38 342 VAL A CA 1
ATOM 2572 C C . VAL A 1 342 ? 1.699 -3.407 -14.162 1.00 98.38 342 VAL A C 1
ATOM 2574 O O . VAL A 1 342 ? 2.228 -3.614 -13.073 1.00 98.38 342 VAL A O 1
ATOM 2577 N N . GLY A 1 343 ? 0.670 -4.113 -14.614 1.00 97.62 343 GLY A N 1
ATOM 2578 C CA . GLY A 1 343 ? 0.155 -5.311 -13.958 1.00 97.62 343 GLY A CA 1
ATOM 2579 C C . GLY A 1 343 ? -0.534 -6.213 -14.972 1.00 97.62 343 GLY A C 1
ATOM 2580 O O . GLY A 1 343 ? -1.036 -5.732 -15.987 1.00 97.62 343 GLY A O 1
ATOM 2581 N N . VAL A 1 344 ? -0.558 -7.517 -14.714 1.00 97.50 344 VAL A N 1
ATOM 2582 C CA . VAL A 1 344 ? -1.352 -8.464 -15.503 1.00 97.50 344 VAL A CA 1
ATOM 2583 C C . VAL A 1 344 ? -2.432 -9.043 -14.603 1.00 97.50 344 VAL A C 1
ATOM 2585 O O . VAL A 1 344 ? -2.161 -9.444 -13.471 1.00 97.50 344 VAL A O 1
ATOM 2588 N N . SER A 1 345 ? -3.677 -9.034 -15.076 1.00 96.62 345 SER A N 1
ATOM 2589 C CA . SER A 1 345 ? -4.765 -9.732 -14.394 1.00 96.62 345 SER A CA 1
ATOM 2590 C C . SER A 1 345 ? -4.887 -11.127 -14.986 1.00 96.62 345 SER A C 1
ATOM 2592 O O . SER A 1 345 ? -5.184 -11.285 -16.168 1.00 96.62 345 SER A O 1
ATOM 2594 N N . GLU A 1 346 ? -4.668 -12.151 -14.164 1.00 92.81 346 GLU A N 1
ATOM 2595 C CA . GLU A 1 346 ? -4.853 -13.541 -14.590 1.00 92.81 346 GLU A CA 1
ATOM 2596 C C . GLU A 1 346 ? -6.328 -13.854 -14.881 1.00 92.81 346 GLU A C 1
ATOM 2598 O O . GLU A 1 346 ? -6.616 -14.672 -15.751 1.00 92.81 346 GLU A O 1
ATOM 2603 N N . ALA A 1 347 ? -7.263 -13.140 -14.237 1.00 92.44 347 ALA A N 1
ATOM 2604 C CA . ALA A 1 347 ? -8.705 -13.325 -14.406 1.00 92.44 347 ALA A CA 1
ATOM 2605 C C . ALA A 1 347 ? -9.193 -13.065 -15.842 1.00 92.44 347 ALA A C 1
ATOM 2607 O O . ALA A 1 347 ? -10.174 -13.664 -16.278 1.00 92.44 347 ALA A O 1
ATOM 2608 N N . ASN A 1 348 ? -8.513 -12.191 -16.590 1.00 94.50 348 ASN A N 1
ATOM 2609 C CA . ASN A 1 348 ? -8.850 -11.881 -17.982 1.00 94.50 348 ASN A CA 1
ATOM 2610 C C . ASN A 1 348 ? -7.652 -11.954 -18.943 1.00 94.50 348 ASN A C 1
ATOM 2612 O O . ASN A 1 348 ? -7.790 -11.612 -20.117 1.00 94.50 348 ASN A O 1
ATOM 2616 N N . SER A 1 349 ? -6.482 -12.385 -18.458 1.00 94.56 349 SER A N 1
ATOM 2617 C CA . SER A 1 349 ? -5.230 -12.442 -19.224 1.00 94.56 349 SER A CA 1
ATOM 2618 C C . SER A 1 349 ? -4.855 -11.104 -19.886 1.00 94.56 349 SER A C 1
ATOM 2620 O O . SER A 1 349 ? -4.266 -11.094 -20.970 1.00 94.56 349 SER A O 1
ATOM 2622 N N . ALA A 1 350 ? -5.215 -9.967 -19.278 1.00 97.44 350 ALA A N 1
ATOM 2623 C CA . ALA A 1 350 ? -4.968 -8.635 -19.830 1.00 97.44 350 ALA A CA 1
ATOM 2624 C C . ALA A 1 350 ? -3.818 -7.915 -19.119 1.00 97.44 350 ALA A C 1
ATOM 2626 O O . ALA A 1 350 ? -3.677 -7.964 -17.894 1.00 97.44 350 ALA A O 1
ATOM 2627 N N . PHE A 1 351 ? -3.025 -7.198 -19.912 1.00 98.19 351 PHE A N 1
ATOM 2628 C CA . PHE A 1 351 ? -1.960 -6.319 -19.452 1.00 98.19 351 PHE A CA 1
ATOM 2629 C C . PHE A 1 351 ? -2.509 -4.907 -19.244 1.00 98.19 351 PHE A C 1
ATOM 2631 O O . PHE A 1 351 ? -3.093 -4.317 -20.151 1.00 98.19 351 PHE A O 1
ATOM 2638 N N . TYR A 1 352 ? -2.286 -4.347 -18.063 1.00 98.56 352 TYR A N 1
ATOM 2639 C CA . TYR A 1 352 ? -2.642 -2.981 -17.711 1.00 98.56 352 TYR A CA 1
ATOM 2640 C C . TYR A 1 352 ? -1.373 -2.147 -17.571 1.00 98.56 352 TYR A C 1
ATOM 2642 O O . TYR A 1 352 ? -0.412 -2.573 -16.931 1.00 98.56 352 TYR A O 1
ATOM 2650 N N . ALA A 1 353 ? -1.384 -0.944 -18.139 1.00 98.44 353 ALA A N 1
ATOM 2651 C CA . ALA A 1 353 ? -0.310 0.033 -17.994 1.00 98.44 353 ALA A CA 1
ATOM 2652 C C . ALA A 1 353 ? -0.856 1.360 -17.476 1.00 98.44 353 ALA A C 1
ATOM 2654 O O . ALA A 1 353 ? -1.968 1.750 -17.826 1.00 98.44 353 ALA A O 1
ATOM 2655 N N . GLY A 1 354 ? -0.046 2.056 -16.680 1.00 97.69 354 GLY A N 1
ATOM 2656 C CA . GLY A 1 354 ? -0.321 3.385 -16.145 1.00 97.69 354 GLY A CA 1
ATOM 2657 C C . GLY A 1 354 ? 0.910 4.281 -16.268 1.00 97.69 354 GLY A C 1
ATOM 2658 O O . GLY A 1 354 ? 2.039 3.801 -16.135 1.00 97.69 354 GLY A O 1
ATOM 2659 N N . GLY A 1 355 ? 0.731 5.564 -16.585 1.00 96.50 355 GLY A N 1
ATOM 2660 C CA . GLY A 1 355 ? 1.852 6.496 -16.728 1.00 96.50 355 GLY A CA 1
ATOM 2661 C C . GLY A 1 355 ? 1.502 7.840 -17.364 1.00 96.50 355 GLY A C 1
ATOM 2662 O O . GLY A 1 355 ? 0.358 8.283 -17.343 1.00 96.50 355 GLY A O 1
ATOM 2663 N N . HIS A 1 356 ? 2.508 8.499 -17.942 1.00 94.75 356 HIS A N 1
ATOM 2664 C CA . HIS A 1 356 ? 2.419 9.846 -18.526 1.00 94.75 356 HIS A CA 1
ATOM 2665 C C . HIS A 1 356 ? 1.999 9.827 -20.006 1.00 94.75 356 HIS A C 1
ATOM 2667 O O . HIS A 1 356 ? 2.602 10.508 -20.839 1.00 94.75 356 HIS A O 1
ATOM 2673 N N . PHE A 1 357 ? 1.020 9.004 -20.369 1.00 94.12 357 PHE A N 1
ATOM 2674 C CA . PHE A 1 357 ? 0.554 8.866 -21.749 1.00 94.12 357 PHE A CA 1
ATOM 2675 C C . PHE A 1 357 ? -0.919 9.238 -21.878 1.00 94.12 357 PHE A C 1
ATOM 2677 O O . PHE A 1 357 ? -1.685 9.145 -20.926 1.00 94.12 357 PHE A O 1
ATOM 2684 N N . THR A 1 358 ? -1.309 9.673 -23.071 1.00 93.38 358 THR A N 1
ATOM 2685 C CA . THR A 1 358 ? -2.703 10.023 -23.396 1.00 93.38 358 THR A CA 1
ATOM 2686 C C . THR A 1 358 ? -3.253 9.207 -24.560 1.00 93.38 358 THR A C 1
ATOM 2688 O O . THR A 1 358 ? -4.456 9.245 -24.833 1.00 93.38 358 THR A O 1
ATOM 2691 N N . THR A 1 359 ? -2.379 8.463 -25.245 1.00 94.44 359 THR A N 1
ATOM 2692 C CA . THR A 1 359 ? -2.725 7.610 -26.380 1.00 94.44 359 THR A CA 1
ATOM 2693 C C . THR A 1 359 ? -1.895 6.328 -26.410 1.00 94.44 359 THR A C 1
ATOM 2695 O O . THR A 1 359 ? -0.760 6.298 -25.922 1.00 94.44 359 THR A O 1
ATOM 2698 N N . ALA A 1 360 ? -2.456 5.285 -27.016 1.00 94.81 360 ALA A N 1
ATOM 2699 C CA . ALA A 1 360 ? -1.797 4.008 -27.270 1.00 94.81 360 ALA A CA 1
ATOM 2700 C C . ALA A 1 360 ? -2.217 3.432 -28.633 1.00 94.81 360 ALA A C 1
ATOM 2702 O O . ALA A 1 360 ? -3.177 3.920 -29.229 1.00 94.81 360 ALA A O 1
ATOM 2703 N N . HIS A 1 361 ? -1.482 2.431 -29.128 1.00 89.88 361 HIS A N 1
ATOM 2704 C CA . HIS A 1 361 ? -1.817 1.575 -30.276 1.00 89.88 361 HIS A CA 1
ATOM 2705 C C . HIS A 1 361 ? -2.588 2.281 -31.419 1.00 89.88 361 HIS A C 1
ATOM 2707 O O . HIS A 1 361 ? -3.803 2.132 -31.565 1.00 89.88 361 HIS A O 1
ATOM 2713 N N . GLY A 1 362 ? -1.885 3.076 -32.237 1.00 84.12 362 GLY A N 1
ATOM 2714 C CA . GLY A 1 362 ? -2.501 3.802 -33.360 1.00 84.12 362 GLY A CA 1
ATOM 2715 C C . GLY A 1 362 ? -3.313 5.048 -32.970 1.00 84.12 362 GLY A C 1
ATOM 2716 O O . GLY A 1 362 ? -4.331 5.334 -33.594 1.00 84.12 362 GLY A O 1
ATOM 2717 N N . ASN A 1 363 ? -2.858 5.811 -31.968 1.00 89.56 363 ASN A N 1
ATOM 2718 C CA . ASN A 1 363 ? -3.505 7.031 -31.446 1.00 89.56 363 ASN A CA 1
ATOM 2719 C C . ASN A 1 363 ? -4.886 6.820 -30.793 1.00 89.56 363 ASN A C 1
ATOM 2721 O O . ASN A 1 363 ? -5.642 7.782 -30.640 1.00 89.56 363 ASN A O 1
ATOM 2725 N N . GLN A 1 364 ? -5.201 5.598 -30.361 1.00 93.88 364 GLN A N 1
ATOM 2726 C CA . GLN A 1 364 ? -6.377 5.342 -29.532 1.00 93.88 364 GLN A CA 1
ATOM 2727 C C . GLN A 1 364 ? -6.251 6.080 -28.202 1.00 93.88 364 GLN A C 1
ATOM 2729 O O . GLN A 1 364 ? -5.157 6.197 -27.645 1.00 93.88 364 GLN A O 1
ATOM 2734 N N . ARG A 1 365 ? -7.371 6.604 -27.701 1.00 91.62 365 ARG A N 1
ATOM 2735 C CA . ARG A 1 365 ? -7.414 7.351 -26.441 1.00 91.62 365 ARG A CA 1
ATOM 2736 C C . ARG A 1 365 ? -7.064 6.423 -25.277 1.00 91.62 365 ARG A C 1
ATOM 2738 O O . ARG A 1 365 ? -7.653 5.362 -25.141 1.00 91.62 365 ARG A O 1
ATOM 2745 N N . ALA A 1 366 ? -6.134 6.855 -24.433 1.00 90.88 366 ALA A N 1
ATOM 2746 C CA . ALA A 1 366 ? -5.645 6.087 -23.293 1.00 90.88 366 ALA A CA 1
ATOM 2747 C C . ALA A 1 366 ? -5.242 7.064 -22.183 1.00 90.88 366 ALA A C 1
ATOM 2749 O O . ALA A 1 366 ? -4.069 7.411 -22.054 1.00 90.88 366 ALA A O 1
ATOM 2750 N N . TRP A 1 367 ? -6.227 7.620 -21.473 1.00 87.69 367 TRP A N 1
ATOM 2751 C CA . TRP A 1 367 ? -6.022 8.679 -20.479 1.00 87.69 367 TRP A CA 1
ATOM 2752 C C . TRP A 1 367 ? -5.260 8.142 -19.263 1.00 87.69 367 TRP A C 1
ATOM 2754 O O . TRP A 1 367 ? -5.861 7.710 -18.289 1.00 87.69 367 TRP A O 1
ATOM 2764 N N . TYR A 1 368 ? -3.926 8.162 -19.325 1.00 93.62 368 TYR A N 1
ATOM 2765 C CA . TYR A 1 368 ? -2.987 7.820 -18.247 1.00 93.62 368 TYR A CA 1
ATOM 2766 C C . TYR A 1 368 ? -3.002 6.363 -17.769 1.00 93.62 368 TYR A C 1
ATOM 2768 O O . TYR A 1 368 ? -2.070 5.956 -17.076 1.00 93.62 368 TYR A O 1
ATOM 2776 N N . ALA A 1 369 ? -4.004 5.575 -18.158 1.00 96.31 369 ALA A N 1
ATOM 2777 C CA . ALA A 1 369 ? -4.056 4.131 -18.019 1.00 96.31 369 ALA A CA 1
ATOM 2778 C C . ALA A 1 369 ? -4.719 3.481 -19.242 1.00 96.31 369 ALA A C 1
ATOM 2780 O O . ALA A 1 369 ? -5.582 4.079 -19.887 1.00 96.31 369 ALA A O 1
ATOM 2781 N N . ALA A 1 370 ? -4.306 2.256 -19.564 1.00 97.31 370 ALA A N 1
ATOM 2782 C CA . ALA A 1 370 ? -4.876 1.461 -20.648 1.00 97.31 370 ALA A CA 1
ATOM 2783 C C . ALA A 1 370 ? -4.772 -0.040 -20.366 1.00 97.31 370 ALA A C 1
ATOM 2785 O O . ALA A 1 370 ? -3.894 -0.488 -19.624 1.00 97.31 370 ALA A O 1
ATOM 2786 N N . LYS A 1 371 ? -5.666 -0.796 -21.004 1.00 98.00 371 LYS A N 1
ATOM 2787 C CA . LYS A 1 371 ? -5.745 -2.255 -20.975 1.00 98.00 371 LYS A CA 1
ATOM 2788 C C . LYS A 1 371 ? -5.412 -2.799 -22.363 1.00 98.00 371 LYS A C 1
ATOM 2790 O O . LYS A 1 371 ? -5.884 -2.274 -23.369 1.00 98.00 371 LYS A O 1
ATOM 2795 N N . PHE A 1 372 ? -4.612 -3.853 -22.412 1.00 97.62 372 PHE A N 1
ATOM 2796 C CA . PHE A 1 372 ? -4.133 -4.476 -23.639 1.00 97.62 372 PHE A CA 1
ATOM 2797 C C . PHE A 1 372 ? -4.245 -5.994 -23.550 1.00 97.62 372 PHE A C 1
ATOM 2799 O O . PHE A 1 372 ? -4.118 -6.588 -22.477 1.00 97.62 372 PHE A O 1
ATOM 2806 N N . SER A 1 373 ? -4.412 -6.638 -24.699 1.00 97.00 373 SER A N 1
ATOM 2807 C CA . SER A 1 373 ? -4.252 -8.082 -24.813 1.00 97.00 373 SER A CA 1
ATOM 2808 C C . SER A 1 373 ? -2.797 -8.496 -24.563 1.00 97.00 373 SER A C 1
ATOM 2810 O O . SER A 1 373 ? -1.850 -7.842 -25.010 1.00 97.00 373 SER A O 1
ATOM 2812 N N . THR A 1 374 ? -2.605 -9.630 -23.893 1.00 97.19 374 THR A N 1
ATOM 2813 C CA . THR A 1 374 ? -1.299 -10.306 -23.788 1.00 97.19 374 THR A CA 1
ATOM 2814 C C . THR A 1 374 ? -0.937 -11.095 -25.052 1.00 97.19 374 THR A C 1
ATOM 2816 O O . THR A 1 374 ? 0.195 -11.555 -25.192 1.00 97.19 374 THR A O 1
ATOM 2819 N N . GLN A 1 375 ? -1.867 -11.237 -26.001 1.00 96.88 375 GLN A N 1
ATOM 2820 C CA . GLN A 1 375 ? -1.649 -11.938 -27.267 1.00 96.88 375 GLN A CA 1
ATOM 2821 C C . GLN A 1 375 ? -0.826 -11.101 -28.264 1.00 96.88 375 GLN A C 1
ATOM 2823 O O . GLN A 1 375 ? -0.742 -9.874 -28.120 1.00 96.88 375 GLN A O 1
ATOM 2828 N N . PRO A 1 376 ? -0.229 -11.735 -29.297 1.00 95.88 376 PRO A N 1
ATOM 2829 C CA . PRO A 1 376 ? 0.438 -11.027 -30.387 1.00 95.88 376 PRO A CA 1
ATOM 2830 C C . PRO A 1 376 ? -0.411 -9.879 -30.946 1.00 95.88 376 PRO A C 1
ATOM 2832 O O . PRO A 1 376 ? -1.622 -10.000 -31.121 1.00 95.88 376 PRO A O 1
ATOM 2835 N N . GLY A 1 377 ? 0.237 -8.752 -31.215 1.00 94.06 377 GLY A N 1
ATOM 2836 C CA . GLY A 1 377 ? -0.377 -7.492 -31.619 1.00 94.06 377 GLY A CA 1
ATOM 2837 C C . GLY A 1 377 ? -0.645 -6.530 -30.462 1.00 94.06 377 GLY A C 1
ATOM 2838 O O . GLY A 1 377 ? -0.792 -5.348 -30.725 1.00 94.06 377 GLY A O 1
ATOM 2839 N N . ALA A 1 378 ? -0.662 -6.990 -29.201 1.00 96.25 378 ALA A N 1
ATOM 2840 C CA . ALA A 1 378 ? -0.909 -6.140 -28.028 1.00 96.25 378 ALA A CA 1
ATOM 2841 C C . ALA A 1 378 ? -2.150 -5.236 -28.183 1.00 96.25 378 ALA A C 1
ATOM 2843 O O . ALA A 1 378 ? -2.109 -4.050 -27.858 1.00 96.25 378 ALA A O 1
ATOM 2844 N N . ALA A 1 379 ? -3.244 -5.791 -28.720 1.00 95.94 379 ALA A N 1
ATOM 2845 C CA . ALA A 1 379 ? -4.445 -5.024 -29.040 1.00 95.94 379 ALA A CA 1
ATOM 2846 C C . ALA A 1 379 ? -4.952 -4.253 -27.812 1.00 95.94 379 ALA A C 1
ATOM 2848 O O . ALA A 1 379 ? -5.150 -4.849 -26.751 1.00 95.94 379 ALA A O 1
ATOM 2849 N N . VAL A 1 380 ? -5.154 -2.941 -27.957 1.00 96.44 380 VAL A N 1
ATOM 2850 C CA . VAL A 1 380 ? -5.756 -2.104 -26.912 1.00 96.44 380 VAL A CA 1
ATOM 2851 C C . VAL A 1 380 ? -7.248 -2.416 -26.791 1.00 96.44 380 VAL A C 1
ATOM 2853 O O . VAL A 1 380 ? -7.951 -2.501 -27.797 1.00 96.44 380 VAL A O 1
ATOM 2856 N N . ASP A 1 381 ? -7.728 -2.592 -25.563 1.00 96.44 381 ASP A N 1
ATOM 2857 C CA . ASP A 1 381 ? -9.156 -2.700 -25.263 1.00 96.44 381 ASP A CA 1
ATOM 2858 C C . ASP A 1 381 ? -9.740 -1.283 -25.186 1.00 96.44 381 ASP A C 1
ATOM 2860 O O . ASP A 1 381 ? -9.507 -0.555 -24.220 1.00 96.44 381 ASP A O 1
ATOM 2864 N N . THR A 1 382 ? -10.461 -0.872 -26.230 1.00 94.44 382 THR A N 1
ATOM 2865 C CA . THR A 1 382 ? -11.055 0.471 -26.325 1.00 94.44 382 THR A CA 1
ATOM 2866 C C . THR A 1 382 ? -12.300 0.654 -25.462 1.00 94.44 382 THR A C 1
ATOM 2868 O O . THR A 1 382 ? -12.733 1.791 -25.282 1.00 94.44 382 THR A O 1
ATOM 2871 N N . ASP A 1 383 ? -12.865 -0.432 -24.927 1.00 95.00 383 ASP A N 1
ATOM 2872 C CA . ASP A 1 383 ? -14.002 -0.370 -24.004 1.00 95.00 383 ASP A CA 1
ATOM 2873 C C . ASP A 1 383 ? -13.536 -0.093 -22.567 1.00 95.00 383 ASP A C 1
ATOM 2875 O O . ASP A 1 383 ? -14.339 0.254 -21.698 1.00 95.00 383 ASP A O 1
ATOM 2879 N N . PHE A 1 384 ? -12.234 -0.222 -22.295 1.00 96.56 384 PHE A N 1
ATOM 2880 C CA . PHE A 1 384 ? -11.635 0.233 -21.048 1.00 96.56 384 PHE A CA 1
ATOM 2881 C C . PHE A 1 384 ? -11.345 1.738 -21.104 1.00 96.56 384 PHE A C 1
ATOM 2883 O O . PHE A 1 384 ? -10.376 2.183 -21.719 1.00 96.56 384 PHE A O 1
ATOM 2890 N N . ASP A 1 385 ? -12.161 2.522 -20.400 1.00 91.31 385 ASP A N 1
ATOM 2891 C CA . ASP A 1 385 ? -11.993 3.971 -20.277 1.00 91.31 385 ASP A CA 1
ATOM 2892 C C . ASP A 1 385 ? -11.618 4.344 -18.840 1.00 91.31 385 ASP A C 1
ATOM 2894 O O . ASP A 1 385 ? -12.451 4.329 -17.929 1.00 91.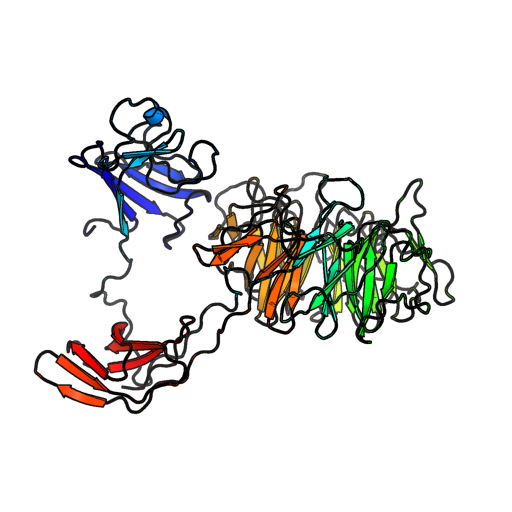31 385 ASP A O 1
ATOM 2898 N N . PHE A 1 386 ? -10.348 4.692 -18.617 1.00 94.00 386 PHE A N 1
ATOM 2899 C CA . PHE A 1 386 ? -9.947 5.269 -17.339 1.00 94.00 386 PHE A CA 1
ATOM 2900 C C . PHE A 1 386 ? -10.494 6.693 -17.224 1.00 94.00 386 PHE A C 1
ATOM 2902 O O . PHE A 1 386 ? -10.088 7.598 -17.954 1.00 94.00 386 PHE A O 1
ATOM 2909 N N . VAL A 1 387 ? -11.389 6.900 -16.261 1.00 91.38 387 VAL A N 1
ATOM 2910 C CA . VAL A 1 387 ? -11.992 8.209 -15.998 1.00 91.38 387 VAL A CA 1
ATOM 2911 C C . VAL A 1 387 ? -11.224 8.894 -14.861 1.00 91.38 387 VAL A C 1
ATOM 2913 O O . VAL A 1 387 ? -11.420 8.513 -13.700 1.00 91.38 387 VAL A O 1
ATOM 2916 N N . PRO A 1 388 ? -10.369 9.901 -15.130 1.00 89.12 388 PRO A N 1
ATOM 2917 C CA . PRO A 1 388 ? -9.637 10.593 -14.076 1.00 89.12 388 PRO A CA 1
ATOM 2918 C C . PRO A 1 388 ? -10.576 11.441 -13.217 1.00 89.12 388 PRO A C 1
ATOM 2920 O O . PRO A 1 388 ? -11.653 11.858 -13.648 1.00 89.12 388 PRO A O 1
ATOM 2923 N N . SER A 1 389 ? -10.127 11.778 -12.009 1.00 87.75 389 SER A N 1
ATOM 2924 C CA . SER A 1 389 ? -10.891 12.639 -11.097 1.00 87.75 389 SER A CA 1
ATOM 2925 C C . SER A 1 389 ? -10.888 14.125 -11.502 1.00 87.75 389 SER A C 1
ATOM 2927 O O . SER A 1 389 ? -11.655 14.926 -10.959 1.00 87.75 389 SER A O 1
ATOM 2929 N N . SER A 1 390 ? -10.033 14.504 -12.460 1.00 84.62 390 SER A N 1
ATOM 2930 C CA . SER A 1 390 ? -9.927 15.843 -13.048 1.00 84.62 390 SER A CA 1
ATOM 2931 C C . SER A 1 390 ? -9.390 15.766 -14.480 1.00 84.62 390 SER A C 1
ATOM 2933 O O . SER A 1 390 ? -8.409 15.078 -14.741 1.00 84.62 390 SER A O 1
ATOM 2935 N N . ALA A 1 391 ? -9.984 16.527 -15.404 1.00 73.19 391 ALA A N 1
ATOM 2936 C CA . ALA A 1 391 ? -9.599 16.564 -16.821 1.00 73.19 391 ALA A CA 1
ATOM 2937 C C . ALA A 1 391 ? -8.472 17.576 -17.138 1.00 73.19 391 ALA A C 1
ATOM 2939 O O . ALA A 1 391 ? -8.396 18.115 -18.241 1.00 73.19 391 ALA A O 1
ATOM 2940 N N . THR A 1 392 ? -7.617 17.894 -16.163 1.00 73.00 392 THR A N 1
ATOM 2941 C CA . THR A 1 392 ? -6.500 18.837 -16.356 1.00 73.00 392 THR A CA 1
ATOM 2942 C C . THR A 1 392 ? -5.283 18.150 -16.984 1.00 73.00 392 THR A C 1
ATOM 2944 O O . THR A 1 392 ? -5.100 16.942 -16.857 1.00 73.00 392 THR A O 1
ATOM 2947 N N . ALA A 1 393 ? -4.448 18.913 -17.698 1.00 60.25 393 ALA A N 1
ATOM 2948 C CA . ALA A 1 393 ? -3.238 18.384 -18.328 1.00 60.25 393 ALA A CA 1
ATOM 2949 C C . ALA A 1 393 ? -2.177 17.962 -17.291 1.00 60.25 393 ALA A C 1
ATOM 2951 O O . ALA A 1 393 ? -2.123 18.505 -16.187 1.00 60.25 393 ALA A O 1
ATOM 2952 N N . GLY A 1 394 ? -1.295 17.035 -17.680 1.00 69.81 394 GLY A N 1
ATOM 2953 C CA . GLY A 1 394 ? -0.114 16.656 -16.894 1.00 69.81 394 GLY A CA 1
ATOM 2954 C C . GLY A 1 394 ? -0.355 15.613 -15.802 1.00 69.81 394 GLY A C 1
ATOM 2955 O O . GLY A 1 394 ? 0.433 15.549 -14.863 1.00 69.81 394 GLY A O 1
ATOM 2956 N N . LYS A 1 395 ? -1.422 14.813 -15.909 1.00 87.44 395 LYS A N 1
ATOM 2957 C CA . LYS A 1 395 ? -1.678 13.699 -14.988 1.00 87.44 395 LYS A CA 1
ATOM 2958 C C . LYS A 1 395 ? -0.947 12.422 -15.396 1.00 87.44 395 LYS A C 1
ATOM 2960 O O . LYS A 1 395 ? -0.390 12.330 -16.493 1.00 87.44 395 LYS A O 1
ATOM 2965 N N . TYR A 1 396 ? -0.900 11.473 -14.472 1.00 92.69 396 TYR A N 1
ATOM 2966 C CA . TYR A 1 396 ? -0.293 10.161 -14.630 1.00 92.69 396 TYR A CA 1
ATOM 2967 C C . TYR A 1 396 ? -0.815 9.179 -13.582 1.00 92.69 396 TYR A C 1
ATOM 2969 O O . TYR A 1 396 ? -1.119 9.563 -12.454 1.00 92.69 396 TYR A O 1
ATOM 2977 N N . GLN A 1 397 ? -0.826 7.894 -13.935 1.00 95.38 397 GLN A N 1
ATOM 2978 C CA . GLN A 1 397 ? -1.007 6.809 -12.970 1.00 95.38 397 GLN A CA 1
ATOM 2979 C C . GLN A 1 397 ? 0.356 6.226 -12.590 1.00 95.38 397 GLN A C 1
ATOM 2981 O O . GLN A 1 397 ? 1.179 5.943 -13.459 1.00 95.38 397 GLN A O 1
ATOM 2986 N N . GLN A 1 398 ? 0.601 6.091 -11.290 1.00 94.56 398 GLN A N 1
ATOM 2987 C CA . GLN A 1 398 ? 1.888 5.716 -10.700 1.00 94.56 398 GLN A CA 1
ATOM 2988 C C . GLN A 1 398 ? 1.910 4.257 -10.235 1.00 94.56 398 GLN A C 1
ATOM 2990 O O . GLN A 1 398 ? 2.987 3.691 -10.068 1.00 94.56 398 GLN A O 1
ATOM 2995 N N . THR A 1 399 ? 0.744 3.638 -10.030 1.00 97.06 399 THR A N 1
ATOM 2996 C CA . THR A 1 399 ? 0.648 2.275 -9.510 1.00 97.06 399 THR A CA 1
ATOM 2997 C C . THR A 1 399 ? -0.539 1.502 -10.080 1.00 97.06 399 THR A C 1
ATOM 2999 O O . THR A 1 399 ? -1.596 2.075 -10.354 1.00 97.06 399 THR A O 1
ATOM 3002 N N . ILE A 1 400 ? -0.331 0.196 -10.273 1.00 98.06 400 ILE A N 1
ATOM 3003 C CA . ILE A 1 400 ? -1.323 -0.780 -10.722 1.00 98.06 400 ILE A CA 1
ATOM 3004 C C . ILE A 1 400 ? -1.149 -2.046 -9.888 1.00 98.06 400 ILE A C 1
ATOM 3006 O O . ILE A 1 400 ? -0.036 -2.557 -9.784 1.00 98.06 400 ILE A O 1
ATOM 3010 N N . ALA A 1 401 ? -2.249 -2.571 -9.357 1.00 97.62 401 ALA A N 1
ATOM 3011 C CA . ALA A 1 401 ? -2.289 -3.866 -8.686 1.00 97.62 401 ALA A CA 1
ATOM 3012 C C . ALA A 1 401 ? -3.528 -4.656 -9.111 1.00 97.62 401 ALA A C 1
ATOM 3014 O O . ALA A 1 401 ? -4.588 -4.082 -9.350 1.00 97.62 401 ALA A O 1
ATOM 3015 N N . THR A 1 402 ? -3.407 -5.977 -9.206 1.00 95.88 402 THR A N 1
ATOM 3016 C CA . THR A 1 402 ? -4.503 -6.876 -9.584 1.00 95.88 402 THR A CA 1
ATOM 3017 C C . THR A 1 402 ? -4.860 -7.786 -8.412 1.00 95.88 402 THR A C 1
ATOM 3019 O O . THR A 1 402 ? -3.982 -8.299 -7.723 1.00 95.88 402 THR A O 1
ATOM 3022 N N . ALA A 1 403 ? -6.157 -7.953 -8.153 1.00 94.81 403 ALA A N 1
ATOM 3023 C CA . ALA A 1 403 ? -6.682 -8.780 -7.071 1.00 94.81 403 ALA A CA 1
ATOM 3024 C C . ALA A 1 403 ? -7.971 -9.471 -7.525 1.00 94.81 403 ALA A C 1
ATOM 3026 O O . ALA A 1 403 ? -9.013 -8.829 -7.667 1.00 94.81 403 ALA A O 1
ATOM 3027 N N . GLY A 1 404 ? -7.897 -10.780 -7.789 1.00 92.50 404 GLY A N 1
ATOM 3028 C CA . GLY A 1 404 ? -9.021 -11.538 -8.342 1.00 92.50 404 GLY A CA 1
ATOM 3029 C C . GLY A 1 404 ? -9.593 -10.860 -9.591 1.00 92.50 404 GLY A C 1
ATOM 3030 O O . GLY A 1 404 ? -8.874 -10.611 -10.558 1.00 92.50 404 GLY A O 1
ATOM 3031 N N . ASN A 1 405 ? -10.876 -10.497 -9.534 1.00 94.31 405 ASN A N 1
ATOM 3032 C CA . ASN A 1 405 ? -11.590 -9.862 -10.643 1.00 94.31 405 ASN A CA 1
ATOM 3033 C C . ASN A 1 405 ? -11.441 -8.332 -10.690 1.00 94.31 405 ASN A C 1
ATOM 3035 O O . ASN A 1 405 ? -12.146 -7.692 -11.471 1.00 94.31 405 ASN A O 1
ATOM 3039 N N . ARG A 1 406 ? -10.552 -7.722 -9.897 1.00 97.25 406 ARG A N 1
ATOM 3040 C CA . ARG A 1 406 ? -10.346 -6.267 -9.870 1.00 97.25 406 ARG A CA 1
ATOM 3041 C C . ARG A 1 406 ? -8.929 -5.863 -10.253 1.00 97.25 406 ARG A C 1
ATOM 3043 O O . ARG A 1 406 ? -7.952 -6.537 -9.927 1.00 97.25 406 ARG A O 1
ATOM 3050 N N . VAL A 1 407 ? -8.826 -4.707 -10.901 1.00 98.06 407 VAL A N 1
ATOM 3051 C CA . VAL A 1 407 ? -7.578 -3.960 -11.079 1.00 98.06 407 VAL A CA 1
ATOM 3052 C C . VAL A 1 407 ? -7.696 -2.617 -10.369 1.00 98.06 407 VAL A C 1
ATOM 3054 O O . VAL A 1 407 ? -8.656 -1.875 -10.569 1.00 98.06 407 VAL A O 1
ATOM 3057 N N . TYR A 1 408 ? -6.720 -2.312 -9.527 1.00 98.31 408 TYR A N 1
ATOM 3058 C CA . TYR A 1 408 ? -6.605 -1.055 -8.806 1.00 98.31 408 TYR A CA 1
ATOM 3059 C C . TYR A 1 408 ? -5.578 -0.166 -9.489 1.00 98.31 408 TYR A C 1
ATOM 3061 O O . TYR A 1 408 ? -4.490 -0.622 -9.833 1.00 98.31 408 TYR A O 1
ATOM 3069 N N . ILE A 1 409 ? -5.933 1.101 -9.683 1.00 98.00 409 ILE A N 1
ATOM 3070 C CA . ILE A 1 409 ? -5.120 2.098 -10.381 1.00 98.00 409 ILE A CA 1
ATOM 3071 C C . ILE A 1 409 ? -5.063 3.364 -9.524 1.00 98.00 409 ILE A C 1
ATOM 3073 O O . ILE A 1 409 ? -6.107 3.854 -9.078 1.00 98.00 409 ILE A O 1
ATOM 3077 N N . GLY A 1 410 ? -3.859 3.896 -9.305 1.00 95.62 410 GLY A N 1
ATOM 3078 C CA . GLY A 1 410 ? -3.648 5.121 -8.531 1.00 95.62 410 GLY A CA 1
ATOM 3079 C C . GLY A 1 410 ? -2.504 5.992 -9.041 1.00 95.62 410 GLY A C 1
ATOM 3080 O O . GLY A 1 410 ? -1.601 5.503 -9.725 1.00 95.62 410 GLY A O 1
ATOM 3081 N N . GLY A 1 411 ? -2.536 7.287 -8.714 1.00 92.75 411 GLY A N 1
ATOM 3082 C CA . GLY A 1 411 ? -1.541 8.248 -9.192 1.00 92.75 411 GLY A CA 1
ATOM 3083 C C . GLY A 1 411 ? -1.784 9.706 -8.801 1.00 92.75 411 GLY A C 1
ATOM 3084 O O . GLY A 1 411 ? -2.262 10.006 -7.704 1.00 92.75 411 GLY A O 1
ATOM 3085 N N . SER A 1 412 ? -1.439 10.602 -9.733 1.00 87.81 412 SER A N 1
ATOM 3086 C CA . SER A 1 412 ? -1.356 12.068 -9.581 1.00 87.81 412 SER A CA 1
ATOM 3087 C C . SER A 1 412 ? -2.678 12.796 -9.321 1.00 87.81 412 SER A C 1
ATOM 3089 O O . SER A 1 412 ? -2.748 14.010 -9.116 1.00 87.81 412 SER A O 1
ATOM 3091 N N . GLU A 1 413 ? -3.770 12.052 -9.421 1.00 86.94 413 GLU A N 1
ATOM 3092 C CA . GLU A 1 413 ? -5.124 12.498 -9.151 1.00 86.94 413 GLU A CA 1
ATOM 3093 C C . GLU A 1 413 ? -5.574 12.119 -7.740 1.00 86.94 413 GLU A C 1
ATOM 3095 O O . GLU A 1 413 ? -6.751 12.290 -7.420 1.00 86.94 413 GLU A O 1
ATOM 3100 N N . HIS A 1 414 ? -4.636 11.654 -6.903 1.00 89.50 414 HIS A N 1
ATOM 3101 C CA . HIS A 1 414 ? -4.843 11.305 -5.500 1.00 89.50 414 HIS A CA 1
ATOM 3102 C C . HIS A 1 414 ? -5.886 10.194 -5.336 1.00 89.50 414 HIS A C 1
ATOM 3104 O O . HIS A 1 414 ? -6.624 10.162 -4.355 1.00 89.50 414 HIS A O 1
ATOM 3110 N N . ASN A 1 415 ? -5.985 9.314 -6.332 1.00 92.12 415 ASN A N 1
ATOM 3111 C CA . ASN A 1 415 ? -6.993 8.270 -6.421 1.00 92.12 415 ASN A CA 1
ATOM 3112 C C . ASN A 1 415 ? -6.416 6.887 -6.123 1.00 92.12 415 ASN A C 1
ATOM 3114 O O . ASN A 1 415 ? -5.276 6.586 -6.468 1.00 92.12 415 ASN A O 1
ATOM 3118 N N . LEU A 1 416 ? -7.278 6.016 -5.616 1.00 95.88 416 LEU A N 1
ATOM 3119 C CA . LEU A 1 416 ? -7.182 4.569 -5.732 1.00 95.88 416 LEU A CA 1
ATOM 3120 C C . LEU A 1 416 ? -8.517 4.078 -6.302 1.00 95.88 416 LEU A C 1
ATOM 3122 O O . LEU A 1 416 ? -9.522 4.041 -5.595 1.00 95.88 416 LEU A O 1
ATOM 3126 N N . PHE A 1 417 ? -8.554 3.768 -7.597 1.00 97.31 417 PHE A N 1
ATOM 3127 C CA . PHE A 1 417 ? -9.770 3.356 -8.304 1.00 97.31 417 PHE A CA 1
ATOM 3128 C C . PHE A 1 417 ? -9.716 1.876 -8.655 1.00 97.31 417 PHE A C 1
ATOM 3130 O O . PHE A 1 417 ? -8.753 1.433 -9.275 1.00 97.31 417 PHE A O 1
ATOM 3137 N N . GLY A 1 418 ? -10.759 1.136 -8.282 1.00 97.81 418 GLY A N 1
ATOM 3138 C CA . GLY A 1 418 ? -10.927 -0.271 -8.625 1.00 97.81 418 GLY A CA 1
ATOM 3139 C C . GLY A 1 418 ? -11.843 -0.428 -9.832 1.00 97.81 418 GLY A C 1
ATOM 3140 O O . GLY A 1 418 ? -12.970 0.071 -9.823 1.00 97.81 418 GLY A O 1
ATOM 3141 N N . TYR A 1 419 ? -11.370 -1.131 -10.854 1.00 98.19 419 TYR A N 1
ATOM 3142 C CA . TYR A 1 419 ? -12.143 -1.504 -12.034 1.00 98.19 419 TYR A CA 1
ATOM 3143 C C . TYR A 1 419 ? -12.361 -3.012 -12.056 1.00 98.19 419 TYR A C 1
ATOM 3145 O O . TYR A 1 419 ? -11.439 -3.784 -11.787 1.00 98.19 419 TYR A O 1
ATOM 3153 N N . ASP A 1 420 ? -13.576 -3.427 -12.394 1.00 97.75 420 ASP A N 1
ATOM 3154 C CA . ASP A 1 420 ? -13.893 -4.825 -12.638 1.00 97.75 420 ASP A CA 1
ATOM 3155 C C . ASP A 1 420 ? -13.271 -5.273 -13.970 1.00 97.75 420 ASP A C 1
ATOM 3157 O O . ASP A 1 420 ? -13.411 -4.629 -15.012 1.00 97.75 420 ASP A O 1
ATOM 3161 N N . THR A 1 421 ? -12.534 -6.376 -13.922 1.00 96.75 421 THR A N 1
ATOM 3162 C CA . THR A 1 421 ? -11.701 -6.874 -15.027 1.00 96.75 421 THR A CA 1
ATOM 3163 C C . THR A 1 421 ? -12.513 -7.459 -16.182 1.00 96.75 421 THR A C 1
ATOM 3165 O O . THR A 1 421 ? -12.004 -7.509 -17.308 1.00 96.75 421 THR A O 1
ATOM 3168 N N . ALA A 1 422 ? -13.758 -7.877 -15.931 1.00 95.62 422 ALA A N 1
ATOM 3169 C CA . ALA A 1 422 ? -14.644 -8.452 -16.938 1.00 95.62 422 ALA A CA 1
ATOM 3170 C C . ALA A 1 422 ? -15.465 -7.376 -17.663 1.00 95.62 422 ALA A C 1
ATOM 3172 O O . ALA A 1 422 ? -15.618 -7.431 -18.880 1.00 95.62 422 ALA A O 1
ATOM 3173 N N . THR A 1 423 ? -15.976 -6.390 -16.924 1.00 96.81 423 THR A N 1
ATOM 3174 C CA . THR A 1 423 ? -16.908 -5.369 -17.433 1.00 96.81 423 THR A CA 1
ATOM 3175 C C . THR A 1 423 ? -16.254 -4.024 -17.747 1.00 96.81 423 THR A C 1
ATOM 3177 O O . THR A 1 423 ? -16.916 -3.143 -18.296 1.00 96.81 423 THR A O 1
ATOM 3180 N N . ASN A 1 424 ? -14.983 -3.839 -17.370 1.00 96.94 424 ASN A N 1
ATOM 3181 C CA . ASN A 1 424 ? -14.249 -2.571 -17.444 1.00 96.94 424 ASN A CA 1
ATOM 3182 C C . ASN A 1 424 ? -14.897 -1.415 -16.646 1.00 96.94 424 ASN A C 1
ATOM 3184 O O . ASN A 1 424 ? -14.487 -0.264 -16.790 1.00 96.94 424 ASN A O 1
ATOM 3188 N N . GLN A 1 425 ? -15.886 -1.685 -15.786 1.00 97.25 425 GLN A N 1
ATOM 3189 C CA . GLN A 1 425 ? -16.562 -0.654 -14.994 1.00 97.25 425 GLN A CA 1
ATOM 3190 C C . GLN A 1 425 ? -15.771 -0.304 -13.735 1.00 97.25 425 GLN A C 1
ATOM 3192 O O . GLN A 1 425 ? -15.251 -1.187 -13.051 1.00 97.25 425 GLN A O 1
ATOM 3197 N N . ARG A 1 426 ? -15.727 0.987 -13.379 1.00 97.31 426 ARG A N 1
ATOM 3198 C CA . ARG A 1 426 ? -15.214 1.418 -12.073 1.00 97.31 426 ARG A CA 1
ATOM 3199 C C . ARG A 1 426 ? -16.212 1.025 -10.984 1.00 97.31 426 ARG A C 1
ATOM 3201 O O . ARG A 1 426 ? -17.336 1.516 -10.977 1.00 97.31 426 ARG A O 1
ATOM 3208 N N . VAL A 1 427 ? -15.779 0.171 -10.064 1.00 96.88 427 VAL A N 1
ATOM 3209 C CA . VAL A 1 427 ? -16.603 -0.443 -9.005 1.00 96.88 427 VAL A CA 1
ATOM 3210 C C . VAL A 1 427 ? -16.226 0.016 -7.597 1.00 96.88 427 VAL A C 1
ATOM 3212 O O . VAL A 1 427 ? -16.972 -0.235 -6.656 1.00 96.88 427 VAL A O 1
ATOM 3215 N N . SER A 1 428 ? -15.087 0.691 -7.435 1.00 97.19 428 SER A N 1
ATOM 3216 C CA . SER A 1 428 ? -14.707 1.333 -6.174 1.00 97.19 428 SER A CA 1
ATOM 3217 C C . SER A 1 428 ? -13.808 2.541 -6.409 1.00 97.19 428 SER A C 1
ATOM 3219 O O . SER A 1 428 ? -13.126 2.649 -7.436 1.00 97.19 428 SER A O 1
ATOM 3221 N N . GLY A 1 429 ? -13.770 3.452 -5.439 1.00 95.81 429 GLY A N 1
ATOM 3222 C CA . GLY A 1 429 ? -12.840 4.569 -5.465 1.00 95.81 429 GLY A CA 1
ATOM 3223 C C . GLY A 1 429 ? -12.581 5.169 -4.097 1.00 95.81 429 GLY A C 1
ATOM 3224 O O . GLY A 1 429 ? -13.495 5.319 -3.294 1.00 95.81 429 GLY A O 1
ATOM 3225 N N . ALA A 1 430 ? -11.330 5.543 -3.857 1.00 94.44 430 ALA A N 1
ATOM 3226 C CA . ALA A 1 430 ? -10.930 6.363 -2.727 1.00 94.44 430 ALA A CA 1
ATOM 3227 C C . ALA A 1 430 ? -10.073 7.533 -3.218 1.00 94.44 430 ALA A C 1
ATOM 3229 O O . ALA A 1 430 ? -9.260 7.368 -4.127 1.00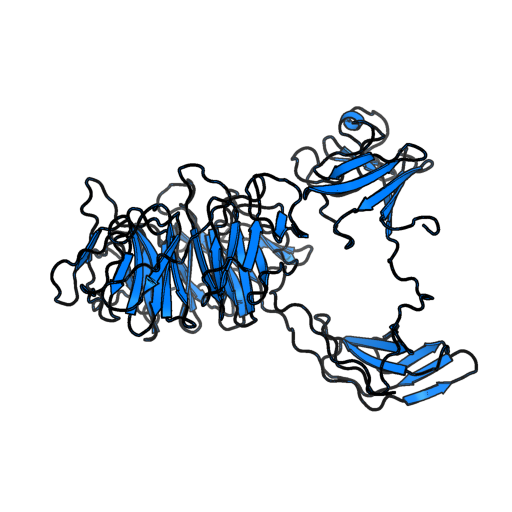 94.44 430 ALA A O 1
ATOM 3230 N N . MET A 1 431 ? -10.255 8.709 -2.619 1.00 91.12 431 MET A N 1
ATOM 3231 C CA . MET A 1 431 ? -9.496 9.922 -2.945 1.00 91.12 431 MET A CA 1
ATOM 3232 C C . MET A 1 431 ? -8.795 10.463 -1.705 1.00 91.12 431 MET A C 1
ATOM 3234 O O . MET A 1 431 ? -9.410 10.476 -0.646 1.00 91.12 431 MET A O 1
ATOM 3238 N N . THR A 1 432 ? -7.569 10.972 -1.815 1.00 87.06 432 THR A N 1
ATOM 3239 C CA . THR A 1 432 ? -6.834 11.561 -0.679 1.00 87.06 432 THR A CA 1
ATOM 3240 C C . THR A 1 432 ? -6.789 13.106 -0.711 1.00 87.06 432 THR A C 1
ATOM 3242 O O . THR A 1 432 ? -6.592 13.746 0.320 1.00 87.06 432 THR A O 1
ATOM 3245 N N . PHE A 1 433 ? -7.129 13.749 -1.843 1.00 80.69 433 PHE A N 1
ATOM 3246 C CA . PHE A 1 433 ? -7.252 15.220 -2.027 1.00 80.69 433 PHE A CA 1
ATOM 3247 C C . PHE A 1 433 ? -5.992 16.044 -1.709 1.00 80.69 433 PHE A C 1
ATOM 3249 O O . PHE A 1 433 ? -4.962 15.505 -1.337 1.00 80.69 433 PHE A O 1
ATOM 3256 N N . ASN A 1 434 ? -6.057 17.375 -1.856 1.00 68.06 434 ASN A N 1
ATOM 3257 C CA . ASN A 1 434 ? -4.924 18.310 -1.760 1.00 68.06 434 ASN A CA 1
ATOM 3258 C C . ASN A 1 434 ? -3.972 18.118 -0.564 1.00 68.06 434 ASN A C 1
ATOM 3260 O O . ASN A 1 434 ? -2.791 18.414 -0.703 1.00 68.06 434 ASN A O 1
ATOM 3264 N N . ASN A 1 435 ? -4.457 17.654 0.592 1.00 64.50 435 ASN A N 1
ATOM 3265 C CA . ASN A 1 435 ? -3.597 17.395 1.755 1.00 64.50 435 ASN A CA 1
ATOM 3266 C C . ASN A 1 435 ? -3.058 15.942 1.767 1.00 64.50 435 ASN A C 1
ATOM 3268 O O . ASN A 1 435 ? -2.000 15.657 2.317 1.00 64.50 435 ASN A O 1
ATOM 3272 N N . GLY A 1 436 ? -3.771 15.039 1.093 1.00 64.75 436 GLY A N 1
ATOM 3273 C CA . GLY A 1 436 ? -3.531 13.610 0.974 1.00 64.75 436 GLY A CA 1
ATOM 3274 C C . GLY A 1 436 ? -2.683 13.147 -0.227 1.00 64.75 436 GLY A C 1
ATOM 3275 O O . GLY A 1 436 ? -2.466 11.954 -0.371 1.00 64.75 436 GLY A O 1
ATOM 3276 N N . GLY A 1 437 ? -2.199 14.041 -1.090 1.00 79.69 437 GLY A N 1
ATOM 3277 C CA . GLY A 1 437 ? -1.154 13.758 -2.089 1.00 79.69 437 GLY A CA 1
ATOM 3278 C C . GLY A 1 437 ? -1.324 12.566 -3.062 1.00 79.69 437 GLY A C 1
ATOM 3279 O O . GLY A 1 437 ? -2.317 11.844 -3.053 1.00 79.69 437 GLY A O 1
ATOM 3280 N N . ASP A 1 438 ? -0.332 12.359 -3.926 1.00 87.31 438 ASP A N 1
ATOM 3281 C CA . ASP A 1 438 ? -0.360 11.324 -4.967 1.00 87.31 438 ASP A CA 1
ATOM 3282 C C . ASP A 1 438 ? -0.324 9.915 -4.366 1.00 87.31 438 ASP A C 1
ATOM 3284 O O . ASP A 1 438 ? 0.431 9.664 -3.421 1.00 87.31 438 ASP A O 1
ATOM 3288 N N . LEU A 1 439 ? -1.072 8.976 -4.958 1.00 92.25 439 LEU A N 1
ATOM 3289 C CA . LEU A 1 439 ? -0.879 7.546 -4.694 1.00 92.25 439 LEU A CA 1
ATOM 3290 C C . LEU A 1 439 ? 0.355 7.067 -5.469 1.00 92.25 439 LEU A C 1
ATOM 3292 O O . LEU A 1 439 ? 0.483 7.322 -6.664 1.00 92.25 439 LEU A O 1
ATOM 3296 N N . GLN A 1 440 ? 1.272 6.384 -4.787 1.00 92.69 440 GLN A N 1
ATOM 3297 C CA . GLN A 1 440 ? 2.637 6.136 -5.263 1.00 92.69 440 GLN A CA 1
ATOM 3298 C C . GLN A 1 440 ? 2.942 4.660 -5.504 1.00 92.69 440 GLN A C 1
ATOM 3300 O O . GLN A 1 440 ? 3.609 4.328 -6.481 1.00 92.69 440 GLN A O 1
ATOM 3305 N N . ALA A 1 441 ? 2.458 3.769 -4.644 1.00 96.38 441 ALA A N 1
ATOM 3306 C CA . ALA A 1 441 ? 2.631 2.332 -4.790 1.00 96.38 441 ALA A CA 1
ATOM 3307 C C . ALA A 1 441 ? 1.419 1.588 -4.228 1.00 96.38 441 ALA A C 1
ATOM 3309 O O . ALA A 1 441 ? 0.705 2.089 -3.362 1.00 96.38 441 ALA A O 1
ATOM 3310 N N . THR A 1 442 ? 1.200 0.374 -4.720 1.00 98.12 442 THR A N 1
ATOM 3311 C CA . THR A 1 442 ? 0.194 -0.554 -4.213 1.00 98.12 442 THR A CA 1
ATOM 3312 C C . THR A 1 442 ? 0.774 -1.958 -4.169 1.00 98.12 442 THR A C 1
ATOM 3314 O O . THR A 1 442 ? 1.684 -2.292 -4.926 1.00 98.12 442 THR A O 1
ATOM 3317 N N . THR A 1 443 ? 0.256 -2.779 -3.263 1.00 98.12 443 THR A N 1
ATOM 3318 C CA . THR A 1 443 ? 0.523 -4.218 -3.218 1.00 98.12 443 THR A CA 1
ATOM 3319 C C . THR A 1 443 ? -0.697 -4.938 -2.656 1.00 98.12 443 THR A C 1
ATOM 3321 O O . THR A 1 443 ? -1.454 -4.351 -1.882 1.00 98.12 443 THR A O 1
ATOM 3324 N N . VAL A 1 444 ? -0.895 -6.195 -3.042 1.00 97.31 444 VAL A N 1
ATOM 3325 C CA . VAL A 1 444 ? -2.019 -7.021 -2.589 1.00 97.31 444 VAL A CA 1
ATOM 3326 C C . VAL A 1 444 ? -1.460 -8.176 -1.774 1.00 97.31 444 VAL A C 1
ATOM 3328 O O . VAL A 1 444 ? -0.589 -8.904 -2.243 1.00 97.31 444 VAL A O 1
ATOM 3331 N N . SER A 1 445 ? -1.959 -8.335 -0.553 1.00 96.62 445 SER A N 1
ATOM 3332 C CA . SER A 1 445 ? -1.580 -9.424 0.338 1.00 96.62 445 SER A CA 1
ATOM 3333 C C . SER A 1 445 ? -2.333 -10.711 0.008 1.00 96.62 445 SER A C 1
ATOM 3335 O O . SER A 1 445 ? -3.449 -10.691 -0.515 1.00 96.62 445 SER A O 1
ATOM 3337 N N . ALA A 1 446 ? -1.778 -11.847 0.435 1.00 93.25 446 ALA A N 1
ATOM 3338 C CA . ALA A 1 446 ? -2.461 -13.140 0.366 1.00 93.25 446 ALA A CA 1
ATOM 3339 C C . ALA A 1 446 ? -3.773 -13.190 1.182 1.00 93.25 446 ALA A C 1
ATOM 3341 O O . ALA A 1 446 ? -4.608 -14.056 0.945 1.00 93.25 446 ALA A O 1
ATOM 3342 N N . LYS A 1 447 ? -3.976 -12.255 2.124 1.00 92.50 447 LYS A N 1
ATOM 3343 C CA . LYS A 1 447 ? -5.196 -12.134 2.940 1.00 92.50 447 LYS A CA 1
ATOM 3344 C C . LYS A 1 447 ? -6.281 -11.269 2.282 1.00 92.50 447 LYS A C 1
ATOM 3346 O O . LYS A 1 447 ? -7.241 -10.902 2.949 1.00 92.50 447 LYS A O 1
ATOM 3351 N N . GLY A 1 448 ? -6.126 -10.911 1.005 1.00 94.31 448 GLY A N 1
ATOM 3352 C CA . GLY A 1 448 ? -7.108 -10.091 0.292 1.00 94.31 448 GLY A CA 1
ATOM 3353 C C . GLY A 1 448 ? -7.116 -8.628 0.736 1.00 94.31 448 GLY A C 1
ATOM 3354 O O . GLY A 1 448 ? -8.139 -7.962 0.627 1.00 94.31 448 GLY A O 1
ATOM 3355 N N . VAL A 1 449 ? -5.985 -8.114 1.229 1.00 97.31 449 VAL A N 1
ATOM 3356 C CA . VAL A 1 449 ? -5.824 -6.693 1.568 1.00 97.31 449 VAL A CA 1
ATOM 3357 C C . VAL A 1 449 ? -5.008 -6.017 0.481 1.00 97.31 449 VAL A C 1
ATOM 3359 O O . VAL A 1 449 ? -3.896 -6.456 0.195 1.00 97.31 449 VAL A O 1
ATOM 3362 N N . ILE A 1 450 ? -5.512 -4.925 -0.087 1.00 97.94 450 ILE A N 1
ATOM 3363 C CA . ILE A 1 450 ? -4.691 -4.018 -0.884 1.00 97.94 450 ILE A CA 1
ATOM 3364 C C . ILE A 1 450 ? -4.150 -2.909 0.015 1.00 97.94 450 ILE A C 1
ATOM 3366 O O . ILE A 1 450 ? -4.903 -2.166 0.644 1.00 97.94 450 ILE A O 1
ATOM 3370 N N . TYR A 1 451 ? -2.829 -2.786 0.063 1.00 98.31 451 TYR A N 1
ATOM 3371 C CA . TYR A 1 451 ? -2.161 -1.635 0.651 1.00 98.31 451 TYR A CA 1
ATOM 3372 C C . TYR A 1 451 ? -1.848 -0.633 -0.448 1.00 98.31 451 TYR A C 1
ATOM 3374 O O . TYR A 1 451 ? -1.369 -1.011 -1.517 1.00 98.31 451 TYR A O 1
ATOM 3382 N N . GLY A 1 452 ? -2.098 0.641 -0.176 1.00 96.62 452 GLY A N 1
ATOM 3383 C CA . GLY A 1 452 ? -1.814 1.748 -1.083 1.00 96.62 452 GLY A CA 1
ATOM 3384 C C . GLY A 1 452 ? -1.070 2.846 -0.344 1.00 96.62 452 GLY A C 1
ATOM 3385 O O . GLY A 1 452 ? -1.451 3.203 0.772 1.00 96.62 452 GLY A O 1
ATOM 3386 N N . SER A 1 453 ? -0.000 3.363 -0.940 1.00 94.12 453 SER A N 1
ATOM 3387 C CA . SER A 1 453 ? 0.822 4.409 -0.344 1.00 94.12 453 SER A CA 1
ATOM 3388 C C . SER A 1 453 ? 0.642 5.761 -1.002 1.00 94.12 453 SER A C 1
ATOM 3390 O O . SER A 1 453 ? 0.398 5.855 -2.200 1.00 94.12 453 SER A O 1
ATOM 3392 N N . CYS A 1 454 ? 0.853 6.809 -0.216 1.00 88.56 454 CYS A N 1
ATOM 3393 C CA . CYS A 1 454 ? 0.873 8.198 -0.641 1.00 88.56 454 CYS A CA 1
ATOM 3394 C C . CYS A 1 454 ? 2.061 8.943 -0.008 1.00 88.56 454 CYS A C 1
ATOM 3396 O O . CYS A 1 454 ? 2.646 8.501 0.986 1.00 88.56 454 CYS A O 1
ATOM 3398 N N . HIS A 1 455 ? 2.358 10.151 -0.493 1.00 83.81 455 HIS A N 1
ATOM 3399 C CA . HIS A 1 455 ? 3.216 11.114 0.224 1.00 83.81 455 HIS A CA 1
ATOM 3400 C C . HIS A 1 455 ? 2.461 11.996 1.216 1.00 83.81 455 HIS A C 1
ATOM 3402 O O . HIS A 1 455 ? 2.767 13.172 1.401 1.00 83.81 455 HIS A O 1
ATOM 3408 N N . CYS A 1 456 ? 1.458 11.414 1.857 1.00 77.12 456 CYS A N 1
ATOM 3409 C CA . CYS A 1 456 ? 0.473 12.140 2.623 1.00 77.12 456 CYS A CA 1
ATOM 3410 C C . CYS A 1 456 ? 0.254 11.619 4.027 1.00 77.12 456 CYS A C 1
ATOM 3412 O O . CYS A 1 456 ? 0.622 10.494 4.347 1.00 77.12 456 CYS A O 1
ATOM 3414 N N . SER A 1 457 ? -0.373 12.443 4.863 1.00 75.00 457 SER A N 1
ATOM 3415 C CA . SER A 1 457 ? -0.709 12.079 6.236 1.00 75.00 457 SER A CA 1
ATOM 3416 C C . SER A 1 457 ? -2.008 12.759 6.678 1.00 75.00 457 SER A C 1
ATOM 3418 O O . SER A 1 457 ? -2.031 13.451 7.697 1.00 75.00 457 SER A O 1
ATOM 3420 N N . ASP A 1 458 ? -3.070 12.591 5.886 1.00 79.19 458 ASP A N 1
ATOM 3421 C CA . ASP A 1 458 ? -4.398 13.140 6.169 1.00 79.19 458 ASP A CA 1
ATOM 3422 C C . ASP A 1 458 ? -5.474 12.045 6.049 1.00 79.19 458 ASP A C 1
ATOM 3424 O O . ASP A 1 458 ? -5.563 11.195 6.930 1.00 79.19 458 ASP A O 1
ATOM 3428 N N . ALA A 1 459 ? -6.295 12.042 4.995 1.00 84.12 459 ALA A N 1
ATOM 3429 C CA . ALA A 1 459 ? -7.463 11.165 4.895 1.00 84.12 459 ALA A CA 1
ATOM 3430 C C . ALA A 1 459 ? -7.627 10.498 3.533 1.00 84.12 459 ALA A C 1
ATOM 3432 O O . ALA A 1 459 ? -7.229 11.056 2.514 1.00 84.12 459 ALA A O 1
ATOM 3433 N N . ALA A 1 460 ? -8.309 9.355 3.539 1.00 89.81 460 ALA A N 1
ATOM 3434 C CA . ALA A 1 460 ? -8.853 8.687 2.369 1.00 89.81 460 ALA A CA 1
ATOM 3435 C C . ALA A 1 460 ? -10.388 8.750 2.404 1.00 89.81 460 ALA A C 1
ATOM 3437 O O . ALA A 1 460 ? -11.019 8.349 3.381 1.00 89.81 460 ALA A O 1
ATOM 3438 N N . TYR A 1 461 ? -10.986 9.264 1.333 1.00 91.06 461 TYR A N 1
ATOM 3439 C CA . TYR A 1 461 ? -12.423 9.482 1.190 1.00 91.06 461 TYR A CA 1
ATOM 3440 C C . TYR A 1 461 ? -13.003 8.424 0.251 1.00 91.06 461 TYR A C 1
ATOM 3442 O O . TYR A 1 461 ? -12.757 8.467 -0.956 1.00 91.06 461 TYR A O 1
ATOM 3450 N N . GLN A 1 462 ? -13.757 7.485 0.816 1.00 93.38 462 GLN A N 1
ATOM 3451 C CA . GLN A 1 462 ? -14.396 6.368 0.121 1.00 93.38 462 GLN A CA 1
ATOM 3452 C C . GLN A 1 462 ? -15.537 6.846 -0.787 1.00 93.38 462 GLN A C 1
ATOM 3454 O O . GLN A 1 462 ? -16.244 7.795 -0.453 1.00 93.38 462 GLN A O 1
ATOM 3459 N N . ASP A 1 463 ? -15.727 6.171 -1.919 1.00 94.00 463 ASP A N 1
ATOM 3460 C CA . ASP A 1 463 ? -16.730 6.436 -2.963 1.00 94.00 463 ASP A CA 1
ATOM 3461 C C . ASP A 1 463 ? -16.660 7.846 -3.554 1.00 94.00 463 ASP A C 1
ATOM 3463 O O . ASP A 1 463 ? -17.626 8.389 -4.090 1.00 94.00 463 ASP A O 1
ATOM 3467 N N . MET A 1 464 ? -15.475 8.443 -3.471 1.00 91.81 464 MET A N 1
ATOM 3468 C CA . MET A 1 464 ? -15.184 9.731 -4.062 1.00 91.81 464 MET A CA 1
ATOM 3469 C C . MET A 1 464 ? -14.441 9.542 -5.380 1.00 91.81 464 MET A C 1
ATOM 3471 O O . MET A 1 464 ? -13.468 8.797 -5.456 1.00 91.81 464 MET A O 1
ATOM 3475 N N . TYR A 1 465 ? -14.888 10.247 -6.418 1.00 92.44 465 TYR A N 1
ATOM 3476 C CA . TYR A 1 465 ? -14.389 10.053 -7.787 1.00 92.44 465 TYR A CA 1
ATOM 3477 C C . TYR A 1 465 ? -13.947 11.339 -8.477 1.00 92.44 465 TYR A C 1
ATOM 3479 O O . TYR A 1 465 ? -13.474 11.296 -9.609 1.00 92.44 465 TYR A O 1
ATOM 3487 N N . VAL A 1 466 ? -14.119 12.488 -7.824 1.00 88.88 466 VAL A N 1
ATOM 3488 C CA . VAL A 1 466 ? -13.788 13.802 -8.378 1.00 88.88 466 VAL A CA 1
ATOM 3489 C C . VAL A 1 466 ? -12.814 14.531 -7.467 1.00 88.88 466 VAL A C 1
ATOM 3491 O O . VAL A 1 466 ? -12.837 14.371 -6.250 1.00 88.88 4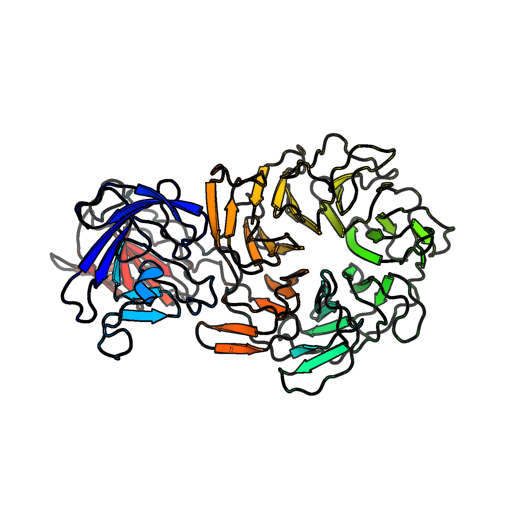66 VAL A O 1
ATOM 3494 N N . TRP A 1 467 ? -11.967 15.360 -8.065 1.00 84.62 467 TRP A N 1
ATOM 3495 C CA . TRP A 1 467 ? -10.941 16.120 -7.355 1.00 84.62 467 TRP A CA 1
ATOM 3496 C C . TRP A 1 467 ? -11.491 17.188 -6.400 1.00 84.62 467 TRP A C 1
ATOM 3498 O O . TRP A 1 467 ? -10.841 17.567 -5.429 1.00 84.62 467 TRP A O 1
ATOM 3508 N N . SER A 1 468 ? -12.682 17.714 -6.673 1.00 84.00 468 SER A N 1
ATOM 3509 C CA . SER A 1 468 ? -13.270 18.788 -5.873 1.00 84.00 468 SER A CA 1
ATOM 3510 C C . SER A 1 468 ? -14.071 18.215 -4.712 1.00 84.00 468 SER A C 1
ATOM 3512 O O . SER A 1 468 ? -15.014 17.455 -4.931 1.00 84.00 468 SER A O 1
ATOM 3514 N N . MET A 1 469 ? -13.740 18.613 -3.479 1.00 82.44 469 MET A N 1
ATOM 3515 C CA . MET A 1 469 ? -14.514 18.225 -2.299 1.00 82.44 469 MET A CA 1
ATOM 3516 C C . MET A 1 469 ? -15.958 18.726 -2.433 1.00 82.44 469 MET A C 1
ATOM 3518 O O . MET A 1 469 ? -16.220 19.919 -2.302 1.00 82.44 469 MET A O 1
ATOM 3522 N N . ASN A 1 470 ? -16.889 17.810 -2.694 1.00 84.44 470 ASN A N 1
ATOM 3523 C CA . ASN A 1 470 ? -18.312 18.108 -2.888 1.00 84.44 470 ASN A CA 1
ATOM 3524 C C . ASN A 1 470 ? -19.221 17.321 -1.924 1.00 84.44 470 ASN A C 1
ATOM 3526 O O . ASN A 1 470 ? -20.438 17.343 -2.069 1.00 84.44 470 ASN A O 1
ATOM 3530 N N . GLY A 1 471 ? -18.633 16.587 -0.971 1.00 81.62 471 GLY A N 1
ATOM 3531 C CA . GLY A 1 471 ? -19.375 15.772 -0.012 1.00 81.62 471 GLY A CA 1
ATOM 3532 C C . GLY A 1 471 ? -19.968 14.471 -0.566 1.00 81.62 471 GLY A C 1
ATOM 3533 O O . GLY A 1 471 ? -20.749 13.860 0.151 1.00 81.62 471 GLY A O 1
ATOM 3534 N N . SER A 1 472 ? -19.603 14.010 -1.769 1.00 86.94 472 SER A N 1
ATOM 3535 C CA . SER A 1 472 ? -20.146 12.774 -2.384 1.00 86.94 472 SER A CA 1
ATOM 3536 C C . SER A 1 472 ? -19.452 11.475 -1.953 1.00 86.94 472 SER A C 1
ATOM 3538 O O . SER A 1 472 ? -19.687 10.436 -2.548 1.00 86.94 472 SER A O 1
ATOM 3540 N N . TRP A 1 473 ? -18.602 11.515 -0.928 1.00 89.81 473 TRP A N 1
ATOM 3541 C CA . TRP A 1 473 ? -17.982 10.321 -0.343 1.00 89.81 473 TRP A CA 1
ATOM 3542 C C . TRP A 1 473 ? -18.975 9.517 0.519 1.00 89.81 473 TRP A C 1
ATOM 3544 O O . TRP A 1 473 ? -20.025 10.039 0.873 1.00 89.81 473 TRP A O 1
ATOM 3554 N N . SER A 1 474 ? -18.682 8.287 0.924 1.00 89.38 474 SER A N 1
ATOM 3555 C CA . SER A 1 474 ? -19.514 7.522 1.879 1.00 89.38 474 SER A CA 1
ATOM 3556 C C . SER A 1 474 ? -18.892 7.476 3.273 1.00 89.38 474 SER A C 1
ATOM 3558 O O . SER A 1 474 ? -19.577 7.640 4.281 1.00 89.38 474 SER A O 1
ATOM 3560 N N . ARG A 1 475 ? -17.564 7.375 3.320 1.00 87.38 475 ARG A N 1
ATOM 3561 C CA . ARG A 1 475 ? -16.752 7.312 4.531 1.00 87.38 475 ARG A CA 1
ATOM 3562 C C . ARG A 1 475 ? -15.464 8.106 4.349 1.00 87.38 475 ARG A C 1
ATOM 3564 O O . ARG A 1 475 ? -15.000 8.292 3.226 1.00 87.38 475 ARG A O 1
ATOM 3571 N N . VAL A 1 476 ? -14.882 8.562 5.451 1.00 86.81 476 VAL A N 1
ATOM 3572 C CA . VAL A 1 476 ? -13.528 9.103 5.448 1.00 86.81 476 VAL A CA 1
ATOM 3573 C C . VAL A 1 476 ? -12.767 8.608 6.671 1.00 86.81 476 VAL A C 1
ATOM 3575 O O . VAL A 1 476 ? -13.261 8.684 7.795 1.00 86.81 476 VAL A O 1
ATOM 3578 N N . ASP A 1 477 ? -11.576 8.077 6.428 1.00 86.75 477 ASP A N 1
ATOM 3579 C CA . ASP A 1 477 ? -10.688 7.517 7.442 1.00 86.75 477 ASP A CA 1
ATOM 3580 C C . ASP A 1 477 ? -9.275 8.093 7.274 1.00 86.75 477 ASP A C 1
ATOM 3582 O O . ASP A 1 477 ? -8.932 8.661 6.235 1.00 86.75 477 ASP A O 1
ATOM 3586 N N . GLU A 1 478 ? -8.453 7.962 8.312 1.00 84.25 478 GLU A N 1
ATOM 3587 C CA . GLU A 1 478 ? -7.072 8.438 8.302 1.00 84.25 478 GLU A CA 1
ATOM 3588 C C . GLU A 1 478 ? -6.170 7.561 7.422 1.00 84.25 478 GLU A C 1
ATOM 3590 O O . GLU A 1 478 ? -6.297 6.337 7.405 1.00 84.25 478 GLU A O 1
ATOM 3595 N N . ILE A 1 479 ? -5.218 8.201 6.742 1.00 87.31 479 ILE A N 1
ATOM 3596 C CA . ILE A 1 479 ? -4.111 7.550 6.039 1.00 87.31 479 ILE A CA 1
ATOM 3597 C C . ILE A 1 479 ? -2.805 8.262 6.408 1.00 87.31 479 ILE A C 1
ATOM 3599 O O . ILE A 1 479 ? -2.701 9.482 6.271 1.00 87.31 479 ILE A O 1
ATOM 3603 N N . LYS A 1 480 ? -1.790 7.517 6.863 1.00 87.44 480 LYS A N 1
ATOM 3604 C CA . LYS A 1 480 ? -0.437 8.041 7.127 1.00 87.44 480 LYS A CA 1
ATOM 3605 C C . LYS A 1 480 ? 0.581 7.290 6.298 1.00 87.44 480 LYS A C 1
ATOM 3607 O O . LYS A 1 480 ? 1.045 6.222 6.686 1.00 87.44 480 LYS A O 1
ATOM 3612 N N . TRP A 1 481 ? 0.935 7.862 5.155 1.00 91.69 481 TRP A N 1
ATOM 3613 C CA . TRP A 1 481 ? 1.828 7.310 4.133 1.00 91.69 481 TRP A CA 1
ATOM 3614 C C . TRP A 1 481 ? 1.342 6.020 3.472 1.00 91.69 481 TRP A C 1
ATOM 3616 O O . TRP A 1 481 ? 1.654 5.807 2.307 1.00 91.69 481 TRP A O 1
ATOM 3626 N N . VAL A 1 482 ? 0.604 5.167 4.184 1.00 95.56 482 VAL A N 1
ATOM 3627 C CA . VAL A 1 482 ? 0.040 3.901 3.718 1.00 95.56 482 VAL A CA 1
ATOM 3628 C C . VAL A 1 482 ? -1.342 3.713 4.340 1.00 95.56 482 VAL A C 1
ATOM 3630 O O . VAL A 1 482 ? -1.523 3.953 5.532 1.00 95.56 482 VAL A O 1
ATOM 3633 N N . GLY A 1 483 ? -2.303 3.285 3.527 1.00 95.44 483 GLY A N 1
ATOM 3634 C CA . GLY A 1 483 ? -3.627 2.833 3.952 1.00 95.44 483 GLY A CA 1
ATOM 3635 C C . GLY A 1 483 ? -3.872 1.389 3.521 1.00 95.44 483 GLY A C 1
ATOM 3636 O O . GLY A 1 483 ? -3.086 0.822 2.753 1.00 95.44 483 GLY A O 1
ATOM 3637 N N . ALA A 1 484 ? -4.964 0.803 4.005 1.00 97.12 484 ALA A N 1
ATOM 3638 C CA . ALA A 1 484 ? -5.385 -0.548 3.645 1.00 97.12 484 ALA A CA 1
ATOM 3639 C C . ALA A 1 484 ? -6.856 -0.569 3.224 1.00 97.12 484 ALA A C 1
ATOM 3641 O O . ALA A 1 484 ? -7.701 0.053 3.870 1.00 97.12 484 ALA A O 1
ATOM 3642 N N . TRP A 1 485 ? -7.162 -1.330 2.179 1.00 97.50 485 TRP A N 1
ATOM 3643 C CA . TRP A 1 485 ? -8.516 -1.582 1.702 1.00 97.50 485 TRP A CA 1
ATOM 3644 C C . TRP A 1 485 ? -8.724 -3.080 1.493 1.00 97.50 485 TRP A C 1
ATOM 3646 O O . TRP A 1 485 ? -7.776 -3.830 1.254 1.00 97.50 485 TRP A O 1
ATOM 3656 N N . ASP A 1 486 ? -9.973 -3.514 1.562 1.00 96.88 486 ASP A N 1
ATOM 3657 C CA . ASP A 1 486 ? -10.369 -4.843 1.129 1.00 96.88 486 ASP A CA 1
ATOM 3658 C C . ASP A 1 486 ? -10.200 -4.943 -0.393 1.00 96.88 486 ASP A C 1
ATOM 3660 O O . ASP A 1 486 ? -10.663 -4.085 -1.150 1.00 96.88 486 ASP A O 1
ATOM 3664 N N . ALA A 1 487 ? -9.494 -5.968 -0.860 1.00 96.88 487 ALA A N 1
ATOM 3665 C CA . ALA A 1 487 ? -9.158 -6.115 -2.271 1.00 96.88 487 ALA A CA 1
ATOM 3666 C C . ALA A 1 487 ? -10.333 -6.632 -3.125 1.00 96.88 487 ALA A C 1
ATOM 3668 O O . ALA A 1 487 ? -10.282 -6.548 -4.354 1.00 96.88 487 ALA A O 1
ATOM 3669 N N . ALA A 1 488 ? -11.386 -7.169 -2.505 1.00 95.81 488 ALA A N 1
ATOM 3670 C CA . ALA A 1 488 ? -12.576 -7.650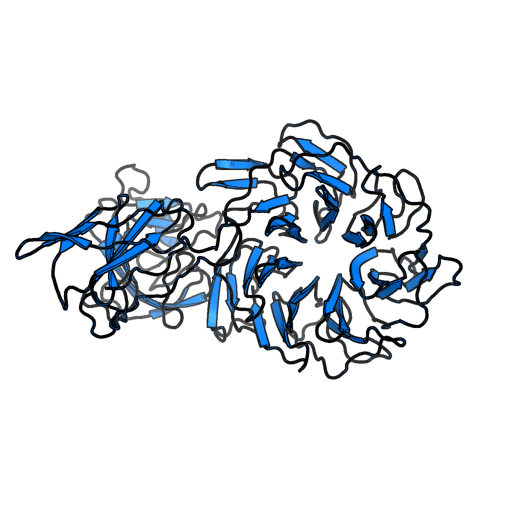 -3.197 1.00 95.81 488 ALA A CA 1
ATOM 3671 C C . ALA A 1 488 ? -13.652 -6.563 -3.324 1.00 95.81 488 ALA A C 1
ATOM 3673 O O . ALA A 1 488 ? -14.362 -6.528 -4.331 1.00 95.81 488 ALA A O 1
ATOM 3674 N N . THR A 1 489 ? -13.779 -5.671 -2.338 1.00 96.31 489 THR A N 1
ATOM 3675 C CA . THR A 1 489 ? -14.800 -4.609 -2.311 1.00 96.31 489 THR A CA 1
ATOM 3676 C C . THR A 1 489 ? -14.228 -3.226 -2.612 1.00 96.31 489 THR A C 1
ATOM 3678 O O . THR A 1 489 ? -14.910 -2.396 -3.218 1.00 96.31 489 THR A O 1
ATOM 3681 N N . GLY A 1 490 ? -12.959 -2.983 -2.274 1.00 96.12 490 GLY A N 1
ATOM 3682 C CA . GLY A 1 490 ? -12.336 -1.661 -2.305 1.00 96.12 490 GLY A CA 1
ATOM 3683 C C . GLY A 1 490 ? -12.735 -0.765 -1.131 1.00 96.12 490 GLY A C 1
ATOM 3684 O O . GLY A 1 490 ? -12.541 0.445 -1.225 1.00 96.12 490 GLY A O 1
ATOM 3685 N N . GLU A 1 491 ? -13.306 -1.329 -0.065 1.00 95.31 491 GLU A N 1
ATOM 3686 C CA . GLU A 1 491 ? -13.645 -0.605 1.162 1.00 95.31 491 GLU A CA 1
ATOM 3687 C C . GLU A 1 491 ? -12.417 -0.416 2.054 1.00 95.31 491 GLU A C 1
ATOM 3689 O O . GLU A 1 491 ? -11.613 -1.328 2.233 1.00 95.31 491 GLU A O 1
ATOM 3694 N N . HIS A 1 492 ? -12.271 0.770 2.640 1.00 93.12 492 HIS A N 1
ATOM 3695 C CA . HIS A 1 492 ? -11.162 1.061 3.542 1.00 93.12 492 HIS A CA 1
ATOM 3696 C C . HIS A 1 492 ? -11.245 0.255 4.854 1.00 93.12 492 HIS A C 1
ATOM 3698 O O . HIS A 1 492 ? -12.280 0.218 5.520 1.00 93.12 492 HIS A O 1
ATOM 3704 N N . LEU A 1 493 ? -10.122 -0.338 5.269 1.00 93.88 493 LEU A N 1
ATOM 3705 C CA . LEU A 1 493 ? -10.013 -1.224 6.438 1.00 93.88 493 LEU A CA 1
ATOM 3706 C C . LEU A 1 493 ? -9.593 -0.499 7.726 1.00 93.88 493 LEU A C 1
ATOM 3708 O O . LEU A 1 493 ? -9.258 -1.140 8.719 1.00 93.88 493 LEU A O 1
ATOM 3712 N N . LYS A 1 494 ? -9.630 0.840 7.729 1.00 90.31 494 LYS A N 1
ATOM 3713 C CA . LYS A 1 494 ? -9.374 1.692 8.910 1.00 90.31 494 LYS A CA 1
ATOM 3714 C C . LYS A 1 494 ? -7.995 1.449 9.540 1.00 90.31 494 LYS A C 1
ATOM 3716 O O . LYS A 1 494 ? -7.840 1.534 10.757 1.00 90.31 494 LYS A O 1
ATOM 3721 N N . TRP A 1 495 ? -6.999 1.150 8.711 1.00 93.31 495 TRP A N 1
ATOM 3722 C CA . TRP A 1 495 ? -5.637 0.864 9.148 1.00 93.31 495 TRP A CA 1
ATOM 3723 C C . TRP A 1 495 ? -4.650 1.885 8.589 1.00 93.31 495 TRP A C 1
ATOM 3725 O O . TRP A 1 495 ? -4.715 2.260 7.420 1.00 93.31 495 TRP A O 1
ATOM 3735 N N . THR A 1 496 ? -3.702 2.285 9.431 1.00 91.94 496 THR A N 1
ATOM 3736 C CA . THR A 1 496 ? -2.565 3.133 9.078 1.00 91.94 496 THR A CA 1
ATOM 3737 C C . THR A 1 496 ? -1.376 2.762 9.968 1.00 91.94 496 THR A C 1
ATOM 3739 O O . THR A 1 496 ? -1.587 2.398 11.131 1.00 91.94 496 THR A O 1
ATOM 3742 N N . PRO A 1 497 ? -0.120 2.888 9.501 1.00 94.12 497 PRO A N 1
ATOM 3743 C CA . PRO A 1 497 ? 1.029 2.724 10.380 1.00 94.12 497 PRO A CA 1
ATOM 3744 C C . PRO A 1 497 ? 1.037 3.795 11.482 1.00 94.12 497 PRO A C 1
ATOM 3746 O O . PRO A 1 497 ? 0.733 4.970 11.244 1.00 94.12 497 PRO A O 1
ATOM 3749 N N . PHE A 1 498 ? 1.429 3.398 12.691 1.00 92.19 498 PHE A N 1
ATOM 3750 C CA . PHE A 1 498 ? 1.524 4.292 13.839 1.00 92.19 498 PHE A CA 1
ATOM 3751 C C . PHE A 1 498 ? 2.788 5.162 13.747 1.00 92.19 498 PHE A C 1
ATOM 3753 O O . PHE A 1 498 ? 3.909 4.664 13.841 1.00 92.19 498 PHE A O 1
ATOM 3760 N N . GLU A 1 499 ? 2.589 6.469 13.547 1.00 88.56 499 GLU A N 1
ATOM 3761 C CA . GLU A 1 499 ? 3.618 7.528 13.602 1.00 88.56 499 GLU A CA 1
ATOM 3762 C C . GLU A 1 499 ? 4.906 7.248 12.797 1.00 88.56 499 GLU A C 1
ATOM 3764 O O . GLU A 1 499 ? 6.019 7.606 13.187 1.00 88.56 499 GLU A O 1
ATOM 3769 N N . LEU A 1 500 ? 4.763 6.640 11.616 1.00 92.44 500 LEU A N 1
ATOM 3770 C CA . LEU A 1 500 ? 5.870 6.471 10.677 1.00 92.44 500 LEU A CA 1
ATOM 3771 C C . LEU A 1 500 ? 6.355 7.841 10.169 1.00 92.44 500 LEU A C 1
ATOM 3773 O O . LEU A 1 500 ? 5.555 8.704 9.808 1.00 92.44 500 LEU A O 1
ATOM 3777 N N . SER A 1 501 ? 7.671 8.054 10.128 1.00 91.88 501 SER A N 1
ATOM 3778 C CA . SER A 1 501 ? 8.271 9.352 9.795 1.00 91.88 501 SER A CA 1
ATOM 3779 C C . SER A 1 501 ? 9.167 9.280 8.563 1.00 91.88 501 SER A C 1
ATOM 3781 O O . SER A 1 501 ? 10.143 8.531 8.534 1.00 91.88 501 SER A O 1
ATOM 3783 N N . SER A 1 502 ? 8.868 10.111 7.562 1.00 90.38 502 SER A N 1
ATOM 3784 C CA . SER A 1 502 ? 9.654 10.291 6.332 1.00 90.38 502 SER A CA 1
ATOM 3785 C C . SER A 1 502 ? 10.561 11.523 6.436 1.00 90.38 502 SER A C 1
ATOM 3787 O O . SER A 1 502 ? 10.105 12.609 6.809 1.00 90.38 502 SER A O 1
ATOM 3789 N N . ARG A 1 503 ? 11.843 11.382 6.066 1.00 89.56 503 ARG A N 1
ATOM 3790 C CA . ARG A 1 503 ? 12.848 12.456 6.173 1.00 89.56 503 ARG A CA 1
ATOM 3791 C C . ARG A 1 503 ? 12.482 13.690 5.357 1.00 89.56 503 ARG A C 1
ATOM 3793 O O . ARG A 1 503 ? 12.677 14.815 5.818 1.00 89.56 503 ARG A O 1
ATOM 3800 N N . ARG A 1 504 ? 12.009 13.485 4.127 1.00 87.88 504 ARG A N 1
ATOM 3801 C CA . ARG A 1 504 ? 11.691 14.555 3.169 1.00 87.88 504 ARG A CA 1
ATOM 3802 C C . ARG A 1 504 ? 10.193 14.715 2.940 1.00 87.88 504 ARG A C 1
ATOM 3804 O O . ARG A 1 504 ? 9.814 15.507 2.084 1.00 87.88 504 ARG A O 1
ATOM 3811 N N . LYS A 1 505 ? 9.355 14.005 3.706 1.00 86.88 505 LYS A N 1
ATOM 3812 C CA . LYS A 1 505 ? 7.897 13.936 3.510 1.00 86.88 505 LYS A CA 1
ATOM 3813 C C . LYS A 1 505 ? 7.526 13.466 2.104 1.00 86.88 505 LYS A C 1
ATOM 3815 O O . LYS A 1 505 ? 6.568 13.946 1.514 1.00 86.88 505 LYS A O 1
ATOM 3820 N N . THR A 1 506 ? 8.324 12.556 1.556 1.00 86.12 506 THR A N 1
ATOM 3821 C CA . THR A 1 506 ? 8.130 12.050 0.198 1.00 86.12 506 THR A CA 1
ATOM 3822 C C . THR A 1 506 ? 7.224 10.835 0.141 1.00 86.12 506 THR A C 1
ATOM 3824 O O . THR A 1 506 ? 6.911 10.430 -0.964 1.00 86.12 506 THR A O 1
ATOM 3827 N N . GLY A 1 507 ? 6.789 10.272 1.271 1.00 88.19 507 GLY A N 1
ATOM 3828 C CA . GLY A 1 507 ? 5.897 9.111 1.283 1.00 88.19 507 GLY A CA 1
ATOM 3829 C C . GLY A 1 507 ? 6.565 7.769 1.073 1.00 88.19 507 GLY A C 1
ATOM 3830 O O . GLY A 1 507 ? 7.794 7.660 1.014 1.00 88.19 507 GLY A O 1
ATOM 3831 N N . ALA A 1 508 ? 5.715 6.750 0.972 1.00 93.62 508 ALA A N 1
ATOM 3832 C CA . ALA A 1 508 ? 6.116 5.403 0.606 1.00 93.62 508 ALA A CA 1
ATOM 3833 C C . ALA A 1 508 ? 6.054 5.223 -0.917 1.00 93.62 508 ALA A C 1
ATOM 3835 O O . ALA A 1 508 ? 5.011 5.401 -1.537 1.00 93.62 508 ALA A O 1
ATOM 3836 N N . TRP A 1 509 ? 7.176 4.819 -1.506 1.00 94.94 509 TRP A N 1
ATOM 3837 C CA . TRP A 1 509 ? 7.367 4.628 -2.948 1.00 94.94 509 TRP A CA 1
ATOM 3838 C C . TRP A 1 509 ? 7.447 3.166 -3.367 1.00 94.94 509 TRP A C 1
ATOM 3840 O O . TRP A 1 509 ? 7.500 2.876 -4.557 1.00 94.94 509 TRP A O 1
ATOM 3850 N N . ALA A 1 510 ? 7.480 2.256 -2.400 1.00 97.25 510 ALA A N 1
ATOM 3851 C CA . ALA A 1 510 ? 7.473 0.828 -2.643 1.00 97.25 510 ALA A CA 1
ATOM 3852 C C . ALA A 1 510 ? 6.676 0.136 -1.549 1.00 97.25 510 ALA A C 1
ATOM 3854 O O . ALA A 1 510 ? 6.868 0.426 -0.366 1.00 97.25 510 ALA A O 1
ATOM 3855 N N . LEU A 1 511 ? 5.823 -0.796 -1.952 1.00 98.56 511 LEU A N 1
ATOM 3856 C CA . LEU A 1 511 ? 5.114 -1.693 -1.057 1.00 98.56 511 LEU A CA 1
ATOM 3857 C C . LEU A 1 511 ? 5.276 -3.119 -1.579 1.00 98.56 511 LEU A C 1
ATOM 3859 O O . LEU A 1 511 ? 5.187 -3.348 -2.783 1.00 98.56 511 LEU A O 1
ATOM 3863 N N . THR A 1 512 ? 5.486 -4.072 -0.680 1.00 98.44 512 THR A N 1
ATOM 3864 C CA . THR A 1 512 ? 5.316 -5.499 -0.978 1.00 98.44 512 THR A CA 1
ATOM 3865 C C . THR A 1 512 ? 4.850 -6.224 0.270 1.00 98.44 512 THR A C 1
ATOM 3867 O O . THR A 1 512 ? 5.152 -5.790 1.382 1.00 98.44 512 THR A O 1
ATOM 3870 N N . THR A 1 513 ? 4.162 -7.347 0.102 1.00 97.94 513 THR A N 1
ATOM 3871 C CA . THR A 1 513 ? 4.002 -8.321 1.183 1.00 97.94 513 THR A CA 1
ATOM 3872 C C . THR A 1 513 ? 4.962 -9.481 0.994 1.00 97.94 513 THR A C 1
ATOM 3874 O O . THR A 1 513 ? 5.192 -9.900 -0.140 1.00 97.94 513 THR A O 1
ATOM 3877 N N . ASP A 1 514 ? 5.532 -9.979 2.086 1.00 97.50 514 ASP A N 1
ATOM 3878 C CA . ASP A 1 514 ? 6.383 -11.167 2.064 1.00 97.50 514 ASP A CA 1
ATOM 3879 C C . ASP A 1 514 ? 5.578 -12.466 2.245 1.00 97.50 514 ASP A C 1
ATOM 3881 O O . ASP A 1 514 ? 4.363 -12.457 2.468 1.00 97.50 514 ASP A O 1
ATOM 3885 N N . ASN A 1 515 ? 6.261 -13.604 2.142 1.00 95.81 515 ASN A N 1
ATOM 3886 C CA . ASN A 1 515 ? 5.669 -14.934 2.303 1.00 95.81 515 ASN A CA 1
ATOM 3887 C C . ASN A 1 515 ? 5.174 -15.260 3.727 1.00 95.81 515 ASN A C 1
ATOM 3889 O O . ASN A 1 515 ? 4.453 -16.243 3.890 1.00 95.81 515 ASN A O 1
ATOM 3893 N N . TYR A 1 516 ? 5.523 -14.465 4.743 1.00 94.44 516 TYR A N 1
ATOM 3894 C CA . TYR A 1 516 ? 4.941 -14.560 6.088 1.00 94.44 516 TYR A CA 1
ATOM 3895 C C . TYR A 1 516 ? 3.696 -13.667 6.240 1.00 94.44 516 TYR A C 1
ATOM 3897 O O . TYR A 1 516 ? 3.025 -13.690 7.275 1.00 94.44 516 TYR A O 1
ATOM 3905 N N . GLY A 1 517 ? 3.361 -12.895 5.202 1.00 94.94 517 GLY A N 1
ATOM 3906 C CA . GLY A 1 517 ? 2.258 -11.943 5.183 1.00 94.94 517 GLY A CA 1
ATOM 3907 C C . GLY A 1 517 ? 2.608 -10.582 5.783 1.00 94.94 517 GLY A C 1
ATOM 3908 O O . GLY A 1 517 ? 1.699 -9.781 6.001 1.00 94.94 517 GLY A O 1
ATOM 3909 N N . ASN A 1 518 ? 3.885 -10.303 6.066 1.00 97.31 518 ASN A N 1
ATOM 3910 C CA . ASN A 1 518 ? 4.295 -9.001 6.585 1.00 97.31 518 ASN A CA 1
ATOM 3911 C C . ASN A 1 518 ? 4.329 -7.978 5.453 1.00 97.31 518 ASN A C 1
ATOM 3913 O O . ASN A 1 518 ? 4.688 -8.293 4.318 1.00 97.31 518 ASN A O 1
ATOM 3917 N N . LEU A 1 519 ? 4.018 -6.729 5.776 1.00 98.56 519 LEU A N 1
ATOM 3918 C CA . LEU A 1 519 ? 4.097 -5.611 4.845 1.00 98.56 519 LEU A CA 1
ATOM 3919 C C . LEU A 1 519 ? 5.464 -4.932 4.956 1.00 98.56 519 LEU A C 1
ATOM 3921 O O . LEU A 1 519 ? 5.883 -4.534 6.042 1.00 98.56 519 LEU A O 1
ATOM 3925 N N . TRP A 1 520 ? 6.116 -4.722 3.818 1.00 98.62 520 TRP A N 1
ATOM 3926 C CA . TRP A 1 520 ? 7.331 -3.925 3.684 1.00 98.62 520 TRP A CA 1
ATOM 3927 C C . TRP A 1 520 ? 6.992 -2.588 3.036 1.00 98.62 520 TRP A C 1
ATOM 3929 O O . TRP A 1 520 ? 6.382 -2.536 1.967 1.00 98.62 520 TRP A O 1
ATOM 3939 N N . VAL A 1 521 ? 7.402 -1.503 3.689 1.00 98.50 521 VAL A N 1
ATOM 3940 C CA . VAL A 1 521 ? 7.084 -0.126 3.311 1.00 98.50 521 VAL A CA 1
ATOM 3941 C C . VAL A 1 521 ? 8.378 0.634 3.058 1.00 98.50 521 VAL A C 1
ATOM 3943 O O . VAL A 1 521 ? 9.138 0.913 3.982 1.00 98.50 521 VAL A O 1
ATOM 3946 N N . GLY A 1 522 ? 8.633 0.969 1.798 1.00 97.75 522 GLY A N 1
ATOM 3947 C CA . GLY A 1 522 ? 9.865 1.594 1.328 1.00 97.75 522 GLY A CA 1
ATOM 3948 C C . GLY A 1 522 ? 9.655 3.050 0.952 1.00 97.75 522 GLY A C 1
ATOM 3949 O O . GLY A 1 522 ? 8.630 3.418 0.387 1.00 97.75 522 GLY A O 1
ATOM 3950 N N . GLY A 1 523 ? 10.631 3.890 1.260 1.00 95.88 523 GLY A N 1
ATOM 3951 C CA . GLY A 1 523 ? 10.622 5.313 0.968 1.00 95.88 523 GLY A CA 1
ATOM 3952 C C . GLY A 1 523 ? 11.925 5.953 1.434 1.00 95.88 523 GLY A C 1
ATOM 3953 O O . GLY A 1 523 ? 13.020 5.492 1.118 1.00 95.88 523 GLY A O 1
ATOM 3954 N N . ASP A 1 524 ? 11.821 7.037 2.192 1.00 94.44 524 ASP A N 1
ATOM 3955 C CA . ASP A 1 524 ? 12.943 7.662 2.901 1.00 94.44 524 ASP A CA 1
ATOM 3956 C C . ASP A 1 524 ? 12.651 7.768 4.407 1.00 94.44 524 ASP A C 1
ATOM 3958 O O . ASP A 1 524 ? 12.934 8.776 5.066 1.00 94.44 524 ASP A O 1
ATOM 3962 N N . PHE A 1 525 ? 12.029 6.713 4.934 1.00 95.56 525 PHE A N 1
ATOM 3963 C CA . PHE A 1 525 ? 11.635 6.622 6.331 1.00 95.56 525 PHE A CA 1
ATOM 3964 C C . PHE A 1 525 ? 12.848 6.581 7.251 1.00 95.56 525 PHE A C 1
ATOM 3966 O O . PHE A 1 525 ? 13.821 5.882 6.972 1.00 95.56 525 PHE A O 1
ATOM 3973 N N . THR A 1 526 ? 12.773 7.341 8.343 1.00 94.81 526 THR A N 1
ATOM 3974 C CA . THR A 1 526 ? 13.859 7.489 9.324 1.00 94.81 526 THR A CA 1
ATOM 3975 C C . THR A 1 526 ? 13.497 7.020 10.720 1.00 94.81 526 THR A C 1
ATOM 3977 O O . THR A 1 526 ? 14.401 6.801 11.525 1.00 94.81 526 THR A O 1
ATOM 3980 N N . LEU A 1 527 ? 12.205 6.912 11.028 1.00 95.31 527 LEU A N 1
ATOM 3981 C CA . LEU A 1 527 ? 11.731 6.519 12.349 1.00 95.31 527 LEU A CA 1
ATOM 3982 C C . LEU A 1 527 ? 10.366 5.841 12.263 1.00 95.31 527 LEU A C 1
ATOM 3984 O O . LEU A 1 527 ? 9.488 6.301 11.529 1.00 95.31 527 LEU A O 1
ATOM 3988 N N . SER A 1 528 ? 10.195 4.796 13.066 1.00 96.06 528 SER A N 1
ATOM 3989 C CA . SER A 1 528 ? 8.950 4.065 13.262 1.00 96.06 528 SER A CA 1
ATOM 3990 C C . SER A 1 528 ? 8.780 3.710 14.734 1.00 96.06 528 SER A C 1
ATOM 3992 O O . SER A 1 528 ? 9.738 3.702 15.511 1.00 96.06 528 SER A O 1
ATOM 3994 N N . HIS A 1 529 ? 7.554 3.368 15.109 1.00 96.56 529 HIS A N 1
ATOM 3995 C CA . HIS A 1 529 ? 7.211 2.902 16.445 1.00 96.56 529 HIS A CA 1
ATOM 3996 C C . HIS A 1 529 ? 7.105 1.381 16.481 1.00 96.56 529 HIS A C 1
ATOM 3998 O O . HIS A 1 529 ? 6.446 0.792 15.629 1.00 96.56 529 HIS A O 1
ATOM 4004 N N . THR A 1 530 ? 7.739 0.764 17.476 1.00 96.19 530 THR A N 1
ATOM 4005 C CA . THR A 1 530 ? 7.630 -0.684 17.755 1.00 96.19 530 THR A CA 1
ATOM 4006 C C . THR A 1 530 ? 6.547 -0.986 18.793 1.00 96.19 530 THR A C 1
ATOM 4008 O O . THR A 1 530 ? 6.091 -2.118 18.902 1.00 96.19 530 THR A O 1
ATOM 4011 N N . ASP A 1 531 ? 6.113 0.043 19.525 1.00 94.00 531 ASP A N 1
ATOM 4012 C CA . ASP A 1 531 ? 4.861 0.116 20.276 1.00 94.00 531 ASP A CA 1
ATOM 4013 C C . ASP A 1 531 ? 4.482 1.592 20.513 1.00 94.00 531 ASP A C 1
ATOM 4015 O O . ASP A 1 531 ? 5.111 2.506 19.975 1.00 94.00 531 ASP A O 1
ATOM 4019 N N . ALA A 1 532 ? 3.473 1.843 21.350 1.00 90.50 532 ALA A N 1
ATOM 4020 C CA . ALA A 1 532 ? 2.981 3.183 21.669 1.00 90.50 532 ALA A CA 1
ATOM 4021 C C . ALA A 1 532 ? 4.035 4.157 22.246 1.00 90.50 532 ALA A C 1
ATOM 4023 O O . ALA A 1 532 ? 3.824 5.365 22.210 1.00 90.50 532 ALA A O 1
ATOM 4024 N N . THR A 1 533 ? 5.154 3.667 22.785 1.00 92.31 533 THR A N 1
ATOM 4025 C CA . THR A 1 533 ? 6.145 4.462 23.536 1.00 92.31 533 THR A CA 1
ATOM 4026 C C . THR A 1 533 ? 7.580 4.326 23.025 1.00 92.31 533 THR A C 1
ATOM 4028 O O . THR A 1 533 ? 8.408 5.198 23.291 1.00 92.31 533 THR A O 1
ATOM 4031 N N . ARG A 1 534 ? 7.899 3.253 22.293 1.00 95.12 534 ARG A N 1
ATOM 4032 C CA . ARG A 1 534 ? 9.255 2.935 21.833 1.00 95.12 534 ARG A CA 1
ATOM 4033 C C . ARG A 1 534 ? 9.411 3.154 20.338 1.00 95.12 534 ARG A C 1
ATOM 4035 O O . ARG A 1 534 ? 8.724 2.535 19.524 1.00 95.12 534 ARG A O 1
ATOM 4042 N N . THR A 1 535 ? 10.400 3.965 19.984 1.00 96.00 535 THR A N 1
ATOM 4043 C CA . THR A 1 535 ? 10.793 4.248 18.603 1.00 96.00 535 THR A CA 1
ATOM 4044 C C . THR A 1 535 ? 12.054 3.488 18.203 1.00 96.00 535 THR A C 1
ATOM 4046 O O . THR A 1 535 ? 12.841 3.059 19.050 1.00 96.00 535 THR A O 1
ATOM 4049 N N . GLN A 1 536 ? 12.254 3.335 16.897 1.00 95.94 536 GLN A N 1
ATOM 4050 C CA . GLN A 1 536 ? 13.488 2.826 16.305 1.00 95.94 536 GLN A CA 1
ATOM 4051 C C . GLN A 1 536 ? 13.890 3.668 15.094 1.00 95.94 536 GLN A C 1
ATOM 4053 O O . GLN A 1 536 ? 13.059 4.358 14.501 1.00 95.94 536 GLN A O 1
ATOM 4058 N N . TRP A 1 537 ? 15.167 3.598 14.722 1.00 96.81 537 TRP A N 1
ATOM 4059 C CA . TRP A 1 537 ? 15.645 4.154 13.462 1.00 96.81 537 TRP A CA 1
ATOM 4060 C C . TRP A 1 537 ? 15.234 3.259 12.290 1.00 96.81 537 TRP A C 1
ATOM 4062 O O . TRP A 1 537 ? 15.308 2.035 12.384 1.00 96.81 537 TRP A O 1
ATOM 4072 N N . ASN A 1 538 ? 14.881 3.883 11.169 1.00 96.44 538 ASN A N 1
ATOM 4073 C CA . ASN A 1 538 ? 14.700 3.216 9.885 1.00 96.44 538 ASN A CA 1
ATOM 4074 C C . ASN A 1 538 ? 15.713 3.753 8.875 1.00 96.44 538 ASN A C 1
ATOM 4076 O O . ASN A 1 538 ? 15.930 4.960 8.773 1.00 96.44 538 ASN A O 1
ATOM 4080 N N . GLY A 1 539 ? 16.309 2.860 8.093 1.00 95.75 539 GLY A N 1
ATOM 4081 C CA . GLY A 1 539 ? 17.118 3.227 6.936 1.00 95.75 539 GLY A CA 1
ATOM 4082 C C . GLY A 1 539 ? 16.318 3.062 5.656 1.00 95.75 539 GLY A C 1
ATOM 4083 O O . GLY A 1 539 ? 16.479 2.070 4.955 1.00 95.75 539 GLY A O 1
ATOM 4084 N N . GLY A 1 540 ? 15.411 3.994 5.366 1.00 96.12 540 GLY A N 1
ATOM 4085 C CA . GLY A 1 540 ? 14.655 4.023 4.113 1.00 96.12 540 GLY A CA 1
ATOM 4086 C C . GLY A 1 540 ? 13.440 3.090 4.038 1.00 96.12 540 GLY A C 1
ATOM 4087 O O . GLY A 1 540 ? 12.615 3.284 3.150 1.00 96.12 540 GLY A O 1
ATOM 4088 N N . PHE A 1 541 ? 13.262 2.135 4.953 1.00 97.81 541 PHE A N 1
ATOM 4089 C CA . PHE A 1 541 ? 12.076 1.273 4.985 1.00 97.81 541 PHE A CA 1
ATOM 4090 C C . PHE A 1 541 ? 11.666 0.845 6.400 1.00 97.81 541 PHE A C 1
ATOM 4092 O O . PHE A 1 541 ? 12.468 0.888 7.335 1.00 97.81 541 PHE A O 1
ATOM 4099 N N . ALA A 1 542 ? 10.413 0.415 6.538 1.00 97.56 542 ALA A N 1
ATOM 4100 C CA . ALA A 1 542 ? 9.850 -0.211 7.731 1.00 97.56 542 ALA A CA 1
ATOM 4101 C C . ALA A 1 542 ? 9.119 -1.509 7.352 1.00 97.56 542 ALA A C 1
ATOM 4103 O O . ALA A 1 542 ? 8.613 -1.635 6.236 1.00 97.56 542 ALA A O 1
ATOM 4104 N N . ARG A 1 543 ? 9.056 -2.461 8.284 1.00 97.38 543 ARG A N 1
ATOM 4105 C CA . ARG A 1 543 ? 8.313 -3.720 8.145 1.00 97.38 543 ARG A CA 1
ATOM 4106 C C . ARG A 1 543 ? 7.206 -3.769 9.194 1.00 97.38 543 ARG A C 1
ATOM 4108 O O . ARG A 1 543 ? 7.426 -3.312 10.309 1.00 97.38 543 ARG A O 1
ATOM 4115 N N . TYR A 1 544 ? 6.051 -4.322 8.850 1.00 97.81 544 TYR A N 1
ATOM 4116 C CA . TYR A 1 544 ? 4.895 -4.476 9.734 1.00 97.81 544 TYR A CA 1
ATOM 4117 C C . TYR A 1 544 ? 4.448 -5.928 9.717 1.00 97.81 544 TYR A C 1
ATOM 4119 O O . TYR A 1 544 ? 4.097 -6.450 8.657 1.00 97.81 544 TYR A O 1
ATOM 4127 N N . ASP A 1 545 ? 4.497 -6.575 10.878 1.00 95.62 545 ASP A N 1
ATOM 4128 C CA . ASP A 1 545 ? 4.258 -8.010 10.963 1.00 95.62 545 ASP A CA 1
ATOM 4129 C C . ASP A 1 545 ? 2.793 -8.364 10.724 1.00 95.62 545 ASP A C 1
ATOM 4131 O O . ASP A 1 545 ? 1.869 -7.635 11.104 1.00 95.62 545 ASP A O 1
ATOM 4135 N N . ASN A 1 546 ? 2.599 -9.509 10.080 1.00 93.44 546 ASN A N 1
ATOM 4136 C CA . ASN A 1 546 ? 1.300 -10.135 9.946 1.00 93.44 546 ASN A CA 1
ATOM 4137 C C . ASN A 1 546 ? 0.689 -10.399 11.328 1.00 93.44 546 ASN A C 1
ATOM 4139 O O . ASN A 1 546 ? 1.394 -10.747 12.273 1.00 93.44 546 ASN A O 1
ATOM 4143 N N . ARG A 1 547 ? -0.630 -10.245 11.436 1.00 89.50 547 ARG A N 1
ATOM 4144 C CA . ARG A 1 547 ? -1.377 -10.529 12.664 1.00 89.50 547 ARG A CA 1
ATOM 4145 C C . ARG A 1 547 ? -2.087 -11.862 12.563 1.00 89.50 547 ARG A C 1
ATOM 4147 O O . ARG A 1 547 ? -2.474 -12.271 11.462 1.00 89.50 547 ARG A O 1
ATOM 4154 N N . ASP A 1 548 ? -2.311 -12.487 13.711 1.00 88.12 548 ASP A N 1
ATOM 4155 C CA . ASP A 1 548 ? -3.262 -13.580 13.777 1.00 88.12 548 ASP A CA 1
ATOM 4156 C C . ASP A 1 548 ? -4.682 -13.060 13.509 1.00 88.12 548 ASP A C 1
ATOM 4158 O O . ASP A 1 548 ? -5.139 -12.074 14.091 1.00 88.12 548 ASP A O 1
ATOM 4162 N N . ASN A 1 549 ? -5.354 -13.704 12.564 1.00 89.25 549 ASN A N 1
ATOM 4163 C CA . ASN A 1 549 ? -6.745 -13.454 12.208 1.00 89.25 549 ASN A CA 1
ATOM 4164 C C . ASN A 1 549 ? -7.526 -14.770 12.090 1.00 89.25 549 ASN A C 1
ATOM 4166 O O . ASN A 1 549 ? -8.513 -14.837 11.351 1.00 89.25 549 ASN A O 1
ATOM 4170 N N . VAL A 1 550 ? -7.051 -15.815 12.767 1.00 91.12 550 VAL A N 1
ATOM 4171 C CA . VAL A 1 550 ? -7.733 -17.092 12.945 1.00 91.12 550 VAL A CA 1
ATOM 4172 C C . VAL A 1 550 ? -8.458 -17.033 14.283 1.00 91.12 550 VAL A C 1
ATOM 4174 O O . VAL A 1 550 ? -7.928 -16.552 15.273 1.00 91.12 550 VAL A O 1
ATOM 4177 N N . ALA A 1 551 ? -9.718 -17.456 14.309 1.00 94.19 551 ALA A N 1
ATOM 4178 C CA . ALA A 1 551 ? -10.449 -17.494 15.565 1.00 94.19 551 ALA A CA 1
ATOM 4179 C C . ALA A 1 551 ? -9.963 -18.671 16.426 1.00 94.19 551 ALA A C 1
ATOM 4181 O O . ALA A 1 551 ? -9.745 -19.753 15.873 1.00 94.19 551 ALA A O 1
ATOM 4182 N N . PRO A 1 552 ? -9.879 -18.506 17.759 1.00 96.31 552 PRO A N 1
ATOM 4183 C CA . PRO A 1 552 ? -9.632 -19.630 18.648 1.00 96.31 552 PRO A CA 1
ATOM 4184 C C . PRO A 1 552 ? -10.781 -20.647 18.573 1.00 96.31 552 PRO A C 1
ATOM 4186 O O . PRO A 1 552 ? -11.888 -20.342 18.115 1.00 96.31 552 PRO A O 1
ATOM 4189 N N . GLU A 1 553 ? -10.534 -21.856 19.070 1.00 97.12 553 GLU A N 1
ATOM 4190 C CA . GLU A 1 553 ? -11.574 -22.877 19.221 1.00 97.12 553 GLU A CA 1
ATOM 4191 C C . GLU A 1 553 ? -12.674 -22.426 20.192 1.00 97.12 553 GLU A C 1
ATOM 4193 O O . GLU A 1 553 ? -12.448 -21.617 21.098 1.00 97.12 553 GLU A O 1
ATOM 4198 N N . ALA A 1 554 ? -13.884 -22.962 20.018 1.00 96.81 554 ALA A N 1
ATOM 4199 C CA . ALA A 1 554 ? -14.979 -22.698 20.944 1.00 96.81 554 ALA A CA 1
ATOM 4200 C C . ALA A 1 554 ? -14.703 -23.360 22.310 1.00 96.81 554 ALA A C 1
ATOM 4202 O O . ALA A 1 554 ? -14.292 -24.525 22.355 1.00 96.81 554 ALA A O 1
ATOM 4203 N N . PRO A 1 555 ? -14.965 -22.672 23.439 1.00 97.44 555 PRO A N 1
ATOM 4204 C CA . PRO A 1 555 ? -14.989 -23.312 24.747 1.00 97.44 555 PRO A CA 1
ATOM 4205 C C . PRO A 1 555 ? -15.990 -24.468 24.765 1.00 97.44 555 PRO A C 1
ATOM 4207 O O . PRO A 1 555 ? -16.980 -24.470 24.033 1.00 97.44 555 PRO A O 1
ATOM 4210 N N . THR A 1 556 ? -15.763 -25.449 25.634 1.00 96.81 556 THR A N 1
ATOM 4211 C CA . THR A 1 556 ? -16.656 -26.610 25.761 1.00 96.81 556 THR A CA 1
ATOM 4212 C C . THR A 1 556 ? -17.104 -26.807 27.204 1.00 96.81 556 THR A C 1
ATOM 4214 O O . THR A 1 556 ? -16.568 -26.200 28.130 1.00 96.81 556 THR A O 1
ATOM 4217 N N . TYR A 1 557 ? -18.125 -27.645 27.399 1.00 95.88 557 TYR A N 1
ATOM 4218 C CA . TYR A 1 557 ? -18.623 -28.041 28.719 1.00 95.88 557 TYR A CA 1
ATOM 4219 C C . TYR A 1 557 ? -19.020 -26.866 29.637 1.00 95.88 557 TYR A C 1
ATOM 4221 O O . TYR A 1 557 ? -18.746 -26.868 30.845 1.00 95.88 557 TYR A O 1
ATOM 4229 N N . LEU A 1 558 ? -19.689 -25.866 29.049 1.00 97.50 558 LEU A N 1
ATOM 4230 C CA . LEU A 1 558 ? -20.348 -24.804 29.802 1.00 97.50 558 LEU A CA 1
ATOM 4231 C C . LEU A 1 558 ? -21.406 -25.406 30.733 1.00 97.50 558 LEU A C 1
ATOM 4233 O O . LEU A 1 558 ? -22.246 -26.199 30.314 1.00 97.50 558 LEU A O 1
ATOM 4237 N N . ARG A 1 559 ? -21.352 -25.032 32.010 1.00 96.88 559 ARG A N 1
ATOM 4238 C CA . ARG A 1 559 ? -22.284 -25.485 33.047 1.00 96.88 559 ARG A CA 1
ATOM 4239 C C . ARG A 1 559 ? -22.422 -24.450 34.154 1.00 96.88 559 ARG A C 1
ATOM 4241 O O . ARG A 1 559 ? -21.493 -23.690 34.421 1.00 96.88 559 ARG A O 1
ATOM 4248 N N . SER A 1 560 ? -23.539 -24.483 34.873 1.00 96.06 560 SER A N 1
ATOM 4249 C CA . SER A 1 560 ? -23.658 -23.796 36.162 1.00 96.06 560 SER A CA 1
ATOM 4250 C C . SER A 1 560 ? -22.977 -24.615 37.264 1.00 96.06 560 SER A C 1
ATOM 4252 O O . SER A 1 560 ? -23.314 -25.785 37.454 1.00 96.06 560 SER A O 1
ATOM 4254 N N . SER A 1 561 ? -22.053 -24.017 38.012 1.00 94.19 561 SER A N 1
ATOM 4255 C CA . SER A 1 561 ? -21.405 -24.633 39.182 1.00 94.19 561 SER A CA 1
ATOM 4256 C C . SER A 1 561 ? -22.062 -24.234 40.508 1.00 94.19 561 SER A C 1
ATOM 4258 O O . SER A 1 561 ? -22.005 -24.995 41.472 1.00 94.19 561 SER A O 1
ATOM 4260 N N . ALA A 1 562 ? -22.715 -23.072 40.552 1.00 94.00 562 ALA A N 1
ATOM 4261 C CA . ALA A 1 562 ? -23.524 -22.595 41.671 1.00 94.00 562 ALA A CA 1
ATOM 4262 C C . ALA A 1 562 ? -24.577 -21.592 41.173 1.00 94.00 562 ALA A C 1
ATOM 4264 O O . ALA A 1 562 ? -24.415 -20.992 40.112 1.00 94.00 562 ALA A O 1
ATOM 4265 N N . SER A 1 563 ? -25.652 -21.386 41.932 1.00 94.62 563 SER A N 1
ATOM 4266 C CA . SER A 1 563 ? -26.653 -20.356 41.633 1.00 94.62 563 SER A CA 1
ATOM 4267 C C . SER A 1 563 ? -27.415 -19.935 42.881 1.00 94.62 563 SER A C 1
ATOM 4269 O O . SER A 1 563 ? -27.620 -20.746 43.785 1.00 94.62 563 SER A O 1
ATOM 4271 N N . ASN A 1 564 ? -27.905 -18.701 42.886 1.00 94.12 564 ASN A N 1
ATOM 4272 C CA . ASN A 1 564 ? -28.905 -18.209 43.828 1.00 94.12 564 ASN A CA 1
ATOM 4273 C C . ASN A 1 564 ? -29.992 -17.417 43.066 1.00 94.12 564 ASN A C 1
ATOM 4275 O O . ASN A 1 564 ? -30.103 -17.500 41.838 1.00 94.12 564 ASN A O 1
ATOM 4279 N N . ASP A 1 565 ? -30.823 -16.668 43.789 1.00 92.44 565 ASP A N 1
ATOM 4280 C CA . ASP A 1 565 ? -31.931 -15.916 43.194 1.00 92.44 565 ASP A CA 1
ATOM 4281 C C . ASP A 1 565 ? -31.473 -14.762 42.282 1.00 92.44 565 ASP A C 1
ATOM 4283 O O . ASP A 1 565 ? -32.205 -14.386 41.367 1.00 92.44 565 ASP A O 1
ATOM 4287 N N . SER A 1 566 ? -30.268 -14.216 42.480 1.00 94.69 566 SER A N 1
ATOM 4288 C CA . SER A 1 566 ? -29.745 -13.055 41.747 1.00 94.69 566 SER A CA 1
ATOM 4289 C C . SER A 1 566 ? -28.576 -13.366 40.809 1.00 94.69 566 SER A C 1
ATOM 4291 O O . SER A 1 566 ? -28.401 -12.650 39.819 1.00 94.69 566 SER A O 1
ATOM 4293 N N . THR A 1 567 ? -27.796 -14.418 41.064 1.00 96.88 567 THR A N 1
ATOM 4294 C CA . THR A 1 567 ? -26.586 -14.753 40.297 1.00 96.88 567 THR A CA 1
ATOM 4295 C C . THR A 1 567 ? -26.485 -16.238 39.948 1.00 96.88 567 THR A C 1
ATOM 4297 O O . THR A 1 567 ? -27.108 -17.108 40.564 1.00 96.88 567 THR A O 1
ATOM 4300 N N . VAL A 1 568 ? -25.689 -16.529 38.920 1.00 97.44 568 VAL A N 1
ATOM 4301 C CA . VAL A 1 568 ? -25.234 -17.875 38.561 1.00 97.44 568 VAL A CA 1
ATOM 4302 C C . VAL A 1 568 ? -23.723 -17.852 38.372 1.00 97.44 568 VAL A C 1
ATOM 4304 O O . VAL A 1 568 ? -23.179 -16.943 37.745 1.00 97.44 568 VAL A O 1
ATOM 4307 N N . THR A 1 569 ? -23.046 -18.863 38.900 1.00 98.12 569 THR A N 1
ATOM 4308 C CA . THR A 1 569 ? -21.634 -19.114 38.625 1.00 98.12 569 THR A CA 1
ATOM 4309 C C . THR A 1 569 ? -21.540 -20.102 37.477 1.00 98.12 569 THR A C 1
ATOM 4311 O O . THR A 1 569 ? -22.007 -21.237 37.584 1.00 98.12 569 THR A O 1
ATOM 4314 N N . LEU A 1 570 ? -20.953 -19.661 36.371 1.00 98.38 570 LEU A N 1
ATOM 4315 C CA . LEU A 1 570 ? -20.701 -20.467 35.182 1.00 98.38 570 LEU A CA 1
ATOM 4316 C C . LEU A 1 570 ? -19.272 -20.998 35.214 1.00 98.38 570 LEU A C 1
ATOM 4318 O O . LEU A 1 570 ? -18.374 -20.289 35.662 1.00 98.38 570 LEU A O 1
ATOM 4322 N N . ALA A 1 571 ? -19.066 -22.210 34.705 1.00 98.25 571 ALA A N 1
ATOM 4323 C CA . ALA A 1 571 ? -17.754 -22.815 34.494 1.00 98.25 571 ALA A CA 1
ATOM 4324 C C . ALA A 1 571 ? -17.702 -23.550 33.146 1.00 98.25 571 ALA A C 1
ATOM 4326 O O . ALA A 1 571 ? -18.718 -24.083 32.700 1.00 98.25 571 ALA A O 1
ATOM 4327 N N . TRP A 1 572 ? -16.530 -23.596 32.515 1.00 98.12 572 TRP A N 1
ATOM 4328 C CA . TRP A 1 572 ? -16.291 -24.237 31.213 1.00 98.12 572 TRP A CA 1
ATOM 4329 C C . TRP A 1 572 ? -14.873 -24.823 31.131 1.00 98.12 572 TRP A C 1
ATOM 4331 O O . TRP A 1 572 ? -14.075 -24.669 32.056 1.00 98.12 572 TRP A O 1
ATOM 4341 N N . GLU A 1 573 ? -14.566 -25.529 30.045 1.00 97.56 573 GLU A N 1
ATOM 4342 C CA . GLU A 1 573 ? -13.211 -25.992 29.721 1.00 97.56 573 GLU A CA 1
ATOM 4343 C C . GLU A 1 573 ? -12.443 -24.928 28.935 1.00 97.56 573 GLU A C 1
ATOM 4345 O O . GLU A 1 573 ? -12.991 -24.262 28.051 1.00 97.56 573 GLU A O 1
ATOM 4350 N N . GLY A 1 574 ? -11.165 -24.765 29.275 1.00 93.81 574 GLY A N 1
ATOM 4351 C CA . GLY A 1 574 ? -10.317 -23.727 28.701 1.00 93.81 574 GLY A CA 1
ATOM 4352 C C . GLY A 1 574 ? -9.894 -24.004 27.259 1.00 93.81 574 GLY A C 1
ATOM 4353 O O . GLY A 1 574 ? -9.760 -25.151 26.837 1.00 93.81 574 GLY A O 1
ATOM 4354 N N . VAL A 1 575 ? -9.625 -22.930 26.523 1.00 97.06 575 VAL A N 1
ATOM 4355 C CA . VAL A 1 575 ? -9.059 -22.944 25.171 1.00 97.06 575 VAL A CA 1
ATOM 4356 C C . VAL A 1 575 ? -7.618 -22.447 25.258 1.00 97.06 575 VAL A C 1
ATOM 4358 O O . VAL A 1 575 ? -7.360 -21.423 25.885 1.00 97.06 575 VAL A O 1
ATOM 4361 N N . ALA A 1 576 ? -6.674 -23.180 24.660 1.00 94.38 576 ALA A N 1
ATOM 4362 C CA . ALA A 1 576 ? -5.238 -22.933 24.833 1.00 94.38 576 ALA A CA 1
ATOM 4363 C C . ALA A 1 576 ? -4.785 -21.536 24.372 1.00 94.38 576 ALA A C 1
ATOM 4365 O O . ALA A 1 576 ? -3.872 -20.970 24.963 1.00 94.38 576 ALA A O 1
ATOM 4366 N N . ASP A 1 577 ? -5.440 -20.995 23.345 1.00 91.19 577 ASP A N 1
ATOM 4367 C CA . ASP A 1 577 ? -5.122 -19.703 22.725 1.00 91.19 577 ASP A CA 1
ATOM 4368 C C . ASP A 1 577 ? -5.984 -18.541 23.264 1.00 91.19 577 ASP A C 1
ATOM 4370 O O . ASP A 1 577 ? -5.965 -17.421 22.763 1.00 91.19 577 ASP A O 1
ATOM 4374 N N . ALA A 1 578 ? -6.794 -18.796 24.296 1.00 96.38 578 ALA A N 1
ATOM 4375 C CA . ALA A 1 578 ? -7.629 -17.768 24.903 1.00 96.38 578 ALA A CA 1
ATOM 4376 C C . ALA A 1 578 ? -6.855 -16.995 25.975 1.00 96.38 578 ALA A C 1
ATOM 4378 O O . ALA A 1 578 ? -6.378 -17.580 26.949 1.00 96.38 578 ALA A O 1
ATOM 4379 N N . VAL A 1 579 ? -6.824 -15.666 25.858 1.00 97.56 579 VAL A N 1
ATOM 4380 C CA . VAL A 1 579 ? -6.380 -14.776 26.950 1.00 97.56 579 VAL A CA 1
ATOM 4381 C C . VAL A 1 579 ? -7.544 -14.317 27.822 1.00 97.56 579 VAL A C 1
ATOM 4383 O O . VAL A 1 579 ? -7.347 -13.889 28.956 1.00 97.56 579 VAL A O 1
ATOM 4386 N N . SER A 1 580 ? -8.769 -14.391 27.300 1.00 98.12 580 SER A N 1
ATOM 4387 C CA . SER A 1 580 ? -9.989 -14.092 28.043 1.00 98.12 580 SER A CA 1
ATOM 4388 C C . SER A 1 580 ? -11.197 -14.803 27.434 1.00 98.12 580 SER A C 1
ATOM 4390 O O . SER A 1 580 ? -11.124 -15.412 26.366 1.00 98.12 580 SER A O 1
ATOM 4392 N N . TYR A 1 581 ? -12.326 -14.721 28.125 1.00 98.50 581 TYR A N 1
ATOM 4393 C CA . TYR A 1 581 ? -13.611 -15.243 27.695 1.00 98.50 581 TYR A CA 1
ATOM 4394 C C . TYR A 1 581 ? -14.663 -14.145 27.783 1.00 98.50 581 TYR A C 1
ATOM 4396 O O . TYR A 1 581 ? -14.726 -13.418 28.776 1.00 98.50 581 TYR A O 1
ATOM 4404 N N . GLU A 1 582 ? -15.519 -14.049 26.771 1.00 98.19 582 GLU A N 1
ATOM 4405 C CA . GLU A 1 582 ? -16.729 -13.232 26.809 1.00 98.19 582 GLU A CA 1
ATOM 4406 C C . GLU A 1 582 ? -17.922 -14.115 27.177 1.00 98.19 582 GLU A C 1
ATOM 4408 O O . GLU A 1 582 ? -18.137 -15.174 26.583 1.00 98.19 582 GLU A O 1
ATOM 4413 N N . ILE A 1 583 ? -18.710 -13.655 28.147 1.00 97.94 583 ILE A N 1
ATOM 4414 C CA . ILE A 1 583 ? -19.914 -14.329 28.618 1.00 97.94 583 ILE A CA 1
ATOM 4415 C C . ILE A 1 583 ? -21.103 -13.553 28.094 1.00 97.94 583 ILE A C 1
ATOM 4417 O O . ILE A 1 583 ? -21.267 -12.370 28.401 1.00 97.94 583 ILE A O 1
ATOM 4421 N N . LEU A 1 584 ? -21.931 -14.224 27.306 1.00 96.81 584 LEU A N 1
ATOM 4422 C CA . LEU A 1 584 ? -23.140 -13.666 26.735 1.00 96.81 584 LEU A CA 1
ATOM 4423 C C . LEU A 1 584 ? -24.357 -14.219 27.462 1.00 96.81 584 LEU A C 1
ATOM 4425 O O . LEU A 1 584 ? -24.364 -15.369 27.902 1.00 96.81 584 LEU A O 1
ATOM 4429 N N . ARG A 1 585 ? -25.391 -13.388 27.577 1.00 95.31 585 ARG A N 1
ATOM 4430 C CA . ARG A 1 585 ? -26.692 -13.788 28.098 1.00 95.31 585 ARG A CA 1
ATOM 4431 C C . ARG A 1 585 ? -27.783 -13.298 27.168 1.00 95.31 585 ARG A C 1
ATOM 4433 O O . ARG A 1 585 ? -27.869 -12.097 26.925 1.00 95.31 585 ARG A O 1
ATOM 4440 N N . ASP A 1 586 ? -28.599 -14.235 26.702 1.00 94.25 586 ASP A N 1
ATOM 4441 C CA . ASP A 1 586 ? -29.763 -14.074 25.826 1.00 94.25 586 ASP A CA 1
ATOM 4442 C C . ASP A 1 586 ? -29.493 -13.430 24.457 1.00 94.25 586 ASP A C 1
ATOM 4444 O O . ASP A 1 586 ? -29.831 -14.012 23.432 1.00 94.25 586 ASP A O 1
ATOM 4448 N N . ASP A 1 587 ? -28.922 -12.237 24.410 1.00 91.19 587 ASP A N 1
ATOM 4449 C CA . ASP A 1 587 ? -28.818 -11.407 23.209 1.00 91.19 587 ASP A CA 1
ATOM 4450 C C . ASP A 1 587 ? -27.511 -10.592 23.134 1.00 91.19 587 ASP A C 1
ATOM 4452 O O . ASP A 1 587 ? -27.245 -9.944 22.119 1.00 91.19 587 ASP A O 1
ATOM 4456 N N . ARG A 1 588 ? -26.675 -10.602 24.187 1.00 89.62 588 ARG A N 1
ATOM 4457 C CA . ARG A 1 588 ? -25.454 -9.778 24.247 1.00 89.62 588 ARG A CA 1
ATOM 4458 C C . ARG A 1 588 ? -24.396 -10.272 25.240 1.00 89.62 588 ARG A C 1
ATOM 4460 O O . ARG A 1 588 ? -24.737 -10.980 26.187 1.00 89.62 588 ARG A O 1
ATOM 4467 N N . PRO A 1 589 ? -23.134 -9.821 25.107 1.00 92.38 589 PRO A N 1
ATOM 4468 C CA . PRO A 1 589 ? -22.121 -9.931 26.156 1.00 92.38 589 PRO A CA 1
ATOM 4469 C C . PRO A 1 589 ? -22.529 -9.184 27.435 1.00 92.38 589 PRO A C 1
ATOM 4471 O O . PRO A 1 589 ? -22.976 -8.038 27.373 1.00 92.38 589 PRO A O 1
ATOM 4474 N N . ILE A 1 590 ? -22.347 -9.816 28.594 1.00 93.81 590 ILE A N 1
ATOM 4475 C CA . ILE A 1 590 ? -22.648 -9.250 29.920 1.00 93.81 590 ILE A CA 1
ATOM 4476 C C . ILE A 1 590 ? -21.440 -9.213 30.860 1.00 93.81 590 ILE A C 1
ATOM 4478 O O . ILE A 1 590 ? -21.469 -8.483 31.849 1.00 93.81 590 ILE A O 1
ATOM 4482 N N . ALA A 1 591 ? -20.396 -9.992 30.577 1.00 96.31 591 ALA A N 1
ATOM 4483 C CA . ALA A 1 591 ? -19.182 -10.042 31.381 1.00 96.31 591 ALA A CA 1
ATOM 4484 C C . ALA A 1 591 ? -17.994 -10.556 30.560 1.00 96.31 591 ALA A C 1
ATOM 4486 O O . ALA A 1 591 ? -18.162 -11.168 29.503 1.00 96.31 591 ALA A O 1
ATOM 4487 N N . THR A 1 592 ? -16.798 -10.339 31.095 1.00 97.25 592 THR A N 1
ATOM 4488 C CA . THR A 1 592 ? -15.548 -10.941 30.630 1.00 97.25 592 THR A CA 1
ATOM 4489 C C . THR A 1 592 ? -14.871 -11.667 31.790 1.00 97.25 592 THR A C 1
ATOM 4491 O O . THR A 1 592 ? -14.995 -11.229 32.934 1.00 97.25 592 THR A O 1
ATOM 4494 N N . SER A 1 593 ? -14.144 -12.749 31.514 1.00 97.38 593 SER A N 1
ATOM 4495 C CA . SER A 1 593 ? -13.340 -13.469 32.512 1.00 97.38 593 SER A CA 1
ATOM 4496 C C . SER A 1 593 ? -11.979 -13.856 31.945 1.00 97.38 593 SER A C 1
ATOM 4498 O O . SER A 1 593 ? -11.891 -14.312 30.812 1.00 97.38 593 SER A O 1
ATOM 4500 N N . GLU A 1 594 ? -10.921 -13.716 32.740 1.00 97.44 594 GLU A N 1
ATOM 4501 C CA . GLU A 1 594 ? -9.579 -14.245 32.430 1.00 97.44 594 GLU A CA 1
ATOM 4502 C C . GLU A 1 594 ? -9.410 -15.698 32.913 1.00 97.44 594 GLU A C 1
ATOM 4504 O O . GLU A 1 594 ? -8.373 -16.323 32.715 1.00 97.44 594 GLU A O 1
ATOM 4509 N N . THR A 1 595 ? -10.435 -16.256 33.566 1.00 96.69 595 THR A N 1
ATOM 4510 C CA . THR A 1 595 ? -10.446 -17.635 34.068 1.00 96.69 595 THR A CA 1
ATOM 4511 C C . THR A 1 595 ? -11.618 -18.405 33.475 1.00 96.69 595 THR A C 1
ATOM 4513 O O . THR A 1 595 ? -12.519 -17.825 32.875 1.00 96.69 595 THR A O 1
ATOM 4516 N N . THR A 1 596 ? -11.646 -19.721 33.670 1.00 97.69 596 THR A N 1
ATOM 4517 C CA . THR A 1 596 ? -12.702 -20.596 33.137 1.00 97.69 596 THR A CA 1
ATOM 4518 C C . THR A 1 596 ? -13.948 -20.680 34.025 1.00 97.69 596 THR A C 1
ATOM 4520 O O . THR A 1 596 ? -14.728 -21.630 33.939 1.00 97.69 596 THR A O 1
ATOM 4523 N N . THR A 1 597 ? -14.134 -19.700 34.911 1.00 97.81 597 THR A N 1
ATOM 4524 C CA . THR A 1 597 ? -15.311 -19.569 35.768 1.00 97.81 597 THR A CA 1
ATOM 4525 C C . THR A 1 597 ? -15.640 -18.096 35.994 1.00 97.81 597 THR A C 1
ATOM 4527 O O . THR A 1 597 ? -14.743 -17.257 36.063 1.00 97.81 597 THR A O 1
ATOM 4530 N N . VAL A 1 598 ? -16.923 -17.756 36.124 1.00 98.06 598 VAL A N 1
ATOM 4531 C CA . VAL A 1 598 ? -17.349 -16.397 36.497 1.00 98.06 598 VAL A CA 1
ATOM 4532 C C . VAL A 1 598 ? -18.738 -16.402 37.127 1.00 98.06 598 VAL A C 1
ATOM 4534 O O . VAL A 1 598 ? -19.611 -17.164 36.716 1.00 98.06 598 VAL A O 1
ATOM 4537 N N . GLU A 1 599 ? -18.950 -15.545 38.122 1.00 97.94 599 GLU A N 1
ATOM 4538 C CA . GLU A 1 599 ? -20.280 -15.249 38.650 1.00 97.94 599 GLU A CA 1
ATOM 4539 C C . GLU A 1 599 ? -20.901 -14.095 37.857 1.00 97.94 599 GLU A C 1
ATOM 4541 O O . GLU A 1 599 ? -20.318 -13.016 37.746 1.00 97.94 599 GLU A O 1
ATOM 4546 N N . VAL A 1 600 ? -22.084 -14.325 37.291 1.00 96.94 600 VAL A N 1
ATOM 4547 C CA . VAL A 1 600 ? -22.812 -13.347 36.477 1.00 96.94 600 VAL A CA 1
ATOM 4548 C C . VAL A 1 600 ? -24.251 -13.188 36.961 1.00 96.94 600 VAL A C 1
ATOM 4550 O O . VAL A 1 600 ? -24.835 -14.124 37.516 1.00 96.94 600 VAL A O 1
ATOM 4553 N N . PRO A 1 601 ? -24.866 -12.011 36.753 1.00 95.38 601 PRO A N 1
ATOM 4554 C CA . PRO A 1 601 ? -26.250 -11.796 37.143 1.00 95.38 601 PRO A CA 1
ATOM 4555 C C . PRO A 1 601 ? -27.212 -12.686 36.346 1.00 95.38 601 PRO A C 1
ATOM 4557 O O . PRO A 1 601 ? -27.031 -12.945 35.147 1.00 95.38 601 PRO A O 1
ATOM 4560 N N . ARG A 1 602 ? -28.301 -13.080 37.004 1.00 92.81 602 ARG A N 1
ATOM 4561 C CA . ARG A 1 602 ? -29.500 -13.636 36.366 1.00 92.81 602 ARG A CA 1
ATOM 4562 C C . ARG A 1 602 ? -30.332 -12.531 35.721 1.00 92.81 602 ARG A C 1
ATOM 4564 O O . ARG A 1 602 ? -30.200 -11.350 36.051 1.00 92.81 602 ARG A O 1
ATOM 4571 N N . GLY A 1 603 ? -31.130 -12.890 34.726 1.00 89.00 603 GLY A N 1
ATOM 4572 C CA . GLY A 1 603 ? -31.991 -11.970 33.984 1.00 89.00 603 GLY A CA 1
ATOM 4573 C C . GLY A 1 603 ? -32.429 -12.549 32.643 1.00 89.00 603 GLY A C 1
ATOM 4574 O O . GLY A 1 603 ? -31.814 -13.491 32.154 1.00 89.00 603 GLY A O 1
ATOM 4575 N N . GLY A 1 604 ? -33.492 -11.977 32.073 1.00 88.31 604 GLY A N 1
ATOM 4576 C CA . GLY A 1 604 ? -34.063 -12.434 30.804 1.00 88.31 604 GLY A CA 1
ATOM 4577 C C . GLY A 1 604 ? -34.458 -13.915 30.831 1.00 88.31 604 GLY A C 1
ATOM 4578 O O . GLY A 1 604 ? -35.078 -14.369 31.796 1.00 88.31 604 GLY A O 1
ATOM 4579 N N . GLU A 1 605 ? -34.094 -14.658 29.785 1.00 92.62 605 GLU A N 1
ATOM 4580 C CA . GLU A 1 605 ? -34.337 -16.107 29.681 1.00 92.62 605 GLU A CA 1
ATOM 4581 C C . GLU A 1 605 ? -33.257 -16.930 30.408 1.00 92.62 605 GLU A C 1
ATOM 4583 O O . GLU A 1 605 ? -33.404 -18.143 30.544 1.00 92.62 605 GLU A O 1
ATOM 4588 N N . ASN A 1 606 ? -32.208 -16.284 30.938 1.00 92.81 606 ASN A N 1
ATOM 4589 C CA . ASN A 1 606 ? -31.054 -16.932 31.571 1.00 92.81 606 ASN A CA 1
ATOM 4590 C C . ASN A 1 606 ? -30.355 -17.948 30.653 1.00 92.81 606 ASN A C 1
ATOM 4592 O O . ASN A 1 606 ? -29.881 -18.984 31.123 1.00 92.81 606 ASN A O 1
ATOM 4596 N N . ARG A 1 607 ? -30.286 -17.660 29.351 1.00 96.06 607 ARG A N 1
ATOM 4597 C CA . ARG A 1 607 ? -29.529 -18.472 28.393 1.00 96.06 607 ARG A CA 1
ATOM 4598 C C . ARG A 1 607 ? -28.118 -17.932 28.310 1.00 96.06 607 ARG A C 1
ATOM 4600 O O . ARG A 1 607 ? -27.934 -16.778 27.920 1.00 96.06 607 ARG A O 1
ATOM 4607 N N . TYR A 1 608 ? -27.143 -18.737 28.702 1.00 97.62 608 TYR A N 1
ATOM 4608 C CA . TYR A 1 608 ? -25.756 -18.305 28.794 1.00 97.62 608 TYR A CA 1
ATOM 4609 C C . TYR A 1 608 ? -24.913 -18.947 27.711 1.00 97.62 608 TYR A C 1
ATOM 4611 O O . TYR A 1 608 ? -25.068 -20.118 27.398 1.00 97.62 608 TYR A O 1
ATOM 4619 N N . PHE A 1 609 ? -23.984 -18.162 27.187 1.00 98.25 609 PHE A N 1
ATOM 4620 C CA . PHE A 1 609 ? -23.028 -18.596 26.188 1.00 98.25 609 PHE A CA 1
ATOM 4621 C C . PHE A 1 609 ? -21.649 -18.101 26.594 1.00 98.25 609 PHE A C 1
ATOM 4623 O O . PHE A 1 609 ? -21.520 -17.028 27.192 1.00 98.25 609 PHE A O 1
ATOM 4630 N N . VAL A 1 610 ? -20.610 -18.843 26.234 1.00 98.25 610 VAL A N 1
ATOM 4631 C CA . VAL A 1 610 ? -19.227 -18.417 26.454 1.00 98.25 610 VAL A CA 1
ATOM 4632 C C . VAL A 1 610 ? -18.447 -18.554 25.160 1.00 98.25 610 VAL A C 1
ATOM 4634 O O . VAL A 1 610 ? -18.590 -19.547 24.453 1.00 98.25 610 VAL A O 1
ATOM 4637 N N . ARG A 1 611 ? -17.606 -17.568 24.851 1.00 98.25 611 ARG A N 1
ATOM 4638 C CA . ARG A 1 611 ? -16.613 -17.660 23.774 1.00 98.25 611 ARG A CA 1
ATOM 4639 C C . ARG A 1 611 ? -15.235 -17.257 24.269 1.00 98.25 611 ARG A C 1
ATOM 4641 O O . ARG A 1 611 ? -15.112 -16.331 25.066 1.00 98.25 611 ARG A O 1
ATOM 4648 N N . ALA A 1 612 ? -14.215 -17.939 23.773 1.00 98.31 612 ALA A N 1
ATOM 4649 C CA . ALA A 1 612 ? -12.818 -17.557 23.910 1.00 98.31 612 ALA A CA 1
ATOM 4650 C C . ALA A 1 612 ? -12.493 -16.322 23.059 1.00 98.31 612 ALA A C 1
ATOM 4652 O O . ALA A 1 612 ? -13.018 -16.180 21.946 1.00 98.31 612 ALA A O 1
ATOM 4653 N N . VAL A 1 613 ? -11.603 -15.483 23.589 1.00 97.81 613 VAL A N 1
ATOM 4654 C CA . VAL A 1 613 ? -10.981 -14.338 22.921 1.00 97.81 613 VAL A CA 1
ATOM 4655 C C . VAL A 1 613 ? -9.464 -14.470 23.037 1.00 97.81 613 VAL A C 1
ATOM 4657 O O . VAL A 1 613 ? -8.947 -14.642 24.146 1.00 97.81 613 VAL A O 1
ATOM 4660 N N . ASP A 1 614 ? -8.766 -14.402 21.909 1.00 95.62 614 ASP A N 1
ATOM 4661 C CA . ASP A 1 614 ? -7.299 -14.453 21.864 1.00 95.62 614 ASP A CA 1
ATOM 4662 C C . ASP A 1 614 ? -6.656 -13.075 22.115 1.00 95.62 614 ASP A C 1
ATOM 4664 O O . ASP A 1 614 ? -7.343 -12.070 22.335 1.00 95.62 614 ASP A O 1
ATOM 4668 N N . ALA A 1 615 ? -5.322 -13.023 22.121 1.00 92.31 615 ALA A N 1
ATOM 4669 C CA . ALA A 1 615 ? -4.563 -11.792 22.363 1.00 92.31 615 ALA A CA 1
ATOM 4670 C C . ALA A 1 615 ? -4.773 -10.718 21.275 1.00 92.31 615 ALA A C 1
ATOM 4672 O O . ALA A 1 615 ? -4.588 -9.521 21.525 1.00 92.31 615 ALA A O 1
ATOM 4673 N N . GLU A 1 616 ? -5.220 -11.126 20.090 1.00 90.06 616 GLU A N 1
ATOM 4674 C CA . GLU A 1 616 ? -5.380 -10.285 18.912 1.00 90.06 616 GLU A CA 1
ATOM 4675 C C . GLU A 1 616 ? -6.794 -9.703 18.832 1.00 90.06 616 GLU A C 1
ATOM 4677 O O . GLU A 1 616 ? -7.019 -8.721 18.111 1.00 90.06 616 GLU A O 1
ATOM 4682 N N . GLY A 1 617 ? -7.717 -10.258 19.621 1.00 92.12 617 GLY A N 1
ATOM 4683 C CA . GLY A 1 617 ? -9.122 -9.892 19.705 1.00 92.12 617 GLY A CA 1
ATOM 4684 C C . GLY A 1 617 ? -10.029 -10.723 18.796 1.00 92.12 617 GLY A C 1
ATOM 4685 O O . GLY A 1 617 ? -11.198 -10.343 18.619 1.00 92.12 617 GLY A O 1
ATOM 4686 N N . ASN A 1 618 ? -9.534 -11.821 18.211 1.00 94.88 618 ASN A N 1
ATOM 4687 C CA . ASN A 1 618 ? -10.385 -12.787 17.527 1.00 94.88 618 ASN A CA 1
ATOM 4688 C C . ASN A 1 618 ? -11.253 -13.510 18.553 1.00 94.88 618 ASN A C 1
ATOM 4690 O O . ASN A 1 618 ? -10.863 -13.755 19.693 1.00 94.88 618 ASN A O 1
ATOM 4694 N N . ARG A 1 619 ? -12.468 -13.844 18.139 1.00 97.38 619 ARG A N 1
ATOM 4695 C CA . ARG A 1 619 ? -13.477 -14.492 18.968 1.00 97.38 619 ARG A CA 1
ATOM 4696 C C . ARG A 1 619 ? -13.858 -15.809 18.331 1.00 97.38 619 ARG A C 1
ATOM 4698 O O . ARG A 1 619 ? -14.280 -15.838 17.174 1.00 97.38 619 ARG A O 1
ATOM 4705 N N . SER A 1 620 ? -13.763 -16.867 19.118 1.00 97.88 620 SER A N 1
ATOM 4706 C CA . SER A 1 620 ? -14.339 -18.168 18.778 1.00 97.88 620 SER A CA 1
ATOM 4707 C C . SER A 1 620 ? -15.854 -18.079 18.566 1.00 97.88 620 SER A C 1
ATOM 4709 O O . SER A 1 620 ? -16.507 -17.088 18.928 1.00 97.88 620 SER A O 1
ATOM 4711 N N . ALA A 1 621 ? -16.425 -19.141 17.997 1.00 97.94 621 ALA A N 1
ATOM 4712 C CA . ALA A 1 621 ? -17.853 -19.380 18.138 1.00 97.94 621 ALA A CA 1
ATOM 4713 C C . ALA A 1 621 ? -18.204 -19.514 19.627 1.00 97.94 621 ALA A C 1
ATOM 4715 O O . ALA A 1 621 ? -17.374 -19.923 20.444 1.00 97.94 621 ALA A O 1
ATOM 4716 N N . THR A 1 622 ? -19.429 -19.157 19.998 1.00 98.00 622 THR A N 1
ATOM 4717 C CA . THR A 1 622 ? -19.866 -19.397 21.374 1.00 98.00 622 THR A CA 1
ATOM 4718 C C . THR A 1 622 ? -20.148 -20.881 21.596 1.00 98.00 622 THR A C 1
ATOM 4720 O O . THR A 1 622 ? -20.443 -21.618 20.657 1.00 98.00 622 THR A O 1
ATOM 4723 N N . THR A 1 623 ? -20.145 -21.312 22.854 1.00 97.81 623 THR A N 1
ATOM 4724 C CA . THR A 1 623 ? -20.845 -22.538 23.262 1.00 97.81 623 THR A CA 1
ATOM 4725 C C . THR A 1 623 ? -22.323 -22.461 22.848 1.00 97.81 623 THR A C 1
ATOM 4727 O O . THR A 1 623 ? -22.836 -21.350 22.693 1.00 97.81 623 THR A O 1
ATOM 4730 N N . PRO A 1 624 ? -23.034 -23.592 22.715 1.00 95.00 624 PRO A N 1
ATOM 4731 C CA . PRO A 1 624 ? -24.498 -23.594 22.762 1.00 95.00 624 PRO A CA 1
ATOM 4732 C C . PRO A 1 624 ? -25.003 -23.282 24.187 1.00 95.00 624 PRO A C 1
ATOM 4734 O O . PRO A 1 624 ? -24.193 -23.235 25.123 1.00 95.00 624 PRO A O 1
ATOM 4737 N N . VAL A 1 625 ? -26.319 -23.055 24.324 1.00 90.88 625 VAL A N 1
ATOM 4738 C CA . VAL A 1 625 ? -27.014 -22.797 25.613 1.00 90.88 625 VAL A CA 1
ATOM 4739 C C . VAL A 1 625 ? -26.930 -23.975 26.574 1.00 90.88 625 VAL A C 1
ATOM 4741 O O . VAL A 1 625 ? -27.176 -25.119 26.125 1.00 90.88 625 VAL A O 1
#

Radius of gyration: 28.17 Å; chains: 1; bounding box: 67×64×78 Å

pLDDT: mean 91.75, std 8.79, range [45.22, 98.88]

Sequence (625 aa):
VKDQADGVRVLRARNSSGSEYQKLDLQFTKMTDFVWPFKMAHPVNVQMDKGGWRSSLMWGLTGYDNEWNGLQTYPSARTTGWKIGWGYGALTANWTGDVTSATSYFHKSGLTVFPYAEAYVRPHISSDSAAFTRIPDEGLGASTVSGVVSQYAAKTSWGVSGNLNGSVREGNIQVQAFAQVGSTMYVGGNFTGVKQGDKGAEISSRGLAAFDVATGDFTGQTFDFNGQVKALLALPDGRLLVGGDFTRVNGEAHSGTVVINPSTGQIDPSWDLQITNALRGGAVSVRALTYYDGNVYMGGAFTHLSGGGSSRVYARNAGRVSLSGRPDRSWNPEISGAVQAVGVSEANSAFYAGGHFTTAHGNQRAWYAAKFSTQPGAAVDTDFDFVPSSATAGKYQQTIATAGNRVYIGGSEHNLFGYDTATNQRVSGAMTFNNGGDLQATTVSAKGVIYGSCHCSDAAYQDMYVWSMNGSWSRVDEIKWVGAWDAATGEHLKWTPFELSSRRKTGAWALTTDNYGNLWVGGDFTLSHTDATRTQWNGGFARYDNRDNVAPEAPTYLRSSASNDSTVTLAWEGVADAVSYEILRDDRPIATSETTTVEVPRGGENRYFVRAVDAEGNRSATTPV

Secondary structure (DSSP, 8-state):
-TT-SSSEEEEEESSTTS--EEEEEEEESS--S--S--TTTEEEEEEETTSPPEEEEESSEEES-SSTTEEE----SGGGTT--S-BPPGGGGG--S-SSSTT-SEEEETTEEEE-EEEEEPPSS-TT-TTSPPPPTT-PPPB---SPPPSSPPP--EEEES-SSS--STT--SEEEEEEETTEEEEEES-SEEEESTTSPPEE-BSEEEEETTT--B-S---BBSS-EEEEEE-TTS-EEEEES-SEETTEE--SEEEEETTTTEE-TT---EEE--STTPPPEEEEEEEETTEEEEEEE-SEEEETTEEEEE-SSEEEEETTS-B-TT-----SS-EEEEEEETTTTEEEEEES-SEETTTEE-SSEEEEESSTT--B-TT-----S---SS--EEEEEEETTEEEEEETTSEEEEEETTT--EEEEEE-HHHH--EEEEEE-TTSEEEEEES--SEEEET--SSS--S--S-EEE-BSEEEEETTT--B-----SS-EESSS--EEEEEE-TTS-EEEEEEEEEEESSSS-EEEEEEEEEEPPPP-SPPPPPEEEEEEEE-SSEEEEEEE--TT-SEEEEEETTEEEEEESSSEEEEE--TT--EEEEEE-TT--BPPPPP-